Protein AF-A0A0W8D8L1-F1 (afdb_monomer_lite)

pLDDT: mean 83.81, std 21.87, range [19.72, 98.69]

InterPro domains:
  IPR014867 Spore coat protein CotH/Invasin CotH2/3/7 [PF08757] (34-130)
  IPR014867 Spore coat protein CotH/Invasin CotH2/3/7 [PF08757] (226-385)

Structure (mmCIF, N/CA/C/O backbone):
data_AF-A0A0W8D8L1-F1
#
_entry.id   AF-A0A0W8D8L1-F1
#
loop_
_atom_site.group_PDB
_atom_site.id
_atom_site.type_symbol
_atom_site.label_atom_id
_atom_site.label_alt_id
_atom_site.label_comp_id
_atom_site.label_asym_id
_atom_site.label_entity_id
_atom_site.label_seq_id
_atom_site.pdbx_PDB_ins_code
_atom_site.Cartn_x
_atom_site.Cartn_y
_atom_site.Cartn_z
_atom_site.occupancy
_atom_site.B_iso_or_equiv
_atom_site.auth_seq_id
_atom_site.auth_comp_id
_atom_site.auth_asym_id
_atom_site.auth_atom_id
_atom_site.pdbx_PDB_model_num
ATOM 1 N N . MET A 1 1 ? 0.018 15.057 20.857 1.00 55.84 1 MET A N 1
ATOM 2 C CA . MET A 1 1 ? 1.056 14.386 21.659 1.00 55.84 1 MET A CA 1
ATOM 3 C C . MET A 1 1 ? 1.775 13.397 20.756 1.00 55.84 1 MET A C 1
ATOM 5 O O . MET A 1 1 ? 1.184 12.379 20.426 1.00 55.84 1 MET A O 1
ATOM 9 N N . ARG A 1 2 ? 2.972 13.741 20.263 1.00 61.84 2 ARG A N 1
ATOM 10 C CA . ARG A 1 2 ? 3.859 12.746 19.632 1.00 61.84 2 ARG A CA 1
ATOM 11 C C . ARG A 1 2 ? 4.625 11.941 20.686 1.00 61.84 2 ARG A C 1
ATOM 13 O O . ARG A 1 2 ? 5.075 10.847 20.376 1.00 61.84 2 ARG A O 1
ATOM 20 N N . ASP A 1 3 ? 4.724 12.469 21.905 1.00 82.06 3 ASP A N 1
ATOM 21 C CA . ASP A 1 3 ? 5.523 11.857 22.960 1.00 82.06 3 ASP A CA 1
ATOM 22 C C . ASP A 1 3 ? 4.851 10.592 23.514 1.00 82.06 3 ASP A C 1
ATOM 24 O O . ASP A 1 3 ? 3.650 10.621 23.815 1.00 82.06 3 ASP A O 1
ATOM 28 N N . PRO A 1 4 ? 5.596 9.484 23.637 1.00 88.00 4 PRO A N 1
ATOM 29 C CA . PRO A 1 4 ? 5.083 8.243 24.201 1.00 88.00 4 PRO A CA 1
ATOM 30 C C . PRO A 1 4 ? 4.780 8.330 25.699 1.00 88.00 4 PRO A C 1
ATOM 32 O O . PRO A 1 4 ? 5.515 8.950 26.464 1.00 88.00 4 PRO A O 1
ATOM 35 N N . VAL A 1 5 ? 3.710 7.654 26.125 1.00 88.38 5 VAL A N 1
ATOM 36 C CA . VAL A 1 5 ? 3.331 7.461 27.533 1.00 88.38 5 VAL A CA 1
ATOM 37 C C . VAL A 1 5 ? 3.182 5.977 27.847 1.00 88.38 5 VAL A C 1
ATOM 39 O O . VAL A 1 5 ? 2.777 5.193 26.989 1.00 88.38 5 VAL A O 1
ATOM 42 N N . ASP A 1 6 ? 3.490 5.572 29.077 1.00 90.81 6 ASP A N 1
ATOM 43 C CA . ASP A 1 6 ? 3.298 4.186 29.505 1.00 90.81 6 ASP A CA 1
ATOM 44 C C . ASP A 1 6 ? 1.817 3.876 29.763 1.00 90.81 6 ASP A C 1
ATOM 46 O O . ASP A 1 6 ? 1.119 4.571 30.511 1.00 90.81 6 ASP A O 1
ATOM 50 N N . ALA A 1 7 ? 1.352 2.776 29.179 1.00 91.00 7 ALA A N 1
ATOM 51 C CA . ALA A 1 7 ? -0.019 2.307 29.278 1.00 91.00 7 ALA A CA 1
ATOM 52 C C . ALA A 1 7 ? -0.094 0.777 29.360 1.00 91.00 7 ALA A C 1
ATOM 54 O O . ALA A 1 7 ? 0.863 0.059 29.076 1.00 91.00 7 ALA A O 1
ATOM 55 N N . ASN A 1 8 ? -1.263 0.278 29.736 1.00 92.88 8 ASN A N 1
ATOM 56 C CA . ASN A 1 8 ? -1.668 -1.102 29.550 1.00 92.88 8 ASN A CA 1
ATOM 57 C C . ASN A 1 8 ? -2.696 -1.159 28.415 1.00 92.88 8 ASN A C 1
ATOM 59 O O . ASN A 1 8 ? -3.660 -0.390 28.401 1.00 92.88 8 ASN A O 1
ATOM 63 N N . ILE A 1 9 ? -2.493 -2.084 27.482 1.00 95.75 9 ILE A N 1
ATOM 64 C CA . ILE A 1 9 ? -3.475 -2.473 26.473 1.00 95.75 9 ILE A CA 1
ATOM 65 C C . ILE A 1 9 ? -4.259 -3.649 27.045 1.00 95.75 9 ILE A C 1
ATOM 67 O O . ILE A 1 9 ? -3.777 -4.779 27.053 1.00 95.75 9 ILE A O 1
ATOM 71 N N . GLU A 1 10 ? -5.446 -3.371 27.573 1.00 94.56 10 GLU A N 1
ATOM 72 C CA . GLU A 1 10 ? -6.384 -4.369 28.084 1.00 94.56 10 GLU A CA 1
ATOM 73 C C . GLU A 1 10 ? -7.322 -4.797 26.945 1.00 94.56 10 GLU A C 1
ATOM 75 O O . GLU A 1 10 ? -8.014 -3.965 26.357 1.00 94.56 10 GLU A O 1
ATOM 80 N N . VAL A 1 11 ? -7.359 -6.088 26.625 1.00 93.88 11 VAL A N 1
ATOM 81 C CA . VAL A 1 11 ? -8.168 -6.651 25.535 1.00 93.88 11 VAL A CA 1
ATOM 82 C C . VAL A 1 11 ? -9.309 -7.481 26.112 1.00 93.88 11 VAL A C 1
ATOM 84 O O . VAL A 1 11 ? -9.118 -8.227 27.072 1.00 93.88 11 VAL A O 1
ATOM 87 N N . ILE A 1 12 ? -10.492 -7.369 25.511 1.00 91.25 12 ILE A N 1
ATOM 88 C CA . ILE A 1 12 ? -11.624 -8.276 25.725 1.00 91.25 12 ILE A CA 1
ATOM 89 C C . ILE A 1 12 ? -12.054 -8.790 24.354 1.00 91.25 12 ILE A C 1
ATOM 91 O O . ILE A 1 12 ? -12.636 -8.051 23.556 1.00 91.25 12 ILE A O 1
ATOM 95 N N . ASP A 1 13 ? -11.734 -10.051 24.083 1.00 90.38 13 ASP A N 1
ATOM 96 C CA . ASP A 1 13 ? -12.020 -10.716 22.815 1.00 90.38 13 ASP A CA 1
ATOM 97 C C . ASP A 1 13 ? -12.399 -12.186 23.036 1.00 90.38 13 ASP A C 1
ATOM 99 O O . ASP A 1 13 ? -11.567 -13.091 22.977 1.00 90.38 13 ASP A O 1
ATOM 103 N N . ASN A 1 14 ? -13.670 -12.422 23.353 1.00 85.31 14 ASN A N 1
ATOM 104 C CA . ASN A 1 14 ? -14.182 -13.754 23.645 1.00 85.31 14 ASN A CA 1
ATOM 105 C C . ASN A 1 14 ? -14.371 -14.570 22.356 1.00 85.31 14 ASN A C 1
ATOM 107 O O . ASN A 1 14 ? -15.394 -14.464 21.677 1.00 85.31 14 ASN A O 1
ATOM 111 N N . ALA A 1 15 ? -13.407 -15.443 22.049 1.00 76.94 15 ALA A N 1
ATOM 112 C CA . ALA A 1 15 ? -13.416 -16.287 20.849 1.00 76.94 15 ALA A CA 1
ATOM 113 C C . ALA A 1 15 ? -14.596 -17.283 20.774 1.00 76.94 15 ALA A C 1
ATOM 115 O O . ALA A 1 15 ? -14.944 -17.756 19.696 1.00 76.94 15 ALA A O 1
ATOM 116 N N . ASN A 1 16 ? -15.243 -17.582 21.904 1.00 77.94 16 ASN A N 1
ATOM 117 C CA . ASN 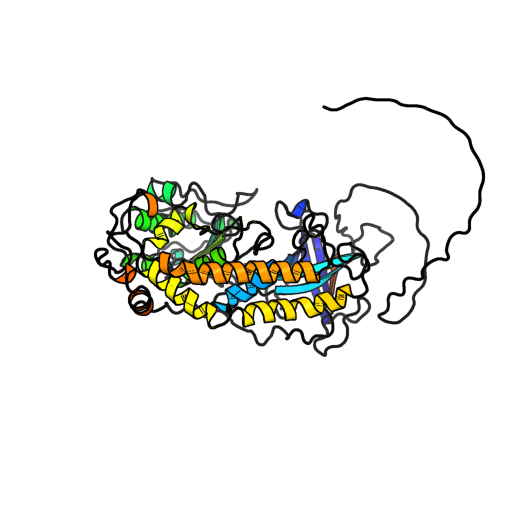A 1 16 ? -16.388 -18.497 21.988 1.00 77.94 16 ASN A CA 1
ATOM 118 C C . ASN A 1 16 ? -17.733 -17.859 21.578 1.00 77.94 16 ASN A C 1
ATOM 120 O O . ASN A 1 16 ? -18.785 -18.476 21.737 1.00 77.94 16 ASN A O 1
ATOM 124 N N . GLY A 1 17 ? -17.726 -16.611 21.096 1.00 70.06 17 GLY A N 1
ATOM 125 C CA . GLY A 1 17 ? -18.936 -15.900 20.683 1.00 70.06 17 GLY A CA 1
ATOM 126 C C . GLY A 1 17 ? -19.731 -15.275 21.832 1.00 70.06 17 GLY A C 1
ATOM 127 O O . GLY A 1 17 ? -20.827 -14.764 21.595 1.00 70.06 17 GLY A O 1
ATOM 128 N N . THR A 1 18 ? -19.200 -15.270 23.058 1.00 79.69 18 THR A N 1
ATOM 129 C CA . THR A 1 18 ? -19.753 -14.464 24.158 1.00 79.69 18 THR A CA 1
ATOM 130 C C . THR A 1 18 ? -19.606 -12.976 23.837 1.00 79.69 18 THR A C 1
ATOM 132 O O . THR A 1 18 ? -18.624 -12.550 23.232 1.00 79.69 18 THR A O 1
ATOM 135 N N . MET A 1 19 ? -20.579 -12.158 24.245 1.00 80.00 19 MET A N 1
ATOM 136 C CA . MET A 1 19 ? -20.503 -10.708 24.054 1.00 80.00 19 MET A CA 1
ATOM 137 C C . MET A 1 19 ? -19.309 -10.109 24.804 1.00 80.00 19 MET A C 1
ATOM 139 O O . MET A 1 19 ? -19.095 -10.381 25.985 1.00 80.00 19 MET A O 1
ATOM 143 N N . ASN A 1 20 ? -18.556 -9.244 24.128 1.00 85.19 20 ASN A N 1
ATOM 144 C CA . ASN A 1 20 ? -17.516 -8.442 24.763 1.00 85.19 20 ASN A CA 1
ATOM 145 C C . ASN A 1 20 ? -18.190 -7.261 25.475 1.00 85.19 20 ASN A C 1
ATOM 147 O O . ASN A 1 20 ? -18.759 -6.384 24.825 1.00 85.19 20 ASN A O 1
ATOM 151 N N . CYS A 1 21 ? -18.148 -7.246 26.808 1.00 84.94 21 CYS A N 1
ATOM 152 C CA . CYS A 1 21 ? -18.694 -6.165 27.633 1.00 84.94 21 CYS A CA 1
ATOM 153 C C . CYS A 1 21 ? -17.557 -5.484 28.412 1.00 84.94 21 CYS A C 1
ATOM 155 O O . CYS A 1 21 ? -16.677 -6.163 28.929 1.00 84.94 21 CYS A O 1
ATOM 157 N N . LEU A 1 22 ? -17.581 -4.149 28.540 1.00 85.50 22 LEU A N 1
ATOM 158 C CA . LEU A 1 22 ? -16.491 -3.351 29.141 1.00 85.50 22 LEU A CA 1
ATOM 159 C C . LEU A 1 22 ? -16.121 -3.772 30.576 1.00 85.50 22 LEU A C 1
ATOM 161 O O . LEU A 1 22 ? -14.960 -3.698 30.973 1.00 85.50 22 LEU A O 1
ATOM 165 N N . LYS A 1 23 ? -17.111 -4.209 31.361 1.00 86.06 23 LYS A N 1
ATOM 166 C CA . LYS A 1 23 ? -16.916 -4.704 32.735 1.00 86.06 23 LYS A CA 1
ATOM 167 C C . LYS A 1 23 ? -16.528 -6.188 32.800 1.00 86.06 23 LYS A C 1
ATOM 169 O O . LYS A 1 23 ? -16.361 -6.711 33.893 1.00 86.06 23 LYS A O 1
ATOM 174 N N . GLY A 1 24 ? -16.413 -6.860 31.657 1.00 84.12 24 GLY A N 1
ATOM 175 C CA . GLY A 1 24 ? -16.037 -8.265 31.574 1.00 84.12 24 GLY A CA 1
ATOM 176 C C . GLY A 1 24 ? -14.567 -8.521 31.908 1.00 84.12 24 GLY A C 1
ATOM 177 O O . GLY A 1 24 ? -13.757 -7.599 32.078 1.00 84.12 24 GLY A O 1
ATOM 178 N N . ASN A 1 25 ? -14.227 -9.807 31.980 1.00 89.06 25 ASN A N 1
ATOM 179 C CA . ASN A 1 25 ? -12.854 -10.250 32.183 1.00 89.06 25 ASN A CA 1
ATOM 180 C C . ASN A 1 25 ? -11.990 -9.891 30.974 1.00 89.06 25 ASN A C 1
ATOM 182 O O . ASN A 1 25 ? -12.428 -9.976 29.826 1.00 89.06 25 ASN A O 1
ATOM 186 N N . ARG A 1 26 ? -10.750 -9.487 31.251 1.00 91.31 26 ARG A N 1
ATOM 187 C CA . ARG A 1 26 ? -9.761 -9.200 30.212 1.00 91.31 26 ARG A CA 1
ATOM 188 C C . ARG A 1 26 ? -9.249 -10.530 29.694 1.00 91.31 26 ARG A C 1
ATOM 190 O O . ARG A 1 26 ? -8.858 -11.380 30.487 1.00 91.31 26 ARG A O 1
ATOM 197 N N . THR A 1 27 ? -9.248 -10.696 28.381 1.00 91.75 27 THR A N 1
ATOM 198 C CA . THR A 1 27 ? -8.649 -11.863 27.730 1.00 91.75 27 THR A CA 1
ATOM 199 C C . THR A 1 27 ? -7.136 -11.716 27.616 1.00 91.75 27 THR A C 1
ATOM 201 O O . THR A 1 27 ? -6.433 -12.718 27.582 1.00 91.75 27 THR A O 1
ATOM 204 N N . ALA A 1 28 ? -6.629 -10.479 27.603 1.00 92.38 28 ALA A N 1
ATOM 205 C CA . ALA A 1 28 ? -5.204 -10.186 27.695 1.00 92.38 28 ALA A CA 1
ATOM 206 C C . ALA A 1 28 ? -4.943 -8.781 28.256 1.00 92.38 28 ALA A C 1
ATOM 208 O O . ALA A 1 28 ? -5.785 -7.886 28.143 1.00 92.38 28 ALA A O 1
ATOM 209 N N . VAL A 1 29 ? -3.759 -8.579 28.836 1.00 94.62 29 VAL A N 1
ATOM 210 C CA . VAL A 1 29 ? -3.268 -7.269 29.282 1.00 94.62 29 VAL A CA 1
ATOM 211 C C . VAL A 1 29 ? -1.794 -7.149 28.918 1.00 94.62 29 VAL A C 1
ATOM 213 O O . VAL A 1 29 ? -0.983 -7.955 29.368 1.00 94.62 29 VAL A O 1
ATOM 216 N N . TYR A 1 30 ? -1.441 -6.127 28.140 1.00 94.81 30 TYR A N 1
ATOM 217 C CA . TYR A 1 30 ? -0.067 -5.911 27.691 1.00 94.81 30 TYR A CA 1
ATOM 218 C C . TYR A 1 30 ? 0.470 -4.563 28.172 1.00 94.81 30 TYR A C 1
ATOM 220 O O . TYR A 1 30 ? -0.094 -3.525 27.815 1.00 94.81 30 TYR A O 1
ATOM 228 N N . PRO A 1 31 ? 1.580 -4.533 28.925 1.00 96.06 31 PRO A N 1
ATOM 229 C CA . PRO A 1 31 ? 2.348 -3.314 29.122 1.00 96.06 31 PRO A CA 1
ATOM 230 C C . PRO A 1 31 ? 2.849 -2.767 27.782 1.00 96.06 31 PRO A C 1
ATOM 232 O O . PRO A 1 31 ? 3.433 -3.497 26.978 1.00 96.06 31 PRO A O 1
ATOM 235 N N . ALA A 1 32 ? 2.658 -1.474 27.553 1.00 95.44 32 ALA A N 1
ATOM 236 C CA . ALA A 1 32 ? 3.011 -0.811 26.309 1.00 95.44 32 ALA A CA 1
ATOM 237 C C . ALA A 1 32 ? 3.439 0.639 26.545 1.00 95.44 32 ALA A C 1
ATOM 239 O O . ALA A 1 32 ? 3.172 1.232 27.589 1.00 95.44 32 ALA A O 1
ATOM 240 N N . SER A 1 33 ? 4.087 1.214 25.542 1.00 94.94 33 SER A N 1
ATOM 241 C CA . SER A 1 33 ? 4.134 2.652 25.341 1.00 94.94 33 SER A CA 1
ATOM 242 C C . SER A 1 33 ? 3.150 3.027 24.233 1.00 94.94 33 SER A C 1
ATOM 244 O O . SER A 1 33 ? 3.006 2.292 23.256 1.00 94.94 33 SER A O 1
ATOM 246 N N . VAL A 1 34 ? 2.436 4.138 24.386 1.00 93.94 34 VAL A N 1
ATOM 247 C CA . VAL A 1 34 ? 1.451 4.611 23.406 1.00 93.94 34 VAL A CA 1
ATOM 248 C C . VAL A 1 34 ? 1.625 6.097 23.129 1.00 93.94 34 VAL A C 1
ATOM 250 O O . VAL A 1 34 ? 1.959 6.865 24.024 1.00 93.94 34 VAL A O 1
ATOM 253 N N . HIS A 1 35 ? 1.370 6.526 21.897 1.00 91.38 35 HIS A N 1
ATOM 254 C CA . HIS A 1 35 ? 1.339 7.945 21.522 1.00 91.38 35 HIS A CA 1
ATOM 255 C C . HIS A 1 35 ? 0.323 8.192 20.412 1.00 91.38 35 HIS A C 1
ATOM 257 O O . HIS A 1 35 ? -0.095 7.265 19.712 1.00 91.38 35 HIS A O 1
ATOM 263 N N . TYR A 1 36 ? -0.066 9.454 20.205 1.00 91.38 36 TYR A N 1
ATOM 264 C CA . TYR A 1 36 ? -0.830 9.796 19.012 1.00 91.38 36 TYR A CA 1
ATOM 265 C C . TYR A 1 36 ? 0.069 9.846 17.792 1.00 91.38 36 TYR A C 1
ATOM 267 O O . TYR A 1 36 ? 1.146 10.440 17.811 1.00 91.38 36 TYR A O 1
ATOM 275 N N . ARG A 1 37 ? -0.413 9.255 16.702 1.00 90.88 37 ARG A N 1
ATOM 276 C CA . ARG A 1 37 ? 0.346 9.137 15.459 1.00 90.88 37 ARG A CA 1
ATOM 277 C C . ARG A 1 37 ? -0.333 9.803 14.270 1.00 90.88 37 ARG A C 1
ATOM 279 O O . ARG A 1 37 ? -1.523 10.129 14.277 1.00 90.88 37 ARG A O 1
ATOM 286 N N . GLY A 1 38 ? 0.457 9.917 13.209 1.00 86.88 38 GLY A N 1
ATOM 287 C CA . GLY A 1 38 ? 0.103 10.562 11.953 1.00 86.88 38 GLY A CA 1
ATOM 288 C C . GLY A 1 38 ? 0.684 11.969 11.851 1.00 86.88 38 GLY A C 1
ATOM 289 O O . GLY A 1 38 ? 1.413 12.429 12.728 1.00 86.88 38 GLY A O 1
ATOM 290 N N . GLN A 1 39 ? 0.372 12.634 10.745 1.00 83.88 39 GLN A N 1
ATOM 291 C CA . GLN A 1 39 ? 0.783 14.011 10.486 1.00 83.88 39 GLN A CA 1
ATOM 292 C C . GLN A 1 39 ? -0.455 14.907 10.499 1.00 83.88 39 GLN A C 1
ATOM 294 O O . GLN A 1 39 ? -0.780 15.486 11.529 1.00 83.88 39 GLN A O 1
ATOM 299 N N . SER A 1 40 ? -1.225 14.916 9.410 1.00 84.06 40 SER A N 1
ATOM 300 C CA . SER A 1 40 ? -2.489 15.658 9.318 1.00 84.06 40 SER A CA 1
ATOM 301 C C . SER A 1 40 ? -3.541 15.153 10.311 1.00 84.06 40 SER A C 1
ATOM 303 O O . SER A 1 40 ? -4.261 15.945 10.917 1.00 84.06 40 SER A O 1
ATOM 305 N N . SER A 1 41 ? -3.594 13.839 10.555 1.00 84.69 41 SER A N 1
ATOM 306 C CA . SER A 1 41 ? -4.569 13.240 11.472 1.00 84.69 41 SER A CA 1
ATOM 307 C C . SER A 1 41 ? -4.358 13.593 12.943 1.00 84.69 41 SER A C 1
ATOM 309 O O . SER A 1 41 ? -5.241 13.330 13.757 1.00 84.69 41 SER A O 1
ATOM 311 N N . LEU A 1 42 ? -3.223 14.200 13.308 1.00 87.00 42 LEU A N 1
ATOM 312 C CA . LEU A 1 42 ? -3.038 14.749 14.654 1.00 87.00 42 LEU A CA 1
ATOM 313 C C . LEU A 1 42 ? -3.990 15.919 14.933 1.00 87.00 42 LEU A C 1
ATOM 315 O O . LEU A 1 42 ? -4.280 16.181 16.093 1.00 87.00 42 LEU A O 1
ATOM 319 N N . HIS A 1 43 ? -4.520 16.573 13.896 1.00 86.50 43 HIS A N 1
ATOM 320 C CA . HIS A 1 43 ? -5.504 17.652 14.022 1.00 86.50 43 HIS A CA 1
ATOM 321 C C . HIS A 1 43 ? -6.957 17.154 14.042 1.00 86.50 43 HIS A C 1
ATOM 323 O O . HIS A 1 43 ? -7.890 17.950 14.135 1.00 86.50 43 HIS A O 1
ATOM 329 N N . PHE A 1 44 ? -7.183 15.843 13.935 1.00 88.75 44 PHE A N 1
ATOM 330 C CA . PHE A 1 44 ? -8.523 15.273 14.029 1.00 88.75 44 PHE A CA 1
ATOM 331 C C . PHE A 1 44 ? -8.970 15.150 15.483 1.00 88.75 44 PHE A C 1
ATOM 333 O O . PHE A 1 44 ? -8.177 14.851 16.365 1.00 88.75 44 PHE A O 1
ATOM 340 N N . SER A 1 45 ? -10.272 15.322 15.720 1.00 87.31 45 SER A N 1
ATOM 341 C CA . SER A 1 45 ? -10.874 15.172 17.055 1.00 87.31 45 SER A CA 1
ATOM 342 C C . SER A 1 45 ? -10.790 13.748 17.607 1.00 87.31 45 SER A C 1
ATOM 344 O O . SER A 1 45 ? -10.792 13.570 18.822 1.00 87.31 45 SER A O 1
ATOM 346 N N . LYS A 1 46 ? -10.711 12.755 16.718 1.00 91.25 46 LYS A N 1
ATOM 347 C CA . LYS A 1 46 ? -10.436 11.356 17.030 1.00 91.25 46 LYS A CA 1
ATOM 348 C C . LYS A 1 46 ? -9.051 11.008 16.497 1.00 91.25 46 LYS A C 1
ATOM 350 O O . LYS A 1 46 ? -8.830 10.951 15.284 1.00 91.25 46 LYS A O 1
ATOM 355 N N . HIS A 1 47 ? -8.116 10.840 17.423 1.00 90.75 47 HIS A N 1
ATOM 356 C CA . HIS A 1 47 ? -6.712 10.597 17.118 1.00 90.75 47 HIS A CA 1
ATOM 357 C C . HIS A 1 47 ? -6.449 9.125 16.814 1.00 90.75 47 HIS A C 1
ATOM 359 O O . HIS A 1 47 ? -7.094 8.232 17.361 1.00 90.75 47 HIS A O 1
ATOM 365 N N . GLN A 1 48 ? -5.452 8.874 15.970 1.00 93.44 48 GLN A N 1
ATOM 366 C CA . GLN A 1 48 ? -4.882 7.542 15.797 1.00 93.44 48 GLN A CA 1
ATOM 367 C C . GLN A 1 48 ? -3.866 7.273 16.908 1.00 93.44 48 GLN A C 1
ATOM 369 O O . GLN A 1 48 ? -3.130 8.185 17.287 1.00 93.44 48 GLN A O 1
ATOM 374 N N . ILE A 1 49 ? -3.779 6.031 17.380 1.00 94.81 49 ILE A N 1
ATOM 375 C CA . ILE A 1 49 ? -2.885 5.637 18.475 1.00 94.81 49 ILE A CA 1
ATOM 376 C C . ILE A 1 49 ? -1.845 4.656 17.929 1.00 94.81 49 ILE A C 1
ATOM 378 O O . ILE A 1 49 ? -2.195 3.669 17.285 1.00 94.81 49 ILE A O 1
ATOM 382 N N . ALA A 1 50 ? -0.566 4.942 18.145 1.00 96.00 50 ALA A N 1
ATOM 383 C CA . ALA A 1 50 ? 0.506 3.969 17.989 1.00 96.00 50 ALA A CA 1
ATOM 384 C C . ALA A 1 50 ? 0.680 3.212 19.305 1.00 96.00 50 ALA A C 1
ATOM 386 O O . ALA A 1 50 ? 0.602 3.815 20.376 1.00 96.00 50 ALA A O 1
ATOM 387 N N . VAL A 1 51 ? 0.893 1.905 19.203 1.00 96.62 51 VAL A N 1
ATOM 388 C CA . VAL A 1 51 ? 1.075 1.002 20.335 1.00 96.62 51 VAL A CA 1
ATOM 389 C C . VAL A 1 51 ? 2.403 0.285 20.155 1.00 96.62 51 VAL A C 1
ATOM 391 O O . VAL A 1 51 ? 2.580 -0.432 19.174 1.00 96.62 51 VAL A O 1
ATOM 394 N N . ASP A 1 52 ? 3.303 0.459 21.114 1.00 96.94 52 ASP A N 1
ATOM 395 C CA . ASP A 1 52 ? 4.595 -0.214 21.185 1.00 96.94 52 ASP A CA 1
ATOM 396 C C . ASP A 1 52 ? 4.625 -1.066 22.465 1.00 96.94 52 ASP A C 1
ATOM 398 O O . ASP A 1 52 ? 4.887 -0.572 23.565 1.00 96.94 52 ASP A O 1
ATOM 402 N N . LEU A 1 53 ? 4.300 -2.354 22.346 1.00 96.88 53 LEU A N 1
ATOM 403 C CA . LEU A 1 53 ? 4.337 -3.305 23.455 1.00 96.88 53 LEU A CA 1
ATOM 404 C C . LEU A 1 53 ? 5.758 -3.405 24.026 1.00 96.88 53 LEU A C 1
ATOM 406 O O . LEU A 1 53 ? 6.759 -3.334 23.296 1.00 96.88 53 LEU A O 1
ATOM 410 N N . LYS A 1 54 ? 5.857 -3.584 25.347 1.00 96.44 54 LYS A N 1
ATOM 411 C CA . LYS A 1 54 ? 7.157 -3.774 26.006 1.00 96.44 54 LYS A CA 1
ATOM 412 C C . LYS A 1 54 ? 7.826 -5.057 25.507 1.00 96.44 54 LYS A C 1
ATOM 414 O O . LYS A 1 54 ? 8.973 -4.986 25.087 1.00 96.44 54 LYS A O 1
ATOM 419 N N . GLU A 1 55 ? 7.053 -6.137 25.401 1.00 96.56 55 GLU A N 1
ATOM 420 C CA . GLU A 1 55 ? 7.474 -7.426 24.843 1.00 96.56 55 GLU A CA 1
ATOM 421 C C . GLU A 1 55 ? 6.672 -7.791 23.591 1.00 96.56 55 GLU A C 1
ATOM 423 O O . GLU A 1 55 ? 5.483 -7.467 23.489 1.00 96.56 55 GLU A O 1
ATOM 428 N N . ALA A 1 56 ? 7.308 -8.492 22.648 1.00 96.12 56 ALA A N 1
ATOM 429 C CA . ALA A 1 56 ? 6.645 -8.956 21.432 1.00 96.12 56 ALA A CA 1
ATOM 430 C C . ALA A 1 56 ? 5.542 -9.968 21.772 1.00 96.12 56 ALA A C 1
ATOM 432 O O . ALA A 1 56 ? 5.802 -10.974 22.425 1.00 96.12 56 ALA A O 1
ATOM 433 N N . ASN A 1 57 ? 4.313 -9.708 21.326 1.00 95.31 57 ASN A N 1
ATOM 434 C CA . ASN A 1 57 ? 3.155 -10.557 21.611 1.00 95.31 57 ASN A CA 1
ATOM 435 C C . ASN A 1 57 ? 2.172 -10.559 20.441 1.00 95.31 57 ASN A C 1
ATOM 437 O O . ASN A 1 57 ? 2.110 -9.600 19.668 1.00 95.31 57 ASN A O 1
ATOM 441 N N . GLU A 1 58 ? 1.394 -11.638 20.312 1.00 93.44 58 GLU A N 1
ATOM 442 C CA . GLU A 1 58 ? 0.216 -11.631 19.439 1.00 93.44 58 GLU A CA 1
ATOM 443 C C . GLU A 1 58 ? -0.803 -10.607 19.970 1.00 93.44 58 GLU A C 1
ATOM 445 O O . GLU A 1 58 ? -1.009 -10.493 21.178 1.00 93.44 58 GLU A O 1
ATOM 450 N N . LEU A 1 59 ? -1.462 -9.872 19.072 1.00 90.50 59 LEU A N 1
ATOM 451 C CA . LEU A 1 59 ? -2.520 -8.921 19.423 1.00 90.50 59 LEU A CA 1
ATOM 452 C C . LEU A 1 59 ? -3.710 -9.143 18.493 1.00 90.50 59 LEU A C 1
ATOM 454 O O . LEU A 1 59 ? -3.577 -8.991 17.284 1.00 90.50 59 LEU A O 1
ATOM 458 N N . LEU A 1 60 ? -4.876 -9.499 19.042 1.00 89.38 60 LEU A N 1
ATOM 459 C CA . LEU A 1 60 ? -6.114 -9.735 18.274 1.00 89.38 60 LEU A CA 1
ATOM 460 C C . LEU A 1 60 ? -5.992 -10.794 17.156 1.00 89.38 60 LEU A C 1
ATOM 462 O O . LEU A 1 60 ? -6.724 -10.725 16.164 1.00 89.38 60 LEU A O 1
ATOM 466 N N . GLY A 1 61 ? -5.077 -11.757 17.309 1.00 88.12 61 GLY A N 1
ATOM 467 C CA . GLY A 1 61 ? -4.765 -12.778 16.300 1.00 88.12 61 GLY A CA 1
ATOM 468 C C . GLY A 1 61 ? -3.734 -12.343 15.251 1.00 88.12 61 GLY A C 1
ATOM 469 O O . GLY A 1 61 ? -3.417 -13.114 14.346 1.00 88.12 61 GLY A O 1
ATOM 470 N N . PHE A 1 62 ? -3.186 -11.128 15.349 1.00 92.75 62 PHE A N 1
ATOM 471 C CA . PHE A 1 62 ? -2.028 -10.723 14.551 1.00 92.75 62 PHE A CA 1
ATOM 472 C C . PHE A 1 62 ? -0.765 -11.435 15.065 1.00 92.75 62 PHE A C 1
ATOM 474 O O . PHE A 1 62 ? -0.601 -11.536 16.283 1.00 92.75 62 PHE A O 1
ATOM 481 N N . PRO A 1 63 ? 0.151 -11.889 14.184 1.00 92.81 63 PRO A N 1
ATOM 482 C CA . PRO A 1 63 ? 1.418 -12.483 14.592 1.00 92.81 63 PRO A CA 1
ATOM 483 C C . PRO A 1 63 ? 2.229 -11.573 15.505 1.00 92.81 63 PRO A C 1
ATOM 485 O O . PRO A 1 63 ? 2.217 -10.343 15.339 1.00 92.81 63 PRO A O 1
ATOM 488 N N . ALA A 1 64 ? 2.970 -12.214 16.410 1.00 95.12 64 ALA A N 1
ATOM 489 C CA . ALA A 1 64 ? 3.698 -11.549 17.471 1.00 95.12 64 ALA A CA 1
ATOM 490 C C . ALA A 1 64 ? 4.665 -10.483 16.949 1.00 95.12 64 ALA A C 1
ATOM 492 O O . ALA A 1 64 ? 5.516 -10.749 16.100 1.00 95.12 64 ALA A O 1
ATOM 493 N N . ASP A 1 65 ? 4.517 -9.275 17.474 1.00 95.56 65 ASP A N 1
ATOM 494 C CA . ASP A 1 65 ? 5.418 -8.146 17.264 1.00 95.56 65 ASP A CA 1
ATOM 495 C C . ASP A 1 65 ? 5.231 -7.179 18.441 1.00 95.56 65 ASP A C 1
ATOM 497 O O . ASP A 1 65 ? 4.393 -7.397 19.320 1.00 95.56 65 ASP A O 1
ATOM 501 N N . ARG A 1 66 ? 6.019 -6.112 18.485 1.00 96.81 66 ARG A N 1
ATOM 502 C CA . ARG A 1 66 ? 5.866 -5.045 19.470 1.00 96.81 66 ARG A CA 1
ATOM 503 C C . ARG A 1 66 ? 4.982 -3.926 18.947 1.00 96.81 66 ARG A C 1
ATOM 505 O O . ARG A 1 66 ? 4.318 -3.272 19.741 1.00 96.81 66 ARG A O 1
ATOM 512 N N . THR A 1 67 ? 4.970 -3.689 17.637 1.00 96.38 67 THR A N 1
ATOM 513 C CA . THR A 1 67 ? 4.434 -2.439 17.090 1.00 96.38 67 THR A CA 1
ATOM 514 C C . THR A 1 67 ? 3.106 -2.629 16.351 1.00 96.38 67 THR A C 1
ATOM 516 O O . THR A 1 67 ? 2.980 -3.387 15.384 1.00 96.38 67 THR A O 1
ATOM 519 N N . PHE A 1 68 ? 2.089 -1.897 16.802 1.00 97.44 68 PHE A N 1
ATOM 520 C CA . PHE A 1 68 ? 0.726 -1.933 16.277 1.00 97.44 68 PHE A CA 1
ATOM 521 C C . PHE A 1 68 ? 0.139 -0.526 16.170 1.00 97.44 68 PHE A C 1
ATOM 523 O O . PHE A 1 68 ? 0.669 0.462 16.686 1.00 97.44 68 PHE A O 1
ATOM 530 N N . VAL A 1 69 ? -0.982 -0.426 15.467 1.00 97.50 69 VAL A N 1
ATOM 531 C CA . VAL A 1 69 ? -1.702 0.823 15.252 1.00 97.50 69 VAL A CA 1
ATOM 532 C C . VAL A 1 69 ? -3.170 0.617 15.560 1.00 97.50 69 VAL A C 1
ATOM 534 O O . VAL A 1 69 ? -3.783 -0.331 15.083 1.00 97.50 69 VAL A O 1
ATOM 537 N N . LEU A 1 70 ? -3.753 1.548 16.306 1.00 97.06 70 LEU A N 1
ATOM 538 C CA . LEU A 1 70 ? -5.194 1.730 16.381 1.00 97.06 70 LEU A CA 1
ATOM 539 C C . LEU A 1 70 ? -5.528 2.932 15.493 1.00 97.06 70 LEU A C 1
ATOM 541 O O . LEU A 1 70 ? -5.384 4.095 15.888 1.00 97.06 70 LEU A O 1
ATOM 545 N N . ASN A 1 71 ? -5.940 2.663 14.257 1.00 96.06 71 ASN A N 1
ATOM 546 C CA . ASN A 1 71 ? -6.359 3.694 13.318 1.00 96.06 71 ASN A CA 1
ATOM 547 C C . ASN A 1 71 ? -7.753 4.197 13.712 1.00 96.06 71 ASN A C 1
ATOM 549 O O . ASN A 1 71 ? -8.692 3.412 13.814 1.00 96.06 71 ASN A O 1
ATOM 553 N N . GLY A 1 72 ? -7.874 5.504 13.948 1.00 91.12 72 GLY A N 1
ATOM 554 C CA . GLY A 1 72 ? -9.145 6.192 14.171 1.00 91.12 72 GLY A CA 1
ATOM 555 C C . GLY A 1 72 ? -9.678 6.748 12.846 1.00 91.12 72 GLY A C 1
ATOM 556 O O . GLY A 1 72 ? -9.228 7.824 12.445 1.00 91.12 72 GLY A O 1
ATOM 557 N N . PRO A 1 73 ? -10.592 6.055 12.138 1.00 87.12 73 PRO A N 1
ATOM 558 C CA . PRO A 1 73 ? -11.071 6.433 10.802 1.00 87.12 73 PRO A CA 1
ATOM 559 C C . PRO A 1 73 ? -12.003 7.659 10.825 1.00 87.12 73 PRO A C 1
ATOM 561 O O . PRO A 1 73 ? -13.188 7.584 10.524 1.00 87.12 73 PRO A O 1
ATOM 564 N N . THR A 1 74 ? -11.475 8.834 11.163 1.00 90.69 74 THR A N 1
ATOM 565 C CA . THR A 1 74 ? -12.272 10.059 11.347 1.00 90.69 74 THR A CA 1
ATOM 566 C C . THR A 1 74 ? -12.963 10.530 10.069 1.00 90.69 74 THR A C 1
ATOM 568 O O . THR A 1 74 ? -14.077 11.051 10.121 1.00 90.69 74 THR A O 1
ATOM 571 N N . VAL A 1 75 ? -12.304 10.377 8.921 1.00 91.50 75 VAL A N 1
ATOM 572 C CA . VAL A 1 75 ? -12.781 10.879 7.620 1.00 91.50 75 VAL A CA 1
ATOM 573 C C . VAL A 1 75 ? -13.449 9.804 6.762 1.00 91.50 75 VAL A C 1
ATOM 575 O O . VAL A 1 75 ? -14.049 10.134 5.737 1.00 91.50 75 VAL A O 1
ATOM 578 N N . ASP A 1 76 ? -13.378 8.541 7.183 1.00 93.81 76 ASP A N 1
ATOM 579 C CA . ASP A 1 76 ? -13.937 7.394 6.474 1.00 93.81 76 ASP A CA 1
ATOM 580 C C . ASP A 1 76 ? -15.257 6.964 7.125 1.00 93.81 76 ASP A C 1
ATOM 582 O O . ASP A 1 76 ? -15.272 6.192 8.080 1.00 93.81 76 ASP A O 1
ATOM 586 N N . GLY A 1 77 ? -16.378 7.448 6.581 1.00 94.38 77 GLY A N 1
ATOM 587 C CA . GLY A 1 77 ? -17.716 7.092 7.062 1.00 94.38 77 GLY A CA 1
ATOM 588 C C . GLY A 1 77 ? -18.066 5.607 6.916 1.00 94.38 77 GLY A C 1
ATOM 589 O O . GLY A 1 77 ? -18.939 5.127 7.628 1.00 94.38 77 GLY A O 1
ATOM 590 N N . SER A 1 78 ? -17.367 4.866 6.046 1.00 95.62 78 SER A N 1
ATOM 591 C CA . SER A 1 78 ? -17.564 3.416 5.901 1.00 95.62 78 SER A CA 1
ATOM 592 C C . SER A 1 78 ? -16.795 2.605 6.945 1.00 95.62 78 SER A C 1
ATOM 594 O O . SER A 1 78 ? -17.105 1.435 7.152 1.00 95.62 78 SER A O 1
ATOM 596 N N . LEU A 1 79 ? -15.771 3.208 7.568 1.00 96.38 79 LEU A N 1
ATOM 597 C CA . LEU A 1 79 ? -14.784 2.560 8.440 1.00 96.38 79 LEU A CA 1
ATOM 598 C C . LEU A 1 79 ? -13.983 1.424 7.767 1.00 96.38 79 LEU A C 1
ATOM 600 O O . LEU A 1 79 ? -13.206 0.748 8.440 1.00 96.38 79 LEU A O 1
ATOM 604 N N . MET A 1 80 ? -14.168 1.171 6.469 1.00 96.62 80 MET A N 1
ATOM 605 C CA . MET A 1 80 ? -13.727 -0.054 5.797 1.00 96.62 80 MET A CA 1
ATOM 606 C C . MET A 1 80 ? -12.641 0.151 4.746 1.00 96.62 80 MET A C 1
ATOM 608 O O . MET A 1 80 ? -12.091 -0.841 4.281 1.00 96.62 80 MET A O 1
ATOM 612 N N . ARG A 1 81 ? -12.268 1.378 4.368 1.00 97.44 81 ARG A N 1
ATOM 613 C CA . ARG A 1 81 ? -11.364 1.585 3.219 1.00 97.44 81 ARG A CA 1
ATOM 614 C C . ARG A 1 81 ? -9.971 0.998 3.430 1.00 97.44 81 ARG A C 1
ATOM 616 O O . ARG A 1 81 ? -9.482 0.260 2.582 1.00 97.44 81 ARG A O 1
ATOM 623 N N . ASN A 1 82 ? -9.365 1.256 4.590 1.00 97.31 82 ASN A N 1
ATOM 624 C CA . ASN A 1 82 ? -8.100 0.614 4.964 1.00 97.31 82 ASN A CA 1
ATOM 625 C C . ASN A 1 82 ? -8.260 -0.909 5.099 1.00 97.31 82 ASN A C 1
ATOM 627 O O . ASN A 1 82 ? -7.395 -1.663 4.663 1.00 97.31 82 ASN A O 1
ATOM 631 N N . HIS A 1 83 ? -9.377 -1.372 5.667 1.00 97.75 83 HIS A N 1
ATOM 632 C CA . HIS A 1 83 ? -9.643 -2.801 5.841 1.00 97.75 83 HIS A CA 1
ATOM 633 C C . HIS A 1 83 ? -9.713 -3.537 4.491 1.00 97.75 83 HIS A C 1
ATOM 635 O O . HIS A 1 83 ? -9.059 -4.567 4.323 1.00 97.75 83 HIS A O 1
ATOM 641 N N . LEU A 1 84 ? -10.426 -2.957 3.518 1.00 98.44 84 LEU A N 1
ATOM 642 C CA . LEU A 1 84 ? -10.524 -3.432 2.139 1.00 98.44 84 LEU A CA 1
ATOM 643 C C . LEU A 1 84 ? -9.158 -3.448 1.456 1.00 98.44 84 LEU A C 1
ATOM 645 O O . LEU A 1 84 ? -8.758 -4.497 0.967 1.00 98.44 84 LEU A O 1
ATOM 649 N N . ALA A 1 85 ? -8.419 -2.337 1.481 1.00 98.06 85 ALA A N 1
ATOM 650 C CA . ALA A 1 85 ? -7.110 -2.243 0.834 1.00 98.06 85 ALA A CA 1
ATOM 651 C C . ALA A 1 85 ? -6.140 -3.330 1.308 1.00 98.06 85 ALA A C 1
ATOM 653 O O . ALA A 1 85 ? -5.514 -4.035 0.516 1.00 98.06 85 ALA A O 1
ATOM 654 N N . HIS A 1 86 ? -6.056 -3.525 2.622 1.00 98.00 86 HIS A N 1
ATOM 655 C CA . HIS A 1 86 ? -5.178 -4.544 3.174 1.00 98.00 86 HIS A CA 1
ATOM 656 C C . HIS A 1 86 ? -5.644 -5.971 2.848 1.00 98.00 86 HIS A C 1
ATOM 658 O O . HIS A 1 86 ? -4.806 -6.838 2.605 1.00 98.00 86 HIS A O 1
ATOM 664 N N . TRP A 1 87 ? -6.955 -6.239 2.825 1.00 97.81 87 TRP A N 1
ATOM 665 C CA . TRP A 1 87 ? -7.483 -7.541 2.401 1.00 97.81 87 TRP A CA 1
ATOM 666 C C . TRP A 1 87 ? -7.213 -7.821 0.920 1.00 97.81 87 TRP A C 1
ATOM 668 O O . TRP A 1 87 ? -6.692 -8.888 0.599 1.00 97.81 87 TRP A O 1
ATOM 678 N N . MET A 1 88 ? -7.469 -6.850 0.040 1.00 97.75 88 MET A N 1
ATOM 679 C CA . MET A 1 88 ? -7.222 -6.983 -1.396 1.00 97.75 88 MET A CA 1
ATOM 680 C C . MET A 1 88 ? -5.744 -7.243 -1.686 1.00 97.75 88 MET A C 1
ATOM 682 O O . MET A 1 88 ? -5.436 -8.163 -2.438 1.00 97.75 88 MET A O 1
ATOM 686 N N . PHE A 1 89 ? -4.826 -6.496 -1.063 1.00 97.19 89 PHE A N 1
ATOM 687 C CA . PHE A 1 89 ? -3.394 -6.693 -1.301 1.00 97.19 89 PHE A CA 1
ATOM 688 C C . PHE A 1 89 ? -2.866 -8.020 -0.747 1.00 97.19 89 PHE A C 1
ATOM 690 O O . PHE A 1 89 ? -2.004 -8.629 -1.362 1.00 97.19 89 PHE A O 1
ATOM 697 N N . ARG A 1 90 ? -3.406 -8.539 0.366 1.00 95.69 90 ARG A N 1
ATOM 698 C CA . ARG A 1 90 ? -3.080 -9.921 0.779 1.00 95.69 90 ARG A CA 1
ATOM 699 C C . ARG A 1 90 ? -3.569 -10.958 -0.230 1.00 95.69 90 ARG A C 1
ATOM 701 O O . ARG A 1 90 ? -2.948 -12.003 -0.365 1.00 95.69 90 ARG A O 1
ATOM 708 N N . GLY A 1 91 ? -4.649 -10.654 -0.949 1.00 94.50 91 GLY A N 1
ATOM 709 C CA . GLY A 1 91 ? -5.171 -11.466 -2.045 1.00 94.50 91 GLY A CA 1
ATOM 710 C C . GLY A 1 91 ? -4.258 -11.583 -3.266 1.00 94.50 91 GLY A C 1
ATOM 711 O O . GLY A 1 91 ? -4.574 -12.373 -4.147 1.00 94.50 91 GLY A O 1
ATOM 712 N N . THR A 1 92 ? -3.159 -10.820 -3.329 1.00 94.06 92 THR A N 1
ATOM 713 C CA . THR A 1 92 ? -2.103 -10.968 -4.347 1.00 94.06 92 THR A CA 1
ATOM 714 C C . THR A 1 92 ? -0.952 -11.859 -3.876 1.00 94.06 92 THR A C 1
ATOM 716 O O . THR A 1 92 ? 0.108 -11.902 -4.495 1.00 94.06 92 THR A O 1
ATOM 719 N N . ASP A 1 93 ? -1.143 -12.550 -2.755 1.00 90.94 93 ASP A N 1
ATOM 720 C CA . ASP A 1 93 ? -0.151 -13.356 -2.053 1.00 90.94 93 ASP A CA 1
ATOM 721 C C . ASP A 1 93 ? 1.003 -12.576 -1.415 1.00 90.94 93 ASP A C 1
ATOM 723 O O . ASP A 1 93 ? 1.967 -13.174 -0.930 1.00 90.94 93 ASP A O 1
ATOM 727 N N . ARG A 1 94 ? 0.898 -11.243 -1.353 1.00 91.81 94 ARG A N 1
ATOM 728 C CA . ARG A 1 94 ? 1.902 -10.360 -0.751 1.00 91.81 94 ARG A CA 1
ATOM 729 C C . ARG A 1 94 ? 1.566 -9.996 0.686 1.00 91.81 94 ARG A C 1
ATOM 731 O O . ARG A 1 94 ? 0.409 -9.968 1.107 1.00 91.81 94 ARG A O 1
ATOM 738 N N . TYR A 1 95 ? 2.598 -9.664 1.457 1.00 93.62 95 TYR A N 1
ATOM 739 C CA . TYR A 1 95 ? 2.385 -9.108 2.785 1.00 93.62 95 TYR A CA 1
ATOM 740 C C . TYR A 1 95 ? 1.649 -7.762 2.704 1.00 93.62 95 TYR A C 1
ATOM 742 O O . TYR A 1 95 ? 2.002 -6.870 1.934 1.00 93.62 95 TYR A O 1
ATOM 750 N N . SER A 1 96 ? 0.630 -7.618 3.546 1.00 95.06 96 SER A N 1
ATOM 751 C CA . SER A 1 96 ? -0.028 -6.355 3.867 1.00 95.06 96 SER A CA 1
ATOM 752 C C . SER A 1 96 ? -0.575 -6.449 5.287 1.00 95.06 96 SER A C 1
ATOM 754 O O . SER A 1 96 ? -1.113 -7.512 5.631 1.00 95.06 96 SER A O 1
ATOM 756 N N . PRO A 1 97 ? -0.495 -5.370 6.087 1.00 95.81 97 PRO A N 1
ATOM 757 C CA . PRO A 1 97 ? -0.971 -5.349 7.463 1.00 95.81 97 PRO A CA 1
ATOM 758 C C . PRO A 1 97 ? -2.318 -6.042 7.675 1.00 95.81 97 PRO A C 1
ATOM 760 O O . PRO A 1 97 ? -3.330 -5.696 7.059 1.00 95.81 97 PRO A O 1
ATOM 763 N N . ARG A 1 98 ? -2.360 -7.030 8.569 1.00 95.19 98 ARG A N 1
ATOM 764 C CA . ARG A 1 98 ? -3.625 -7.607 9.046 1.00 95.19 98 ARG A CA 1
ATOM 765 C C . ARG A 1 98 ? -4.389 -6.555 9.836 1.00 95.19 98 ARG A C 1
ATOM 767 O O . ARG A 1 98 ? -3.791 -5.716 10.504 1.00 95.19 98 ARG A O 1
ATOM 774 N N . THR A 1 99 ? -5.712 -6.575 9.711 1.00 95.88 99 THR A N 1
ATOM 775 C CA . THR A 1 99 ? -6.590 -5.530 10.243 1.00 95.88 99 THR A CA 1
ATOM 776 C C . THR A 1 99 ? -7.825 -6.136 10.904 1.00 95.88 99 THR A C 1
ATOM 778 O O . THR A 1 99 ? -8.324 -7.169 10.454 1.00 95.88 99 THR A O 1
ATOM 781 N N . ARG A 1 100 ? -8.335 -5.488 11.957 1.00 93.94 100 ARG A N 1
ATOM 782 C CA . ARG A 1 100 ? -9.556 -5.891 12.668 1.00 93.94 100 ARG A CA 1
ATOM 783 C C . ARG A 1 100 ? -10.247 -4.683 13.292 1.00 93.94 100 ARG A C 1
ATOM 785 O O . ARG A 1 100 ? -9.597 -3.877 13.956 1.00 93.94 100 ARG A O 1
ATOM 792 N N . HIS A 1 101 ? -11.554 -4.541 13.084 1.00 95.31 101 HIS A N 1
ATOM 793 C CA . HIS A 1 101 ? -12.331 -3.501 13.760 1.00 95.31 101 HIS A CA 1
ATOM 794 C C . HIS A 1 101 ? -12.437 -3.793 15.251 1.00 95.31 101 HIS A C 1
ATOM 796 O O . HIS A 1 101 ? -12.604 -4.941 15.656 1.00 95.31 101 HIS A O 1
ATOM 802 N N . ILE A 1 102 ? -12.324 -2.741 16.052 1.00 95.06 102 ILE A N 1
ATOM 803 C CA . ILE A 1 102 ? -12.382 -2.797 17.508 1.00 95.06 102 ILE A CA 1
ATOM 804 C C . ILE A 1 102 ? -13.153 -1.600 18.052 1.00 95.06 102 ILE A C 1
ATOM 806 O O . ILE A 1 102 ? -13.276 -0.559 17.407 1.00 95.06 102 ILE A O 1
ATOM 810 N N . VAL A 1 103 ? -13.622 -1.727 19.281 1.00 94.88 103 VAL A N 1
ATOM 811 C CA . VAL A 1 103 ? -14.247 -0.647 20.042 1.00 94.88 103 VAL A CA 1
ATOM 812 C C . VAL A 1 103 ? -13.247 -0.205 21.106 1.00 94.88 103 VAL A C 1
ATOM 814 O O . VAL A 1 103 ? -12.746 -1.039 21.860 1.00 94.88 103 VAL A O 1
ATOM 817 N N . VAL A 1 104 ? -12.918 1.090 21.151 1.00 94.75 104 VAL A N 1
ATOM 818 C CA . VAL A 1 104 ? -11.848 1.594 22.025 1.00 94.75 104 VAL A CA 1
ATOM 819 C C . VAL A 1 104 ? -12.410 2.430 23.164 1.00 94.75 104 VAL A C 1
ATOM 821 O O . VAL A 1 104 ? -13.257 3.307 22.973 1.00 94.75 104 VAL A O 1
ATOM 824 N N . PHE A 1 105 ? -11.877 2.164 24.350 1.00 92.88 105 PHE A N 1
ATOM 825 C CA . PHE A 1 105 ? -12.021 2.987 25.536 1.00 92.88 105 PHE A CA 1
ATOM 826 C C . PHE A 1 105 ? -10.643 3.477 25.969 1.00 92.88 105 PHE A C 1
ATOM 828 O O . PHE A 1 105 ? -9.645 2.766 25.845 1.00 92.88 105 PHE A O 1
ATOM 835 N N . VAL A 1 106 ? -10.590 4.691 26.497 1.00 90.38 106 VAL A N 1
ATOM 836 C CA . VAL A 1 106 ? -9.380 5.265 27.079 1.00 90.38 106 VAL A CA 1
ATOM 837 C C . VAL A 1 106 ? -9.655 5.541 28.541 1.00 90.38 106 VAL A C 1
ATOM 839 O O . VAL A 1 106 ? -10.635 6.200 28.878 1.00 90.38 106 VAL A O 1
ATOM 842 N N . ARG A 1 107 ? -8.773 5.048 29.403 1.00 86.69 107 ARG A N 1
ATOM 843 C CA . ARG A 1 107 ? -8.731 5.427 30.804 1.00 86.69 107 ARG A CA 1
ATOM 844 C C . ARG A 1 107 ? -7.481 6.258 31.045 1.00 86.69 107 ARG A C 1
ATOM 846 O O . ARG A 1 107 ? -6.357 5.755 30.986 1.00 86.69 107 ARG A O 1
ATOM 853 N N . ASP A 1 108 ? -7.703 7.537 31.292 1.00 75.44 108 ASP A N 1
ATOM 854 C CA . ASP A 1 108 ? -6.671 8.520 31.564 1.00 75.44 108 ASP A CA 1
ATOM 855 C C . ASP A 1 108 ? -6.983 9.269 32.867 1.00 75.44 108 ASP A C 1
ATOM 857 O O . ASP A 1 108 ? -7.976 8.995 33.533 1.00 75.44 108 ASP A O 1
ATOM 861 N N . ARG A 1 109 ? -6.073 10.151 33.281 1.00 66.44 109 ARG A N 1
ATOM 862 C CA . ARG A 1 109 ? -6.206 10.970 34.493 1.00 66.44 109 ARG A CA 1
ATOM 863 C C . ARG A 1 109 ? -6.486 12.428 34.120 1.00 66.44 109 ARG A C 1
ATOM 865 O O . ARG A 1 109 ? -5.902 13.328 34.719 1.00 66.44 109 ARG A O 1
ATOM 872 N N . ILE A 1 110 ? -7.269 12.663 33.059 1.00 62.84 110 ILE A N 1
ATOM 873 C CA . ILE A 1 110 ? -7.701 14.027 32.708 1.00 62.84 110 ILE A CA 1
ATOM 874 C C . ILE A 1 110 ? -8.449 14.638 33.896 1.00 62.84 110 ILE A C 1
ATOM 876 O O . ILE A 1 110 ? -8.183 15.785 34.246 1.00 62.84 110 ILE A O 1
ATOM 880 N N . ASP A 1 111 ? -9.283 13.839 34.561 1.00 63.12 111 ASP A N 1
ATOM 881 C CA . ASP A 1 111 ? -9.808 14.143 35.883 1.00 63.12 111 ASP A CA 1
ATOM 882 C C . ASP A 1 111 ? -9.053 13.297 36.933 1.00 63.12 111 ASP A C 1
ATOM 884 O O . ASP A 1 111 ? -9.010 12.067 36.838 1.00 63.12 111 ASP A O 1
ATOM 888 N N . PRO A 1 112 ? -8.387 13.911 37.925 1.00 63.03 112 PRO A N 1
ATOM 889 C CA . PRO A 1 112 ? -7.713 13.172 38.987 1.00 63.03 112 PRO A CA 1
ATOM 890 C C . PRO A 1 112 ? -8.660 12.387 39.907 1.00 63.03 112 PRO A C 1
ATOM 892 O O . PRO A 1 112 ? -8.165 11.500 40.607 1.00 63.03 112 PRO A O 1
ATOM 895 N N . ASN A 1 113 ? -9.963 12.679 39.880 1.00 67.38 113 ASN A N 1
ATOM 896 C CA . ASN A 1 113 ? -11.008 12.057 40.691 1.00 67.38 113 ASN A CA 1
ATOM 897 C C . ASN A 1 113 ? -11.902 11.091 39.893 1.00 67.38 113 ASN A C 1
ATOM 899 O O . ASN A 1 113 ? -12.620 10.303 40.506 1.00 67.38 113 ASN A O 1
ATOM 903 N N . ASP A 1 114 ? -11.833 11.103 38.558 1.00 67.19 114 ASP A N 1
ATOM 904 C CA . ASP A 1 114 ? -12.607 10.214 37.689 1.00 67.19 114 ASP A CA 1
ATOM 905 C C . ASP A 1 114 ? -11.685 9.311 36.846 1.00 67.19 114 ASP A C 1
ATOM 907 O O . ASP A 1 114 ? -10.912 9.756 35.999 1.00 67.19 114 ASP A O 1
ATOM 911 N N . TRP A 1 115 ? -11.757 8.004 37.115 1.00 73.38 115 TRP A N 1
ATOM 912 C CA . TRP A 1 115 ? -11.036 6.940 36.401 1.00 73.38 115 TRP A CA 1
ATOM 913 C C . TRP A 1 115 ? -11.970 6.101 35.510 1.00 73.38 115 TRP A C 1
ATOM 915 O O . TRP A 1 115 ? -11.633 4.976 35.113 1.00 73.38 115 TRP A O 1
ATOM 925 N N . ILE A 1 116 ? -13.168 6.607 35.207 1.00 81.19 116 ILE A N 1
ATOM 926 C CA . ILE A 1 116 ? -14.125 5.943 34.330 1.00 81.19 116 ILE A CA 1
ATOM 927 C C . ILE A 1 116 ? -13.553 5.913 32.903 1.00 81.19 116 ILE A C 1
ATOM 929 O O . ILE A 1 116 ? -13.161 6.940 32.349 1.00 81.19 116 ILE A O 1
ATOM 933 N N . PRO A 1 117 ? -13.485 4.729 32.262 1.00 86.75 117 PRO A N 1
ATOM 934 C CA . PRO A 1 117 ? -13.086 4.638 30.868 1.00 86.75 117 PRO A CA 1
ATOM 935 C C . PRO A 1 117 ? -14.000 5.458 29.958 1.00 86.75 117 PRO A C 1
ATOM 937 O O . PRO A 1 117 ? -15.197 5.184 29.852 1.00 86.75 117 PRO A O 1
ATOM 940 N N . ARG A 1 118 ? -13.419 6.400 29.224 1.00 89.19 118 ARG A N 1
ATOM 941 C CA . ARG A 1 118 ? -14.126 7.190 28.223 1.00 89.19 118 ARG A CA 1
ATOM 942 C C . ARG A 1 118 ? -14.197 6.432 26.906 1.00 89.19 118 ARG A C 1
ATOM 944 O O . ARG A 1 118 ? -13.189 5.930 26.405 1.00 89.19 118 ARG A O 1
ATOM 951 N N . TYR A 1 119 ? -15.387 6.379 26.323 1.00 91.44 119 TYR A N 1
ATOM 952 C CA . TYR A 1 119 ? -15.578 5.840 24.985 1.00 91.44 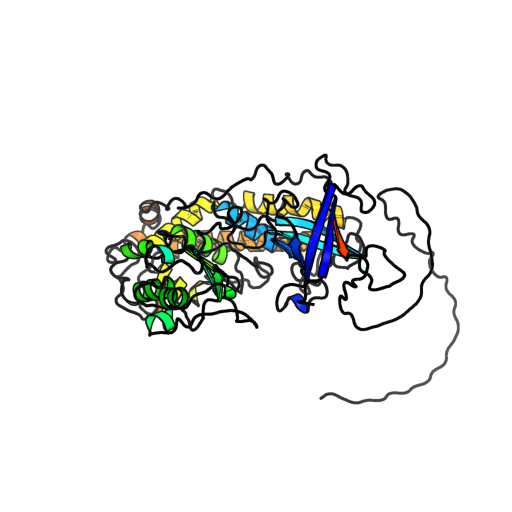119 TYR A CA 1
ATOM 953 C C . TYR A 1 119 ? -14.930 6.747 23.933 1.00 91.44 119 TYR A C 1
ATOM 955 O O . TYR A 1 119 ? -15.082 7.966 23.988 1.00 91.44 119 TYR A O 1
ATOM 963 N N . VAL A 1 120 ? -14.209 6.167 22.969 1.00 92.75 120 VAL A N 1
ATOM 964 C CA . VAL A 1 120 ? -13.590 6.934 21.871 1.00 92.75 120 VAL A CA 1
ATOM 965 C C . VAL A 1 120 ? -13.953 6.410 20.479 1.00 92.75 120 VAL A C 1
ATOM 967 O O . VAL A 1 120 ? -13.362 6.827 19.484 1.00 92.75 120 VAL A O 1
ATOM 970 N N . GLY A 1 121 ? -14.968 5.552 20.365 1.00 94.25 121 GLY A N 1
ATOM 971 C CA . GLY A 1 121 ? -15.500 5.119 19.072 1.00 94.25 121 GLY A CA 1
ATOM 972 C C . GLY A 1 121 ? -14.944 3.793 18.553 1.00 94.25 121 GLY A C 1
ATOM 973 O O . GLY A 1 121 ? -14.233 3.055 19.240 1.00 94.25 121 GLY A O 1
ATOM 974 N N . ILE A 1 122 ? -15.271 3.507 17.290 1.00 96.12 122 ILE A N 1
ATOM 975 C CA . ILE A 1 122 ? -14.795 2.327 16.553 1.00 96.12 122 ILE A CA 1
ATOM 976 C C . ILE A 1 122 ? -13.451 2.635 15.884 1.00 96.12 122 ILE A C 1
ATOM 978 O O . ILE A 1 122 ? -13.325 3.625 15.163 1.00 96.12 122 ILE A O 1
ATOM 982 N N . TYR A 1 123 ? -12.451 1.792 16.099 1.00 96.94 123 TYR A N 1
ATOM 983 C CA . TYR A 1 123 ? -11.128 1.880 15.481 1.00 96.94 123 TYR A CA 1
ATOM 984 C C . TYR A 1 123 ? -10.884 0.678 14.566 1.00 96.94 123 TYR A C 1
ATOM 986 O O . TYR A 1 123 ? -11.550 -0.350 14.672 1.00 96.94 123 TYR A O 1
ATOM 994 N N . LEU A 1 124 ? -9.893 0.800 13.687 1.00 97.44 124 LEU A N 1
ATOM 995 C CA . LEU A 1 124 ? -9.306 -0.323 12.967 1.00 97.44 124 LEU A CA 1
ATOM 996 C C . LEU A 1 124 ? -7.937 -0.618 13.587 1.00 97.44 124 LEU A C 1
ATOM 998 O O . LEU A 1 124 ? -7.004 0.168 13.427 1.00 97.44 124 LEU A O 1
ATOM 1002 N N . ALA A 1 125 ? -7.818 -1.725 14.315 1.00 97.56 125 ALA A N 1
ATOM 1003 C CA . ALA A 1 125 ? -6.524 -2.229 14.747 1.00 97.56 125 ALA A CA 1
ATOM 1004 C C . ALA A 1 125 ? -5.792 -2.823 13.547 1.00 97.56 125 ALA A C 1
ATOM 1006 O O . ALA A 1 125 ? -6.405 -3.534 12.749 1.00 97.56 125 ALA A O 1
ATOM 1007 N N . LEU A 1 126 ? -4.499 -2.549 13.422 1.00 97.31 126 LEU A N 1
ATOM 1008 C CA . LEU A 1 126 ? -3.662 -3.128 12.385 1.00 97.31 126 LEU A CA 1
ATOM 1009 C C . LEU A 1 126 ? -2.203 -3.246 12.804 1.00 97.31 126 LEU A C 1
ATOM 1011 O O . LEU A 1 126 ? -1.712 -2.518 13.668 1.00 97.31 126 LEU A O 1
ATOM 1015 N N . GLU A 1 127 ? -1.508 -4.164 12.148 1.00 97.38 127 GLU A N 1
ATOM 1016 C CA . GLU A 1 127 ? -0.054 -4.273 12.212 1.00 97.38 127 GLU A CA 1
ATOM 1017 C C . GLU A 1 127 ? 0.591 -2.957 11.753 1.00 97.38 127 GLU A C 1
ATOM 1019 O O . GLU A 1 127 ? 0.168 -2.351 10.764 1.00 97.38 127 GLU A O 1
ATOM 1024 N N . LYS A 1 128 ? 1.643 -2.505 12.442 1.00 95.69 128 LYS A N 1
ATOM 1025 C CA . LYS A 1 128 ? 2.533 -1.490 11.870 1.00 95.69 128 LYS A CA 1
ATOM 1026 C C . LYS A 1 128 ? 3.439 -2.187 10.851 1.00 95.69 128 LYS A C 1
ATOM 1028 O O . LYS A 1 128 ? 3.884 -3.310 11.088 1.00 95.69 128 LYS A O 1
ATOM 1033 N N . ILE A 1 129 ? 3.710 -1.541 9.715 1.00 94.94 129 ILE A N 1
ATOM 1034 C CA . ILE A 1 129 ? 4.759 -2.024 8.808 1.00 94.94 129 ILE A CA 1
ATOM 1035 C C . ILE A 1 129 ? 6.076 -2.021 9.585 1.00 94.94 129 ILE A C 1
ATOM 1037 O O . ILE A 1 129 ? 6.482 -0.990 10.121 1.00 94.94 129 ILE A O 1
ATOM 1041 N N . ALA A 1 130 ? 6.707 -3.185 9.643 1.00 93.25 130 ALA A N 1
ATOM 1042 C CA . ALA A 1 130 ? 8.014 -3.389 10.238 1.00 93.25 130 ALA A CA 1
ATOM 1043 C C . ALA A 1 130 ? 8.773 -4.447 9.430 1.00 93.25 130 ALA A C 1
ATOM 1045 O O . ALA A 1 130 ? 8.195 -5.158 8.602 1.00 93.25 130 ALA A O 1
ATOM 1046 N N . TYR A 1 131 ? 10.073 -4.545 9.682 1.00 93.44 131 TYR A N 1
ATOM 1047 C CA . TYR A 1 131 ? 10.995 -5.390 8.919 1.00 93.44 131 TYR A CA 1
ATOM 1048 C C . TYR A 1 131 ? 11.465 -6.611 9.716 1.00 93.44 131 TYR A C 1
ATOM 1050 O O . TYR A 1 131 ? 12.426 -7.268 9.340 1.00 93.44 131 TYR A O 1
ATOM 1058 N N . THR A 1 132 ? 10.745 -6.936 10.791 1.00 90.62 132 THR A N 1
ATOM 1059 C CA . THR A 1 132 ? 10.917 -8.134 11.622 1.00 90.62 132 THR A CA 1
ATOM 1060 C C . THR A 1 132 ? 10.442 -9.398 10.887 1.00 90.62 132 THR A C 1
ATOM 1062 O O . THR A 1 132 ? 9.620 -9.291 9.968 1.00 90.62 132 THR A O 1
ATOM 1065 N N . PRO A 1 133 ? 10.883 -10.609 11.291 1.00 88.38 133 PRO A N 1
ATOM 1066 C CA . PRO A 1 133 ? 10.522 -11.866 10.618 1.00 88.38 133 PRO A CA 1
ATOM 1067 C C . PRO A 1 133 ? 9.012 -12.121 10.468 1.00 88.38 133 PRO A C 1
ATOM 1069 O O . PRO A 1 133 ? 8.580 -12.713 9.484 1.00 88.38 133 PRO A O 1
ATOM 1072 N N . ASN A 1 134 ? 8.190 -11.624 11.399 1.00 89.56 134 ASN A N 1
ATOM 1073 C CA . ASN A 1 134 ? 6.727 -11.775 11.376 1.00 89.56 134 ASN A CA 1
ATOM 1074 C C . ASN A 1 134 ? 6.001 -10.713 10.519 1.00 89.56 134 ASN A C 1
ATOM 1076 O O . ASN A 1 134 ? 4.766 -10.616 10.560 1.00 89.56 134 ASN A O 1
ATOM 1080 N N . ARG A 1 135 ? 6.752 -9.872 9.796 1.00 92.31 135 ARG A N 1
ATOM 1081 C CA . ARG A 1 135 ? 6.270 -8.744 8.983 1.00 92.31 135 ARG A CA 1
ATOM 1082 C C . ARG A 1 135 ? 6.922 -8.797 7.595 1.00 92.31 135 ARG A C 1
ATOM 1084 O O . ARG A 1 135 ? 6.769 -9.808 6.919 1.00 92.31 135 ARG A O 1
ATOM 1091 N N . VAL A 1 136 ? 7.630 -7.744 7.158 1.00 93.06 136 VAL A N 1
ATOM 1092 C CA . VAL A 1 136 ? 8.386 -7.755 5.888 1.00 93.06 136 VAL A CA 1
ATOM 1093 C C . VAL A 1 136 ? 9.627 -8.655 5.988 1.00 93.06 136 VAL A C 1
ATOM 1095 O O . VAL A 1 136 ? 9.988 -9.295 5.010 1.00 93.06 136 VAL A O 1
ATOM 1098 N N . GLY A 1 137 ? 10.249 -8.756 7.168 1.00 90.88 137 GLY A N 1
ATOM 1099 C CA . GLY A 1 137 ? 11.341 -9.688 7.477 1.00 90.88 137 GLY A CA 1
ATOM 1100 C C . GLY A 1 137 ? 12.619 -9.501 6.670 1.00 90.88 137 GLY A C 1
ATOM 1101 O O . GLY A 1 137 ? 12.980 -10.400 5.930 1.00 90.88 137 GLY A O 1
ATOM 1102 N N . LEU A 1 138 ? 13.325 -8.388 6.786 1.00 93.56 138 LEU A N 1
ATOM 1103 C CA . LEU A 1 138 ? 14.543 -8.176 5.998 1.00 93.56 138 LEU A CA 1
ATOM 1104 C C . LEU A 1 138 ? 15.787 -8.733 6.687 1.00 93.56 138 LEU A C 1
ATOM 1106 O O . LEU A 1 138 ? 15.845 -8.787 7.916 1.00 93.56 138 LEU A O 1
ATOM 1110 N N . THR A 1 139 ? 16.790 -9.100 5.888 1.00 93.75 139 THR A N 1
ATOM 1111 C CA . THR A 1 139 ? 18.134 -9.378 6.404 1.00 93.75 139 THR A CA 1
ATOM 1112 C C . THR A 1 139 ? 18.663 -8.147 7.138 1.00 93.75 139 THR A C 1
ATOM 1114 O O . THR A 1 139 ? 18.567 -7.032 6.626 1.00 93.75 139 THR A O 1
ATOM 1117 N N . GLU A 1 140 ? 19.201 -8.329 8.343 1.00 92.56 140 GLU A N 1
ATOM 1118 C CA . GLU A 1 140 ? 19.675 -7.214 9.161 1.00 92.56 140 GLU A CA 1
ATOM 1119 C C . GLU A 1 140 ? 20.937 -6.567 8.569 1.00 92.56 140 GLU A C 1
ATOM 1121 O O . GLU A 1 140 ? 21.892 -7.249 8.191 1.00 92.56 140 GLU A O 1
ATOM 1126 N N . LEU A 1 141 ? 20.937 -5.232 8.539 1.00 91.69 141 LEU A N 1
ATOM 1127 C CA . LEU A 1 141 ? 22.108 -4.407 8.267 1.00 91.69 141 LEU A CA 1
ATOM 1128 C C . LEU A 1 141 ? 22.559 -3.726 9.558 1.00 91.69 141 LEU A C 1
ATOM 1130 O O . LEU A 1 141 ? 21.829 -2.913 10.127 1.00 91.69 141 LEU A O 1
ATOM 1134 N N . ASN A 1 142 ? 23.781 -4.027 9.994 1.00 90.25 142 ASN A N 1
ATOM 1135 C CA . ASN A 1 142 ? 24.370 -3.474 11.212 1.00 90.25 142 ASN A CA 1
ATOM 1136 C C . ASN A 1 142 ? 25.748 -2.850 10.942 1.00 90.25 142 ASN A C 1
ATOM 1138 O O . ASN A 1 142 ? 26.308 -2.953 9.851 1.00 90.25 142 ASN A O 1
ATOM 1142 N N . SER A 1 143 ? 26.318 -2.190 11.949 1.00 90.69 143 SER A N 1
ATOM 1143 C CA . SER A 1 143 ? 27.554 -1.415 11.803 1.00 90.69 143 SER A CA 1
ATOM 1144 C C . SER A 1 143 ? 28.792 -2.228 11.388 1.00 90.69 143 SER A C 1
ATOM 1146 O O . SER A 1 143 ? 29.777 -1.619 10.949 1.00 90.69 143 SER A O 1
ATOM 1148 N N . ALA A 1 144 ? 28.745 -3.562 11.480 1.00 92.19 144 ALA A N 1
ATOM 1149 C CA . ALA A 1 144 ? 29.816 -4.457 11.054 1.00 92.19 144 ALA A CA 1
ATOM 1150 C C . ALA A 1 144 ? 29.824 -4.722 9.538 1.00 92.19 144 ALA A C 1
ATOM 1152 O O . ALA A 1 144 ? 30.881 -5.051 9.014 1.00 92.19 144 ALA A O 1
ATOM 1153 N N . CYS A 1 145 ? 28.715 -4.518 8.817 1.00 93.62 145 CYS A N 1
ATOM 1154 C CA . CYS A 1 145 ? 28.655 -4.738 7.367 1.00 93.62 145 CYS A CA 1
ATOM 1155 C C . CYS A 1 145 ? 29.536 -3.729 6.603 1.00 93.62 145 CYS A C 1
ATOM 1157 O O . CYS A 1 145 ? 29.383 -2.510 6.777 1.00 93.62 145 CYS A O 1
ATOM 1159 N N . LYS A 1 146 ? 30.441 -4.217 5.740 1.00 92.50 146 LYS A N 1
ATOM 1160 C CA . LYS A 1 146 ? 31.390 -3.387 4.963 1.00 92.50 146 LYS A CA 1
ATOM 1161 C C . LYS A 1 146 ? 31.463 -3.737 3.482 1.00 92.50 146 LYS A C 1
ATOM 1163 O O . LYS A 1 146 ? 31.752 -2.851 2.682 1.00 92.50 146 LYS A O 1
ATOM 1168 N N . THR A 1 147 ? 31.247 -4.994 3.121 1.00 95.31 147 THR A N 1
ATOM 1169 C CA . THR A 1 147 ? 31.416 -5.473 1.744 1.00 95.31 147 THR A CA 1
ATOM 1170 C C . THR A 1 147 ? 30.187 -5.176 0.885 1.00 95.31 147 THR A C 1
ATOM 1172 O O . THR A 1 147 ? 29.083 -4.982 1.397 1.00 95.31 147 THR A O 1
ATOM 1175 N N . ASN A 1 148 ? 30.356 -5.159 -0.441 1.00 94.00 148 ASN A N 1
ATOM 1176 C CA . ASN A 1 148 ? 29.235 -4.936 -1.358 1.00 94.00 148 ASN A CA 1
ATOM 1177 C C . ASN A 1 148 ? 28.150 -6.017 -1.247 1.00 94.00 148 ASN A C 1
ATOM 1179 O O . ASN A 1 148 ? 26.973 -5.694 -1.407 1.00 94.00 148 ASN A O 1
ATOM 1183 N N . ASP A 1 149 ? 28.539 -7.255 -0.943 1.00 93.81 149 ASP A N 1
ATOM 1184 C CA . ASP A 1 149 ? 27.623 -8.390 -0.808 1.00 93.81 149 ASP A CA 1
ATOM 1185 C C . ASP A 1 149 ? 26.804 -8.276 0.483 1.00 93.81 149 ASP A C 1
ATOM 1187 O O . ASP A 1 149 ? 25.579 -8.407 0.476 1.00 93.81 149 ASP A O 1
ATOM 1191 N N . GLU A 1 150 ? 27.446 -7.916 1.599 1.00 95.31 150 GLU A N 1
ATOM 1192 C CA . GLU A 1 150 ? 26.739 -7.664 2.859 1.00 95.31 150 GLU A CA 1
ATOM 1193 C C . GLU A 1 150 ? 25.728 -6.523 2.725 1.00 95.31 150 GLU A C 1
ATOM 1195 O O . GLU A 1 150 ? 24.621 -6.621 3.261 1.00 95.31 150 GLU A O 1
ATOM 1200 N N . LEU A 1 151 ? 26.104 -5.469 1.993 1.00 96.31 151 LEU A N 1
ATOM 1201 C CA . LEU A 1 151 ? 25.301 -4.271 1.758 1.00 96.31 151 LEU A CA 1
ATOM 1202 C C . LEU A 1 151 ? 24.298 -4.427 0.600 1.00 96.31 151 LEU A C 1
ATOM 1204 O O . LEU A 1 151 ? 23.535 -3.495 0.339 1.00 96.31 151 LEU A O 1
ATOM 1208 N N . SER A 1 152 ? 24.244 -5.583 -0.076 1.00 95.25 152 SER A N 1
ATOM 1209 C CA . SER A 1 152 ? 23.400 -5.785 -1.266 1.00 95.25 152 SER A CA 1
ATOM 1210 C C . SER A 1 152 ? 21.898 -5.737 -0.978 1.00 95.25 152 SER A C 1
ATOM 1212 O O . SER A 1 152 ? 21.098 -5.491 -1.885 1.00 95.25 152 SER A O 1
ATOM 1214 N N . GLY A 1 153 ? 21.488 -5.883 0.280 1.00 95.06 153 GLY A N 1
ATOM 1215 C CA . GLY A 1 153 ? 20.096 -5.817 0.706 1.00 95.06 153 GLY A CA 1
ATOM 1216 C C . GLY A 1 153 ? 19.947 -5.614 2.206 1.00 95.06 153 GLY A C 1
ATOM 1217 O O . GLY A 1 153 ? 20.918 -5.318 2.889 1.00 95.06 153 GLY A O 1
ATOM 1218 N N . GLY A 1 154 ? 18.719 -5.741 2.705 1.00 95.62 154 GLY A N 1
ATOM 1219 C CA . GLY A 1 154 ? 18.365 -5.266 4.044 1.00 95.62 154 GLY A CA 1
ATOM 1220 C C . GLY A 1 154 ? 17.982 -3.785 4.048 1.00 95.62 154 GLY A C 1
ATOM 1221 O O . GLY A 1 154 ? 18.142 -3.094 5.048 1.00 95.62 154 GLY A O 1
ATOM 1222 N N . TRP A 1 155 ? 17.478 -3.287 2.916 1.00 97.25 155 TRP A N 1
ATOM 1223 C CA . TRP A 1 155 ? 17.076 -1.896 2.740 1.00 97.25 155 TRP A CA 1
ATOM 1224 C C . TRP A 1 155 ? 15.563 -1.775 2.677 1.00 97.25 155 TRP A C 1
ATOM 1226 O O . TRP A 1 155 ? 14.900 -2.545 1.982 1.00 97.25 155 TRP A O 1
ATOM 1236 N N . ALA A 1 156 ? 15.012 -0.754 3.318 1.00 97.62 156 ALA A N 1
ATOM 1237 C CA . ALA A 1 156 ? 13.643 -0.331 3.076 1.00 97.62 156 ALA A CA 1
ATOM 1238 C C . ALA A 1 156 ? 13.515 1.180 3.116 1.00 97.62 156 ALA A C 1
ATOM 1240 O O . ALA A 1 156 ? 14.186 1.857 3.898 1.00 97.62 156 ALA A O 1
ATOM 1241 N N . TRP A 1 157 ? 12.617 1.704 2.293 1.00 96.75 157 TRP A N 1
ATOM 1242 C CA . TRP A 1 157 ? 12.331 3.126 2.236 1.00 96.75 157 TRP A CA 1
ATOM 1243 C C . TRP A 1 157 ? 10.867 3.386 1.919 1.00 96.75 157 TRP A C 1
ATOM 1245 O O . TRP A 1 157 ? 10.121 2.498 1.500 1.00 96.75 157 TRP A O 1
ATOM 1255 N N . GLN A 1 158 ? 10.464 4.631 2.124 1.00 95.12 158 GLN A N 1
ATOM 1256 C CA . GLN A 1 158 ? 9.176 5.133 1.679 1.00 95.12 158 GLN A CA 1
ATOM 1257 C C . GLN A 1 158 ? 9.331 6.437 0.898 1.00 95.12 158 GLN A C 1
ATOM 1259 O O . GLN A 1 158 ? 10.240 7.224 1.172 1.00 95.12 158 GLN A O 1
ATOM 1264 N N . ASN A 1 159 ? 8.394 6.693 -0.010 1.00 93.06 159 ASN A N 1
ATOM 1265 C CA . ASN A 1 159 ? 8.157 8.020 -0.561 1.00 93.06 159 ASN A CA 1
ATOM 1266 C C . ASN A 1 159 ? 7.010 8.658 0.222 1.00 93.06 159 ASN A C 1
ATOM 1268 O O . ASN A 1 159 ? 5.891 8.132 0.283 1.00 93.06 159 ASN A O 1
ATOM 1272 N N . ASN A 1 160 ? 7.331 9.764 0.884 1.00 91.38 160 ASN A N 1
ATOM 1273 C CA . ASN A 1 160 ? 6.418 10.557 1.690 1.00 91.38 160 ASN A CA 1
ATOM 1274 C C . ASN A 1 160 ? 7.018 11.967 1.860 1.00 91.38 160 ASN A C 1
ATOM 1276 O O . ASN A 1 160 ? 8.235 12.119 1.723 1.00 91.38 160 ASN A O 1
ATOM 1280 N N . PRO A 1 161 ? 6.230 13.009 2.187 1.00 88.69 161 PRO A N 1
ATOM 1281 C CA . PRO A 1 161 ? 6.802 14.294 2.565 1.00 88.69 161 PRO A CA 1
ATOM 1282 C C . PRO A 1 161 ? 7.727 14.140 3.772 1.00 88.69 161 PRO A C 1
ATOM 1284 O O . PRO A 1 161 ? 7.372 13.458 4.735 1.00 88.69 161 PRO A O 1
ATOM 1287 N N . LEU A 1 162 ? 8.873 14.819 3.724 1.00 87.56 162 LEU A N 1
ATOM 1288 C CA . LEU A 1 162 ? 9.843 14.825 4.815 1.00 87.56 162 LEU A CA 1
ATOM 1289 C C . LEU A 1 162 ? 9.230 15.427 6.083 1.00 87.56 162 LEU A C 1
ATOM 1291 O O . LEU A 1 162 ? 8.659 16.522 6.069 1.00 87.56 162 LEU A O 1
ATOM 1295 N N . GLY A 1 163 ? 9.371 14.707 7.187 1.00 84.38 163 GLY A N 1
ATOM 1296 C CA . GLY A 1 163 ? 9.092 15.160 8.536 1.00 84.38 163 GLY A CA 1
ATOM 1297 C C . GLY A 1 163 ? 10.367 15.439 9.327 1.00 84.38 163 GLY A C 1
ATOM 1298 O O . GLY A 1 163 ? 11.478 15.064 8.957 1.00 84.38 163 GLY A O 1
ATOM 1299 N N . TYR A 1 164 ? 10.198 16.105 10.468 1.00 81.38 164 TYR A N 1
ATOM 1300 C CA . TYR A 1 164 ? 11.284 16.288 11.427 1.00 81.38 164 TYR A CA 1
ATOM 1301 C C . TYR A 1 164 ? 11.808 14.932 11.920 1.00 81.38 164 TYR A C 1
ATOM 1303 O O . TYR A 1 164 ? 11.022 14.121 12.416 1.00 81.38 164 TYR A O 1
ATOM 1311 N N . GLY A 1 165 ? 13.124 14.731 11.818 1.00 83.38 165 GLY A N 1
ATOM 1312 C CA . GLY A 1 165 ? 13.813 13.506 12.232 1.00 83.38 165 GLY A CA 1
ATOM 1313 C C . GLY A 1 165 ? 13.911 12.422 11.155 1.00 83.38 165 GLY A C 1
ATOM 1314 O O . GLY A 1 165 ? 14.601 11.429 11.378 1.00 83.38 165 GLY A O 1
ATOM 1315 N N . ASP A 1 166 ? 13.277 12.604 9.992 1.00 91.00 166 ASP A N 1
ATOM 1316 C CA . ASP A 1 166 ? 13.399 11.656 8.886 1.00 91.00 166 ASP A CA 1
ATOM 1317 C C . ASP A 1 166 ? 14.803 11.713 8.279 1.00 91.00 166 ASP A C 1
ATOM 1319 O O . ASP A 1 166 ? 15.324 12.783 7.953 1.00 91.00 166 ASP A O 1
ATOM 1323 N N . TYR A 1 167 ? 15.408 10.542 8.077 1.00 93.50 167 TYR A N 1
ATOM 1324 C CA . TYR A 1 167 ? 16.646 10.435 7.318 1.00 93.50 167 TYR A CA 1
ATOM 1325 C C . TYR A 1 167 ? 16.343 10.116 5.860 1.00 93.50 167 TYR A C 1
ATOM 1327 O O . TYR A 1 167 ? 15.739 9.093 5.533 1.00 93.50 167 TYR A O 1
ATOM 1335 N N . SER A 1 168 ? 16.812 10.991 4.977 1.00 93.88 168 SER A N 1
ATOM 1336 C CA . SER A 1 168 ? 16.626 10.851 3.544 1.00 93.88 168 SER A CA 1
ATOM 1337 C C . SER A 1 168 ? 17.944 11.112 2.814 1.00 93.88 168 SER A C 1
ATOM 1339 O O . SER A 1 168 ? 18.423 12.252 2.813 1.00 93.88 168 SER A O 1
ATOM 1341 N N . PRO A 1 169 ? 18.586 10.093 2.215 1.00 91.44 169 PRO A N 1
ATOM 1342 C CA . PRO A 1 169 ? 19.824 10.290 1.474 1.00 91.44 169 PRO A CA 1
ATOM 1343 C C . PRO A 1 169 ? 19.591 11.159 0.231 1.00 91.44 169 PRO A C 1
ATOM 1345 O O . PRO A 1 169 ? 18.480 11.242 -0.299 1.00 91.44 169 PRO A O 1
ATOM 1348 N N . ASN A 1 170 ? 20.628 11.866 -0.219 1.00 89.62 170 ASN A N 1
ATOM 1349 C CA . ASN A 1 170 ? 20.545 12.584 -1.487 1.00 89.62 170 ASN A CA 1
ATOM 1350 C C . ASN A 1 170 ? 20.851 11.611 -2.626 1.00 89.62 170 ASN A C 1
ATOM 1352 O O . ASN A 1 170 ? 21.969 11.115 -2.715 1.00 89.62 170 ASN A O 1
ATOM 1356 N N . ILE A 1 171 ? 19.859 11.354 -3.475 1.00 90.12 171 ILE A N 1
ATOM 1357 C CA . ILE A 1 171 ? 20.006 10.505 -4.664 1.00 90.12 171 ILE A CA 1
ATOM 1358 C C . ILE A 1 171 ? 19.816 11.286 -5.969 1.00 90.12 171 ILE A C 1
ATOM 1360 O O . ILE A 1 171 ? 19.803 10.675 -7.027 1.00 90.12 171 ILE A O 1
ATOM 1364 N N . MET A 1 172 ? 19.661 12.614 -5.908 1.00 90.31 172 MET A N 1
ATOM 1365 C CA . MET A 1 172 ? 19.574 13.484 -7.086 1.00 90.31 172 MET A CA 1
ATOM 1366 C C . MET A 1 172 ? 20.986 13.753 -7.605 1.00 90.31 172 MET A C 1
ATOM 1368 O O . MET A 1 172 ? 21.622 14.730 -7.216 1.00 90.31 172 MET A O 1
ATOM 1372 N N . LEU A 1 173 ? 21.501 12.833 -8.416 1.00 90.88 173 LEU A N 1
ATOM 1373 C CA . LEU A 1 173 ? 22.900 12.817 -8.853 1.00 90.88 173 LEU A CA 1
ATOM 1374 C C . LEU A 1 173 ? 23.077 13.229 -10.314 1.00 90.88 173 LEU A C 1
ATOM 1376 O O . LEU A 1 173 ? 24.135 13.717 -10.695 1.00 90.88 173 LEU A O 1
ATOM 1380 N N . ASN A 1 174 ? 22.063 12.976 -11.136 1.00 93.06 174 ASN A N 1
ATOM 1381 C CA . ASN A 1 174 ? 22.095 13.142 -12.585 1.00 93.06 174 ASN A CA 1
ATOM 1382 C C . ASN A 1 174 ? 20.668 13.243 -13.158 1.00 93.06 174 ASN A C 1
ATOM 1384 O O . ASN A 1 174 ? 19.682 13.151 -12.422 1.00 93.06 174 ASN A O 1
ATOM 1388 N N . GLU A 1 175 ? 20.554 13.390 -14.478 1.00 93.50 175 GLU A N 1
ATOM 1389 C CA . GLU A 1 175 ? 19.269 13.502 -15.183 1.00 93.50 175 GLU A CA 1
ATOM 1390 C C . GLU A 1 175 ? 18.343 12.305 -14.931 1.00 93.50 175 GLU A C 1
ATOM 1392 O O . GLU A 1 175 ? 17.166 12.502 -14.633 1.00 93.50 175 GLU A O 1
ATOM 1397 N N . ALA A 1 176 ? 18.869 11.076 -14.959 1.00 95.19 176 ALA A N 1
ATOM 1398 C CA . ALA A 1 176 ? 18.091 9.857 -14.735 1.00 95.19 176 ALA A CA 1
ATOM 1399 C C . ALA A 1 176 ? 17.421 9.850 -13.351 1.00 95.19 176 ALA A C 1
ATOM 1401 O O . ALA A 1 176 ? 16.210 9.646 -13.221 1.00 95.19 176 ALA A O 1
ATOM 1402 N N . THR A 1 177 ? 18.207 10.123 -12.308 1.00 94.00 177 THR A N 1
ATOM 1403 C CA . THR A 1 177 ? 17.711 10.200 -10.928 1.00 94.00 177 THR A CA 1
ATOM 1404 C C . THR A 1 177 ? 16.769 11.382 -10.701 1.00 94.00 177 THR A C 1
ATOM 1406 O O . THR A 1 177 ? 15.778 11.229 -9.989 1.00 94.00 177 THR A O 1
ATOM 1409 N N . GLY A 1 178 ? 17.008 12.524 -11.351 1.00 93.38 178 GLY A N 1
ATOM 1410 C CA . GLY A 1 178 ? 16.097 13.669 -11.335 1.00 93.38 178 GLY A CA 1
ATOM 1411 C C . GLY A 1 178 ? 14.744 13.352 -11.969 1.00 93.38 178 GLY A C 1
ATOM 1412 O O . GLY A 1 178 ? 13.696 13.633 -11.384 1.00 93.38 178 GLY A O 1
ATOM 1413 N N . LEU A 1 179 ? 14.764 12.717 -13.141 1.00 94.31 179 LEU A N 1
ATOM 1414 C CA . LEU A 1 179 ? 13.583 12.445 -13.950 1.00 94.31 179 LEU A CA 1
ATOM 1415 C C . LEU A 1 179 ? 12.697 11.352 -13.345 1.00 94.31 179 LEU A C 1
ATOM 1417 O O . LEU A 1 179 ? 11.492 11.552 -13.183 1.00 94.31 179 LEU A O 1
ATOM 1421 N N . PHE A 1 180 ? 13.279 10.205 -12.985 1.00 94.69 180 PHE A N 1
ATOM 1422 C CA . PHE A 1 180 ? 12.515 9.064 -12.465 1.00 94.69 180 PHE A CA 1
ATOM 1423 C C . PHE A 1 180 ? 12.411 9.034 -10.942 1.00 94.69 180 PHE A C 1
ATOM 1425 O O . PHE A 1 180 ? 11.453 8.468 -10.423 1.00 94.69 180 PHE A O 1
ATOM 1432 N N . GLY A 1 181 ? 13.308 9.714 -10.225 1.00 90.12 181 GLY A N 1
ATOM 1433 C CA . GLY A 1 181 ? 13.098 10.053 -8.816 1.00 90.12 181 GLY A CA 1
ATOM 1434 C C . GLY A 1 181 ? 12.124 11.219 -8.621 1.00 90.12 181 GLY A C 1
ATOM 1435 O O . GLY A 1 181 ? 11.671 11.442 -7.505 1.00 90.12 181 GLY A O 1
ATOM 1436 N N . ALA A 1 182 ? 11.780 11.953 -9.688 1.00 84.75 182 ALA A N 1
ATOM 1437 C CA . ALA A 1 182 ? 10.832 13.072 -9.692 1.00 84.75 182 ALA A CA 1
ATOM 1438 C C . ALA A 1 182 ? 11.147 14.179 -8.664 1.00 84.75 182 ALA A C 1
ATOM 1440 O O . ALA A 1 182 ? 10.240 14.786 -8.096 1.00 84.75 182 ALA A O 1
ATOM 1441 N N . GLY A 1 183 ? 12.430 14.421 -8.380 1.00 76.75 183 GLY A N 1
ATOM 1442 C CA . GLY A 1 183 ? 12.852 15.342 -7.317 1.00 76.75 183 GLY A CA 1
ATOM 1443 C C . GLY A 1 183 ? 12.556 14.852 -5.887 1.00 76.75 183 GLY A C 1
ATOM 1444 O O . GLY A 1 183 ? 12.966 15.503 -4.925 1.00 76.75 183 GLY A O 1
ATOM 1445 N N . GLU A 1 184 ? 11.898 13.701 -5.718 1.00 77.06 184 GLU A N 1
ATOM 1446 C CA . GLU A 1 184 ? 11.604 13.104 -4.418 1.00 77.06 184 GLU A CA 1
ATOM 1447 C C . GLU A 1 184 ? 12.834 12.390 -3.850 1.00 77.06 184 GLU A C 1
ATOM 1449 O O . GLU A 1 184 ? 13.616 11.757 -4.563 1.00 77.06 184 GLU A O 1
ATOM 1454 N N . ARG A 1 185 ? 13.001 12.467 -2.528 1.00 84.69 185 ARG A N 1
ATOM 1455 C CA . ARG A 1 185 ? 14.066 11.755 -1.824 1.00 84.69 185 ARG A CA 1
ATOM 1456 C C . ARG A 1 185 ? 13.451 10.640 -0.976 1.00 84.69 185 ARG A C 1
ATOM 1458 O O . ARG A 1 185 ? 12.505 10.908 -0.233 1.00 84.69 185 ARG A O 1
ATOM 1465 N N . PRO A 1 186 ? 13.967 9.403 -1.062 1.00 93.06 186 PRO A N 1
ATOM 1466 C CA . PRO A 1 186 ? 13.445 8.286 -0.286 1.00 93.06 186 PRO A CA 1
ATOM 1467 C C . PRO A 1 186 ? 13.728 8.525 1.197 1.00 93.06 186 PRO A C 1
ATOM 1469 O O . PRO A 1 186 ? 14.820 8.961 1.560 1.00 93.06 186 PRO A O 1
ATOM 1472 N N . ILE A 1 187 ? 12.773 8.229 2.069 1.00 95.19 187 ILE A N 1
ATOM 1473 C CA . ILE A 1 187 ? 12.998 8.212 3.518 1.00 95.19 187 ILE A CA 1
ATOM 1474 C C . ILE A 1 187 ? 13.417 6.794 3.885 1.00 95.19 187 ILE A C 1
ATOM 1476 O O . ILE A 1 187 ? 12.624 5.869 3.698 1.00 95.19 187 ILE A O 1
ATOM 1480 N N . LEU A 1 188 ? 14.645 6.605 4.380 1.00 95.25 188 LEU A N 1
ATOM 1481 C CA . LEU A 1 188 ? 15.104 5.277 4.793 1.00 95.25 188 LEU A CA 1
ATOM 1482 C C . LEU A 1 188 ? 14.398 4.856 6.078 1.00 95.25 188 LEU A C 1
ATOM 1484 O O . LEU A 1 188 ? 14.410 5.565 7.083 1.00 95.25 188 LEU A O 1
ATOM 1488 N N . MET A 1 189 ? 13.809 3.669 6.018 1.00 94.62 189 MET A N 1
ATOM 1489 C CA . MET A 1 189 ? 13.055 3.044 7.099 1.00 94.62 189 MET A CA 1
ATOM 1490 C C . MET A 1 189 ? 13.814 1.863 7.709 1.00 94.62 189 MET A C 1
ATOM 1492 O O . MET A 1 189 ? 13.602 1.544 8.877 1.00 94.62 189 MET A O 1
ATOM 1496 N N . PHE A 1 190 ? 14.675 1.207 6.922 1.00 95.19 190 PHE A N 1
ATOM 1497 C CA . PHE A 1 190 ? 15.521 0.107 7.375 1.00 95.19 190 PHE A CA 1
ATOM 1498 C C . PHE A 1 190 ? 16.856 0.079 6.601 1.00 95.19 190 PHE A C 1
ATOM 1500 O O . PHE A 1 190 ? 16.823 0.227 5.374 1.00 95.19 190 PHE A O 1
ATOM 1507 N N . PRO A 1 191 ? 18.003 -0.091 7.286 1.00 94.44 191 PRO A N 1
ATOM 1508 C CA . PRO A 1 191 ? 18.135 -0.129 8.742 1.00 94.44 191 PRO A CA 1
ATOM 1509 C C . PRO A 1 191 ? 17.797 1.238 9.360 1.00 94.44 191 PRO A C 1
ATOM 1511 O O . PRO A 1 191 ? 17.698 2.247 8.658 1.00 94.44 191 PRO A O 1
ATOM 1514 N N . GLU A 1 192 ? 17.548 1.273 10.671 1.00 91.69 192 GLU A N 1
ATOM 1515 C CA . GLU A 1 192 ? 17.178 2.526 11.334 1.00 91.69 192 GLU A CA 1
ATOM 1516 C C . GLU A 1 192 ? 18.273 3.592 11.149 1.00 91.69 192 GLU A C 1
ATOM 1518 O O . GLU A 1 192 ? 19.463 3.273 11.232 1.00 91.69 192 GLU A O 1
ATOM 1523 N N . PRO A 1 193 ? 17.920 4.880 10.985 1.00 90.12 193 PRO A N 1
ATOM 1524 C CA . PRO A 1 193 ? 18.907 5.919 10.697 1.00 90.12 193 PRO A CA 1
ATOM 1525 C C . PRO A 1 193 ? 20.081 5.989 11.680 1.00 90.12 193 PRO A C 1
ATOM 1527 O O . PRO A 1 193 ? 21.213 6.253 11.282 1.00 90.12 193 PRO A O 1
ATOM 1530 N N . ARG A 1 194 ? 19.826 5.699 12.962 1.00 90.56 194 ARG A N 1
ATOM 1531 C CA . ARG A 1 194 ? 20.833 5.723 14.033 1.00 90.56 194 ARG A CA 1
ATOM 1532 C C . ARG A 1 194 ? 21.927 4.657 13.908 1.00 90.56 194 ARG A C 1
ATOM 1534 O O . ARG A 1 194 ? 22.962 4.811 14.544 1.00 90.56 194 ARG A O 1
ATOM 1541 N N . VAL A 1 195 ? 21.711 3.591 13.132 1.00 92.88 195 VAL A N 1
ATOM 1542 C CA . VAL A 1 195 ? 22.716 2.530 12.925 1.00 92.88 195 VAL A CA 1
ATOM 1543 C C . VAL A 1 195 ? 23.437 2.644 11.578 1.00 92.88 195 VAL A C 1
ATOM 1545 O O . VAL A 1 195 ? 24.354 1.870 11.307 1.00 92.88 195 VAL A O 1
ATOM 1548 N N . LEU A 1 196 ? 23.061 3.613 10.733 1.00 94.25 196 LEU A N 1
ATOM 1549 C CA . LEU A 1 196 ? 23.690 3.811 9.429 1.00 94.25 196 LEU A CA 1
ATOM 1550 C C . LEU A 1 196 ? 25.154 4.243 9.579 1.00 94.25 196 LEU A C 1
ATOM 1552 O O . LEU A 1 196 ? 25.470 5.290 10.151 1.00 94.25 196 LEU A O 1
ATOM 1556 N N . THR A 1 197 ? 26.053 3.477 8.970 1.00 95.38 197 THR A N 1
ATOM 1557 C CA . THR A 1 197 ? 27.470 3.837 8.817 1.00 95.38 197 THR A CA 1
ATOM 1558 C C . THR A 1 197 ? 27.697 4.678 7.557 1.00 95.38 197 THR A C 1
ATOM 1560 O O . THR A 1 197 ? 26.803 4.822 6.723 1.00 95.38 197 THR A O 1
ATOM 1563 N N . GLN A 1 198 ? 28.895 5.246 7.389 1.00 94.75 198 GLN A N 1
ATOM 1564 C CA . GLN A 1 198 ? 29.217 5.981 6.163 1.00 94.75 198 GLN A CA 1
ATOM 1565 C C . GLN A 1 198 ? 29.230 5.062 4.933 1.00 94.75 198 GLN A C 1
ATOM 1567 O O . GLN A 1 198 ? 28.599 5.397 3.937 1.00 94.75 198 GLN A O 1
ATOM 1572 N N . SER A 1 199 ? 29.813 3.862 5.043 1.00 95.75 199 SER A N 1
ATOM 1573 C CA . SER A 1 199 ? 29.825 2.873 3.953 1.00 95.75 199 SER A CA 1
ATOM 1574 C C . SER A 1 199 ? 28.416 2.480 3.502 1.00 95.75 199 SER A C 1
ATOM 1576 O O . SER A 1 199 ? 28.160 2.362 2.310 1.00 95.75 199 SER A O 1
ATOM 1578 N N . MET A 1 200 ? 27.475 2.346 4.440 1.00 96.75 200 MET A N 1
ATOM 1579 C CA . MET A 1 200 ? 26.057 2.120 4.141 1.00 96.75 200 MET A CA 1
ATOM 1580 C C . MET A 1 200 ? 25.433 3.262 3.334 1.00 96.75 200 MET A C 1
ATOM 1582 O O . MET A 1 200 ? 24.721 3.018 2.360 1.00 96.75 200 MET A O 1
ATOM 1586 N N . ARG A 1 201 ? 25.694 4.511 3.735 1.00 95.50 201 ARG A N 1
ATOM 1587 C CA . ARG A 1 201 ? 25.180 5.692 3.031 1.00 95.50 201 ARG A CA 1
ATOM 1588 C C . ARG A 1 201 ? 25.745 5.778 1.619 1.00 95.50 201 ARG A C 1
ATOM 1590 O O . ARG A 1 201 ? 24.971 5.938 0.678 1.00 95.50 201 ARG A O 1
ATOM 1597 N N . ASP A 1 202 ? 27.057 5.612 1.481 1.00 95.88 202 ASP A N 1
ATOM 1598 C CA . ASP A 1 202 ? 27.756 5.666 0.196 1.00 95.88 202 ASP A CA 1
ATOM 1599 C C . ASP A 1 202 ? 27.277 4.549 -0.740 1.00 95.88 202 ASP A C 1
ATOM 1601 O O . ASP A 1 202 ? 27.010 4.795 -1.918 1.00 95.88 202 ASP A O 1
ATOM 1605 N N . TYR A 1 203 ? 27.071 3.339 -0.203 1.00 96.81 203 TYR A N 1
ATOM 1606 C CA . TYR A 1 203 ? 26.522 2.215 -0.956 1.00 96.81 203 TYR A CA 1
ATOM 1607 C C . TYR A 1 203 ? 25.148 2.544 -1.542 1.00 96.81 203 TYR A C 1
ATOM 1609 O O . TYR A 1 203 ? 24.927 2.325 -2.734 1.00 96.81 203 TYR A O 1
ATOM 1617 N N . PHE A 1 204 ? 24.232 3.072 -0.720 1.00 95.94 204 PHE A N 1
ATOM 1618 C CA . PHE A 1 204 ? 22.841 3.304 -1.115 1.00 95.94 204 PHE A CA 1
ATOM 1619 C C . PHE A 1 204 ? 22.701 4.388 -2.194 1.00 95.94 204 PHE A C 1
ATOM 1621 O O . PHE A 1 204 ? 21.841 4.272 -3.068 1.00 95.94 204 PHE A O 1
ATOM 1628 N N . VAL A 1 205 ? 23.532 5.435 -2.147 1.00 95.88 205 VAL A N 1
ATOM 1629 C CA . VAL A 1 205 ? 23.454 6.557 -3.101 1.00 95.88 205 VAL A CA 1
ATOM 1630 C C . VAL A 1 205 ? 24.284 6.346 -4.362 1.00 95.88 205 VAL A C 1
ATOM 1632 O O . VAL A 1 205 ? 24.034 7.000 -5.362 1.00 95.88 205 VAL A O 1
ATOM 1635 N N . SER A 1 206 ? 25.265 5.449 -4.352 1.00 96.19 206 SER A N 1
ATOM 1636 C CA . SER A 1 206 ? 26.180 5.256 -5.480 1.00 96.19 206 SER A CA 1
ATOM 1637 C C . SER A 1 206 ? 25.458 4.823 -6.772 1.00 96.19 206 SER A C 1
ATOM 1639 O O . SER A 1 206 ? 24.679 3.871 -6.745 1.00 96.19 206 SER A O 1
ATOM 1641 N N . PRO A 1 207 ? 25.776 5.413 -7.942 1.00 95.62 207 PRO A N 1
ATOM 1642 C CA . PRO A 1 207 ? 25.287 4.935 -9.241 1.00 95.62 207 PRO A CA 1
ATOM 1643 C C . PRO A 1 207 ? 25.699 3.496 -9.583 1.00 95.62 207 PRO A C 1
ATOM 1645 O O . PRO A 1 207 ? 25.073 2.864 -10.428 1.00 95.62 207 PRO A O 1
ATOM 1648 N N . LYS A 1 208 ? 26.745 2.965 -8.934 1.00 95.44 208 LYS A N 1
ATOM 1649 C CA . LYS A 1 208 ? 27.255 1.604 -9.166 1.00 95.44 208 LYS A CA 1
ATOM 1650 C C . LYS A 1 208 ? 26.571 0.570 -8.267 1.00 95.44 208 LYS A C 1
ATOM 1652 O O . LYS A 1 208 ? 26.284 -0.542 -8.699 1.00 95.44 208 LYS A O 1
ATOM 1657 N N . THR A 1 209 ? 26.296 0.922 -7.012 1.00 95.75 209 THR A N 1
ATOM 1658 C CA . THR A 1 209 ? 25.835 -0.033 -5.982 1.00 95.75 209 THR A CA 1
ATOM 1659 C C . THR A 1 209 ? 24.428 0.252 -5.451 1.00 95.75 209 THR A C 1
ATOM 1661 O O . THR A 1 209 ? 23.752 -0.667 -4.987 1.00 95.75 209 THR A O 1
ATOM 1664 N N . GLY A 1 210 ? 23.946 1.483 -5.578 1.00 96.00 210 GLY A N 1
ATOM 1665 C CA . GLY A 1 210 ? 22.673 1.924 -5.033 1.00 96.00 210 GLY A CA 1
ATOM 1666 C C . GLY A 1 210 ? 21.471 1.333 -5.775 1.00 96.00 210 GLY A C 1
ATOM 1667 O O . GLY A 1 210 ? 21.448 1.342 -7.009 1.00 96.00 210 GLY A O 1
ATOM 1668 N N . PRO A 1 211 ? 20.434 0.858 -5.058 1.00 96.19 211 PRO A N 1
ATOM 1669 C CA . PRO A 1 211 ? 19.265 0.245 -5.684 1.00 96.19 211 PRO A CA 1
ATOM 1670 C C . PRO A 1 211 ? 18.488 1.232 -6.569 1.00 96.19 211 PRO A C 1
ATOM 1672 O O . PRO A 1 211 ? 18.166 0.912 -7.712 1.00 96.19 211 PRO A O 1
ATOM 1675 N N . LEU A 1 212 ? 18.226 2.444 -6.068 1.00 96.81 212 LEU A N 1
ATOM 1676 C CA . LEU A 1 212 ? 17.452 3.457 -6.792 1.00 96.81 212 LEU A CA 1
ATOM 1677 C C . LEU A 1 212 ? 18.233 4.105 -7.946 1.00 96.81 212 LEU A C 1
ATOM 1679 O O . LEU A 1 212 ? 17.694 4.126 -9.050 1.00 96.81 212 LEU A O 1
ATOM 1683 N N . PRO A 1 213 ? 19.488 4.575 -7.765 1.00 96.81 213 PRO A N 1
ATOM 1684 C CA . PRO A 1 213 ? 20.273 5.117 -8.874 1.00 96.81 213 PRO A CA 1
ATOM 1685 C C . PRO A 1 213 ? 20.404 4.155 -10.060 1.00 96.81 213 PRO A C 1
ATOM 1687 O O . PRO A 1 213 ? 20.188 4.571 -11.195 1.00 96.81 213 PRO A O 1
ATOM 1690 N N . ARG A 1 214 ? 20.677 2.863 -9.811 1.00 96.88 214 ARG A N 1
ATOM 1691 C CA . ARG A 1 214 ? 20.757 1.858 -10.881 1.00 96.88 214 ARG A CA 1
ATOM 1692 C C . ARG A 1 214 ? 19.428 1.656 -11.604 1.00 96.88 214 ARG A C 1
ATOM 1694 O O . ARG A 1 214 ? 19.412 1.630 -12.829 1.00 96.88 214 ARG A O 1
ATOM 1701 N N . LEU A 1 215 ? 18.322 1.530 -10.865 1.00 97.44 215 LEU A N 1
ATOM 1702 C CA . LEU A 1 215 ? 16.991 1.391 -11.463 1.00 97.44 215 LEU A CA 1
ATOM 1703 C C . LEU A 1 215 ? 16.642 2.610 -12.326 1.00 97.44 215 LEU A C 1
ATOM 1705 O O . LEU A 1 215 ? 16.158 2.465 -13.444 1.00 97.44 215 LEU A O 1
ATOM 1709 N N . TYR A 1 216 ? 16.899 3.818 -11.830 1.00 97.19 216 TYR A N 1
ATOM 1710 C CA . TYR A 1 216 ? 16.612 5.036 -12.583 1.00 97.19 216 TYR A CA 1
ATOM 1711 C C . TYR A 1 216 ? 17.492 5.163 -13.827 1.00 97.19 216 TYR A C 1
ATOM 1713 O O . TYR A 1 216 ? 16.984 5.571 -14.868 1.00 97.19 216 TYR A O 1
ATOM 1721 N N . GLN A 1 217 ? 18.761 4.750 -13.757 1.00 96.88 217 GLN A N 1
ATOM 1722 C CA . GLN A 1 217 ? 19.634 4.699 -14.930 1.00 96.88 217 GLN A CA 1
ATOM 1723 C C . GLN A 1 217 ? 19.134 3.695 -15.976 1.00 96.88 217 GLN A C 1
ATOM 1725 O O . GLN A 1 217 ? 19.069 4.032 -17.156 1.00 96.88 217 GLN A O 1
ATOM 1730 N N . TYR A 1 218 ? 18.714 2.498 -15.552 1.00 97.06 218 TYR A N 1
ATOM 1731 C CA . TYR A 1 218 ? 18.111 1.505 -16.446 1.00 97.06 218 TYR A CA 1
ATOM 1732 C C . TYR A 1 218 ? 16.892 2.079 -17.181 1.00 97.06 218 TYR A C 1
ATOM 1734 O O . TYR A 1 218 ? 16.779 1.973 -18.401 1.00 97.06 218 TYR A O 1
ATOM 1742 N N . LEU A 1 219 ? 16.001 2.753 -16.447 1.00 96.88 219 LEU A N 1
ATOM 1743 C CA . LEU A 1 219 ? 14.811 3.380 -17.021 1.00 96.88 219 LEU A CA 1
ATOM 1744 C C . LEU A 1 219 ? 15.141 4.524 -17.990 1.00 96.88 219 LEU A C 1
ATOM 1746 O O . LEU A 1 219 ? 14.362 4.763 -18.914 1.00 96.88 219 LEU A O 1
ATOM 1750 N N . TYR A 1 220 ? 16.264 5.217 -17.803 1.00 96.19 220 TYR A N 1
ATOM 1751 C CA . TYR A 1 220 ? 16.702 6.313 -18.670 1.00 96.19 220 TYR A CA 1
ATOM 1752 C C . TYR A 1 220 ? 17.101 5.802 -20.052 1.00 96.19 220 TYR A C 1
ATOM 1754 O O . TYR A 1 220 ? 16.462 6.199 -21.028 1.00 96.19 220 TYR A O 1
ATOM 1762 N N . ASP A 1 221 ? 18.008 4.826 -20.131 1.00 93.69 221 ASP A N 1
ATOM 1763 C CA . ASP A 1 221 ? 18.687 4.517 -21.400 1.00 93.69 221 ASP A CA 1
ATOM 1764 C C . ASP A 1 221 ? 18.448 3.106 -21.946 1.00 93.69 221 ASP A C 1
ATOM 1766 O O . ASP A 1 221 ? 18.619 2.885 -23.143 1.00 93.69 221 ASP A O 1
ATOM 1770 N N . ASN A 1 222 ? 17.999 2.155 -21.120 1.00 92.81 222 ASN A N 1
ATOM 1771 C CA . ASN A 1 222 ? 17.974 0.730 -21.481 1.00 92.81 222 ASN A CA 1
ATOM 1772 C C . ASN A 1 222 ? 16.592 0.204 -21.897 1.00 92.81 222 ASN A C 1
ATOM 1774 O O . ASN A 1 222 ? 16.329 -0.997 -21.843 1.00 92.81 222 ASN A O 1
ATOM 1778 N N . MET A 1 223 ? 15.696 1.068 -22.382 1.00 91.81 223 MET A N 1
ATOM 1779 C CA . MET A 1 223 ? 14.370 0.618 -22.834 1.00 91.81 223 MET A CA 1
ATOM 1780 C C . MET A 1 223 ? 14.399 -0.204 -24.131 1.00 91.81 223 MET A C 1
ATOM 1782 O O . MET A 1 223 ? 13.434 -0.911 -24.409 1.00 91.81 223 MET A O 1
ATOM 1786 N N . THR A 1 224 ? 15.487 -0.156 -24.904 1.00 91.19 224 THR A N 1
ATOM 1787 C CA . THR A 1 224 ? 15.721 -1.035 -26.067 1.00 91.19 224 THR A CA 1
ATOM 1788 C C . THR A 1 224 ? 16.290 -2.407 -25.682 1.00 91.19 224 THR A C 1
ATOM 1790 O O . THR A 1 224 ? 16.352 -3.294 -26.528 1.00 91.19 224 THR A O 1
ATOM 1793 N N . GLN A 1 225 ? 16.648 -2.610 -24.406 1.00 90.88 225 GLN A N 1
ATOM 1794 C CA . GLN A 1 225 ? 17.021 -3.898 -23.808 1.00 90.88 225 GLN A CA 1
ATOM 1795 C C . GLN A 1 225 ? 16.079 -4.216 -22.626 1.00 90.88 225 GLN A C 1
ATOM 1797 O O . GLN A 1 225 ? 16.486 -4.234 -21.457 1.00 90.88 225 GLN A O 1
ATOM 1802 N N . PRO A 1 226 ? 14.778 -4.430 -22.899 1.00 87.44 226 PRO A N 1
ATOM 1803 C CA . PRO A 1 226 ? 13.742 -4.455 -21.867 1.00 87.44 226 PRO A CA 1
ATOM 1804 C C . PRO A 1 226 ? 13.819 -5.665 -20.916 1.00 87.44 226 PRO A C 1
ATOM 1806 O O . PRO A 1 226 ? 13.146 -5.667 -19.885 1.00 87.44 226 PRO A O 1
ATOM 1809 N N . ASP A 1 227 ? 14.630 -6.678 -21.223 1.00 92.00 227 ASP A N 1
ATOM 1810 C CA . ASP A 1 227 ? 14.771 -7.874 -20.387 1.00 92.00 227 ASP A CA 1
ATOM 1811 C C . ASP A 1 227 ? 15.577 -7.652 -19.101 1.00 92.00 227 ASP A C 1
ATOM 1813 O O . ASP A 1 227 ? 15.380 -8.392 -18.141 1.00 92.00 227 ASP A O 1
ATOM 1817 N N . GLY A 1 228 ? 16.400 -6.600 -19.029 1.00 93.38 228 GLY A N 1
ATOM 1818 C CA . GLY A 1 228 ? 17.189 -6.283 -17.830 1.00 93.38 228 GLY A CA 1
ATOM 1819 C C . GLY A 1 228 ? 16.384 -5.720 -16.648 1.00 93.38 228 GLY A C 1
ATOM 1820 O O . GLY A 1 228 ? 16.926 -5.555 -15.559 1.00 93.38 228 GLY A O 1
ATOM 1821 N N . LEU A 1 229 ? 15.089 -5.418 -16.811 1.00 95.94 229 LEU A N 1
ATOM 1822 C CA . LEU A 1 229 ? 14.283 -4.782 -15.758 1.00 95.94 229 LEU A CA 1
ATOM 1823 C C . LEU A 1 229 ? 14.206 -5.633 -14.476 1.00 95.94 229 LEU A C 1
ATOM 1825 O O . LEU A 1 229 ? 14.197 -5.094 -13.366 1.00 95.94 229 LEU A O 1
ATOM 1829 N N . GLU A 1 230 ? 14.170 -6.956 -14.623 1.00 94.50 230 GLU A N 1
ATOM 1830 C CA . GLU A 1 230 ? 14.031 -7.906 -13.511 1.00 94.50 230 GLU A CA 1
ATOM 1831 C C . GLU A 1 230 ? 15.293 -7.998 -12.635 1.00 94.50 230 GLU A C 1
ATOM 1833 O O . GLU A 1 230 ? 15.209 -8.402 -11.477 1.00 94.50 230 GLU A O 1
ATOM 1838 N N . GLU A 1 231 ? 16.446 -7.529 -13.124 1.00 95.00 231 GLU A N 1
ATOM 1839 C CA . GLU A 1 231 ? 17.665 -7.379 -12.314 1.00 95.00 231 GLU A CA 1
ATOM 1840 C C . GLU A 1 231 ? 17.526 -6.260 -11.267 1.00 95.00 231 GLU A C 1
ATOM 1842 O O . GLU A 1 231 ? 18.225 -6.231 -10.249 1.00 95.00 231 GLU A O 1
ATOM 1847 N N . HIS A 1 232 ? 16.603 -5.322 -11.502 1.00 97.38 232 HIS A N 1
ATOM 1848 C CA . HIS A 1 232 ? 16.384 -4.166 -10.644 1.00 97.38 232 HIS A CA 1
ATOM 1849 C C . HIS A 1 232 ? 15.142 -4.308 -9.763 1.00 97.38 232 HIS A C 1
ATOM 1851 O O . HIS A 1 232 ? 15.183 -3.902 -8.597 1.00 97.38 232 HIS A O 1
ATOM 1857 N N . ILE A 1 233 ? 14.047 -4.869 -10.287 1.00 97.88 233 ILE A N 1
ATOM 1858 C CA . ILE A 1 233 ? 12.761 -4.974 -9.581 1.00 97.88 233 ILE A CA 1
ATOM 1859 C C . ILE A 1 233 ? 12.174 -6.391 -9.608 1.00 97.88 233 ILE A C 1
ATOM 1861 O O . ILE A 1 233 ? 12.248 -7.092 -10.610 1.00 97.88 233 ILE A O 1
ATOM 1865 N N . ASP A 1 234 ? 11.518 -6.793 -8.517 1.00 97.62 234 ASP A N 1
ATOM 1866 C CA . ASP A 1 234 ? 10.551 -7.892 -8.522 1.00 97.62 234 ASP A CA 1
ATOM 1867 C C . ASP A 1 234 ? 9.350 -7.391 -9.324 1.00 97.62 234 ASP A C 1
ATOM 1869 O O . ASP A 1 234 ? 8.493 -6.669 -8.802 1.00 97.62 234 ASP A O 1
ATOM 1873 N N . ILE A 1 235 ? 9.329 -7.692 -10.624 1.00 97.62 235 ILE A N 1
ATOM 1874 C CA . ILE A 1 235 ? 8.344 -7.123 -11.548 1.00 97.62 235 ILE A CA 1
ATOM 1875 C C . ILE A 1 235 ? 6.910 -7.476 -11.134 1.00 97.62 235 ILE A C 1
ATOM 1877 O O . ILE A 1 235 ? 6.026 -6.622 -11.204 1.00 97.62 235 ILE A O 1
ATOM 1881 N N . GLY A 1 236 ? 6.690 -8.674 -10.580 1.00 97.69 236 GLY A N 1
ATOM 1882 C CA . GLY A 1 236 ? 5.401 -9.072 -10.018 1.00 97.69 236 GLY A CA 1
ATOM 1883 C C . GLY A 1 236 ? 4.941 -8.148 -8.886 1.00 97.69 236 GLY A C 1
ATOM 1884 O O . GLY A 1 236 ? 3.753 -7.860 -8.769 1.00 97.69 236 GLY A O 1
ATOM 1885 N N . SER A 1 237 ? 5.863 -7.646 -8.057 1.00 97.94 237 SER A N 1
ATOM 1886 C CA . SER A 1 237 ? 5.551 -6.771 -6.918 1.00 97.94 237 SER A CA 1
ATOM 1887 C C . SER A 1 237 ? 5.101 -5.411 -7.368 1.00 97.94 237 SER A C 1
ATOM 1889 O O . SER A 1 237 ? 4.122 -4.875 -6.848 1.00 97.94 237 SER A O 1
ATOM 1891 N N . PHE A 1 238 ? 5.775 -4.888 -8.386 1.00 98.56 238 PHE A N 1
ATOM 1892 C CA . PHE A 1 238 ? 5.410 -3.629 -8.988 1.00 98.56 238 PHE A CA 1
ATOM 1893 C C . PHE A 1 238 ? 4.078 -3.758 -9.720 1.00 98.56 238 PHE A C 1
ATOM 1895 O O . PHE A 1 238 ? 3.270 -2.846 -9.599 1.00 98.56 238 PHE A O 1
ATOM 1902 N N . VAL A 1 239 ? 3.796 -4.882 -10.390 1.00 98.69 239 VAL A N 1
ATOM 1903 C CA . VAL A 1 239 ? 2.493 -5.135 -11.030 1.00 98.69 239 VAL A CA 1
ATOM 1904 C C . VAL A 1 239 ? 1.364 -5.225 -9.997 1.00 98.69 239 VAL A C 1
ATOM 1906 O O . VAL A 1 239 ? 0.356 -4.537 -10.147 1.00 98.69 239 VAL A O 1
ATOM 1909 N N . ASP A 1 240 ? 1.527 -5.997 -8.918 1.00 98.31 240 ASP A N 1
ATOM 1910 C CA . ASP A 1 240 ? 0.509 -6.112 -7.861 1.00 98.31 240 ASP A CA 1
ATOM 1911 C C . ASP A 1 240 ? 0.258 -4.763 -7.162 1.00 98.31 240 ASP A C 1
ATOM 1913 O O . ASP A 1 240 ? -0.892 -4.366 -6.943 1.00 98.31 240 ASP A O 1
ATOM 1917 N N . TYR A 1 241 ? 1.327 -4.022 -6.841 1.00 98.38 241 TYR A N 1
ATOM 1918 C CA . TYR A 1 241 ? 1.237 -2.673 -6.273 1.00 98.38 241 TYR A CA 1
ATOM 1919 C C . TYR A 1 241 ? 0.565 -1.692 -7.232 1.00 98.38 241 TYR A C 1
ATOM 1921 O O . TYR A 1 241 ? -0.302 -0.917 -6.820 1.00 98.38 241 TYR A O 1
ATOM 1929 N N . PHE A 1 242 ? 0.937 -1.734 -8.510 1.00 98.62 242 PHE A N 1
ATOM 1930 C CA . PHE A 1 242 ? 0.379 -0.889 -9.555 1.00 98.62 242 PHE A CA 1
ATOM 1931 C C . PHE A 1 242 ? -1.122 -1.121 -9.723 1.00 98.62 242 PHE A C 1
ATOM 1933 O O . PHE A 1 242 ? -1.894 -0.172 -9.603 1.00 98.62 242 PHE A O 1
ATOM 1940 N N . LEU A 1 243 ? -1.546 -2.371 -9.917 1.00 98.62 243 LEU A N 1
ATOM 1941 C CA . LEU A 1 243 ? -2.955 -2.727 -10.091 1.00 98.62 243 LEU A CA 1
ATOM 1942 C C . LEU A 1 243 ? -3.793 -2.349 -8.867 1.00 98.62 243 LEU A C 1
ATOM 1944 O O . LEU A 1 243 ? -4.884 -1.798 -9.015 1.00 98.62 243 LEU A O 1
ATOM 1948 N N . HIS A 1 244 ? -3.277 -2.583 -7.657 1.00 98.31 244 HIS A N 1
ATOM 1949 C CA . HIS A 1 244 ? -3.977 -2.201 -6.433 1.00 98.31 244 HIS A CA 1
ATOM 1950 C C . HIS A 1 244 ? -4.108 -0.678 -6.316 1.00 98.31 244 HIS A C 1
ATOM 1952 O O . HIS A 1 244 ? -5.167 -0.164 -5.953 1.00 98.31 244 HIS A O 1
ATOM 1958 N N . SER A 1 245 ? -3.044 0.058 -6.644 1.00 97.06 245 SER A N 1
ATOM 1959 C CA . SER A 1 245 ? -3.039 1.521 -6.621 1.00 97.06 245 SER A CA 1
ATOM 1960 C C . SER A 1 245 ? -4.056 2.089 -7.612 1.00 97.06 245 SER A C 1
ATOM 1962 O O . SER A 1 245 ? -4.891 2.907 -7.218 1.00 97.06 245 SER A O 1
ATOM 1964 N N . GLU A 1 246 ? -4.074 1.583 -8.848 1.00 97.38 246 GLU A N 1
ATOM 1965 C CA . GLU A 1 246 ? -5.040 1.978 -9.877 1.00 97.38 246 GLU A CA 1
ATOM 1966 C C . GLU A 1 246 ? -6.488 1.640 -9.509 1.00 97.38 246 GLU A C 1
ATOM 1968 O O . GLU A 1 246 ? -7.378 2.472 -9.709 1.00 97.38 246 GLU A O 1
ATOM 1973 N N . LEU A 1 247 ? -6.740 0.459 -8.939 1.00 97.31 247 LEU A N 1
ATOM 1974 C CA . LEU A 1 247 ? -8.079 0.052 -8.503 1.00 97.31 247 LEU A CA 1
ATOM 1975 C C . LEU A 1 247 ? -8.560 0.864 -7.300 1.00 97.31 247 LEU A C 1
ATOM 1977 O O . LEU A 1 247 ? -9.733 1.222 -7.199 1.00 97.31 247 LEU A O 1
ATOM 1981 N N . SER A 1 248 ? -7.651 1.187 -6.384 1.00 96.19 248 SER A N 1
ATOM 1982 C CA . SER A 1 248 ? -7.995 1.949 -5.189 1.00 96.19 248 SER A CA 1
ATOM 1983 C C . SER A 1 248 ? -8.416 3.380 -5.493 1.00 96.19 248 SER A C 1
ATOM 1985 O O . SER A 1 248 ? -9.128 3.986 -4.695 1.00 96.19 248 SER A O 1
ATOM 1987 N N . MET A 1 249 ? -7.968 3.943 -6.619 1.00 93.38 249 MET A N 1
ATOM 1988 C CA . MET A 1 249 ? -8.098 5.369 -6.918 1.00 93.38 249 MET A CA 1
ATOM 1989 C C . MET A 1 249 ? -7.658 6.267 -5.747 1.00 93.38 249 MET A C 1
ATOM 1991 O O . MET A 1 249 ? -8.260 7.314 -5.492 1.00 93.38 249 MET A O 1
ATOM 1995 N N . ASN A 1 250 ? -6.640 5.843 -4.994 1.00 93.19 250 ASN A N 1
ATOM 1996 C CA . ASN A 1 250 ? -6.104 6.644 -3.906 1.00 93.19 250 ASN A CA 1
ATOM 1997 C C . ASN A 1 250 ? -5.479 7.922 -4.486 1.00 93.19 250 ASN A C 1
ATOM 1999 O O . ASN A 1 250 ? -4.603 7.853 -5.347 1.00 93.19 250 ASN A O 1
ATOM 2003 N N . SER A 1 251 ? -5.928 9.092 -4.026 1.00 87.12 251 SER A N 1
ATOM 2004 C CA . SER A 1 251 ? -5.443 10.393 -4.513 1.00 87.12 251 SER A CA 1
ATOM 2005 C C . SER A 1 251 ? -3.950 10.611 -4.269 1.00 87.12 251 SER A C 1
ATOM 2007 O O . SER A 1 251 ? -3.334 11.421 -4.957 1.00 87.12 251 SER A O 1
ATOM 2009 N N . ASP A 1 252 ? -3.395 9.876 -3.308 1.00 88.50 252 ASP A N 1
ATOM 2010 C CA . ASP A 1 252 ? -2.002 9.949 -2.878 1.00 88.50 252 ASP A CA 1
ATOM 2011 C C . ASP A 1 252 ? -1.110 8.844 -3.470 1.00 88.50 252 ASP A C 1
ATOM 2013 O O . ASP A 1 252 ? 0.091 8.802 -3.178 1.00 88.50 252 ASP A O 1
ATOM 2017 N N . ALA A 1 253 ? -1.677 7.956 -4.299 1.00 88.25 253 ALA A N 1
ATOM 2018 C CA . ALA A 1 253 ? -0.955 6.834 -4.889 1.00 88.25 253 ALA A CA 1
ATOM 2019 C C . ALA A 1 253 ? 0.360 7.278 -5.552 1.00 88.25 253 ALA A C 1
ATOM 2021 O O . ALA A 1 253 ? 0.458 8.366 -6.126 1.00 88.25 253 ALA A O 1
ATOM 2022 N N . TYR A 1 254 ? 1.367 6.407 -5.477 1.00 90.94 254 TYR A N 1
ATOM 2023 C CA . TYR A 1 254 ? 2.686 6.560 -6.099 1.00 90.94 254 TYR A CA 1
ATOM 2024 C C . TYR A 1 254 ? 3.593 7.681 -5.568 1.00 90.94 254 TYR A C 1
ATOM 2026 O O . TYR A 1 254 ? 4.731 7.761 -6.023 1.00 90.94 254 TYR A O 1
ATOM 2034 N N . ARG A 1 255 ? 3.128 8.548 -4.658 1.00 88.00 255 ARG A N 1
ATOM 2035 C CA . ARG A 1 255 ? 3.923 9.677 -4.119 1.00 88.00 255 ARG A CA 1
ATOM 2036 C C . ARG A 1 255 ? 3.964 9.744 -2.600 1.00 88.00 255 ARG A C 1
ATOM 2038 O O . ARG A 1 255 ? 4.921 10.256 -2.029 1.00 88.00 255 ARG A O 1
ATOM 2045 N N . ARG A 1 256 ? 2.907 9.291 -1.925 1.00 91.06 256 ARG A N 1
ATOM 2046 C CA . ARG A 1 256 ? 2.821 9.317 -0.458 1.00 91.06 256 ARG A CA 1
ATOM 2047 C C . ARG A 1 256 ? 2.455 7.939 0.048 1.00 91.06 256 ARG A C 1
ATOM 2049 O O . ARG A 1 256 ? 1.820 7.168 -0.672 1.00 91.06 256 ARG A O 1
ATOM 2056 N N . SER A 1 257 ? 2.889 7.616 1.265 1.00 92.75 257 SER A N 1
ATOM 2057 C CA . SER A 1 257 ? 2.658 6.296 1.870 1.00 92.75 257 SER A CA 1
ATOM 2058 C C . SER A 1 257 ? 3.038 5.133 0.935 1.00 92.75 257 SER A C 1
ATOM 2060 O O . SER A 1 257 ? 2.406 4.077 0.934 1.00 92.75 257 SER A O 1
ATOM 2062 N N . THR A 1 258 ? 4.059 5.342 0.099 1.00 94.56 258 THR A N 1
ATOM 2063 C CA . THR A 1 258 ? 4.524 4.370 -0.894 1.00 94.56 258 THR A CA 1
ATOM 2064 C C . THR A 1 258 ? 5.776 3.711 -0.344 1.00 94.56 258 THR A C 1
ATOM 2066 O O . THR A 1 258 ? 6.766 4.398 -0.127 1.00 94.56 258 THR A O 1
ATOM 2069 N N . PHE A 1 259 ? 5.730 2.404 -0.095 1.00 96.94 259 PHE A N 1
ATOM 2070 C CA . PHE A 1 259 ? 6.817 1.657 0.538 1.00 96.94 259 PHE A CA 1
ATOM 2071 C C . PHE A 1 259 ? 7.519 0.766 -0.476 1.00 96.94 259 PHE A C 1
ATOM 2073 O O . PHE A 1 259 ? 6.879 0.197 -1.361 1.00 96.94 259 PHE A O 1
ATOM 2080 N N . PHE A 1 260 ? 8.826 0.626 -0.301 1.00 97.56 260 PHE A N 1
ATOM 2081 C CA . PHE A 1 260 ? 9.664 -0.289 -1.054 1.00 97.56 260 PHE A CA 1
ATOM 2082 C C . PHE A 1 260 ? 10.672 -0.948 -0.120 1.00 97.56 260 PHE A C 1
ATOM 2084 O O . PHE A 1 260 ? 11.040 -0.400 0.926 1.00 97.56 260 PHE A O 1
ATOM 2091 N N . PHE A 1 261 ? 11.151 -2.117 -0.515 1.00 97.56 261 PHE A N 1
ATOM 2092 C CA . PHE A 1 261 ? 12.242 -2.790 0.173 1.00 97.56 261 PHE A CA 1
ATOM 2093 C C . PHE A 1 261 ? 13.102 -3.585 -0.799 1.00 97.56 261 PHE A C 1
ATOM 2095 O O . PHE A 1 261 ? 12.672 -3.926 -1.896 1.00 97.56 261 PHE A O 1
ATOM 2102 N N . LYS A 1 262 ? 14.324 -3.898 -0.386 1.00 96.94 262 LYS A N 1
ATOM 2103 C CA . LYS A 1 262 ? 15.237 -4.779 -1.101 1.00 96.94 262 LYS A CA 1
ATOM 2104 C C . LYS A 1 262 ? 15.945 -5.673 -0.091 1.00 96.94 262 LYS A C 1
ATOM 2106 O O . LYS A 1 262 ? 16.669 -5.179 0.774 1.00 96.94 262 LYS A O 1
ATOM 2111 N N . ASP A 1 263 ? 15.731 -6.977 -0.203 1.00 95.38 263 ASP A N 1
ATOM 2112 C CA . ASP A 1 263 ? 16.461 -7.970 0.587 1.00 95.38 263 ASP A CA 1
ATOM 2113 C C . ASP A 1 263 ? 17.779 -8.357 -0.102 1.00 95.38 263 ASP A C 1
ATOM 2115 O O . ASP A 1 263 ? 18.021 -7.981 -1.258 1.00 95.38 263 ASP A O 1
ATOM 2119 N N . ARG A 1 264 ? 18.666 -9.042 0.628 1.00 92.19 264 ARG A N 1
ATOM 2120 C CA . ARG A 1 264 ? 19.981 -9.439 0.109 1.00 92.19 264 ARG A CA 1
ATOM 2121 C C . ARG A 1 264 ? 19.799 -10.334 -1.114 1.00 92.19 264 ARG A C 1
ATOM 2123 O O . ARG A 1 264 ? 18.963 -11.230 -1.101 1.00 92.19 264 ARG A O 1
ATOM 2130 N N . ASP A 1 265 ? 20.517 -10.007 -2.185 1.00 86.75 265 ASP A N 1
ATOM 2131 C CA . ASP A 1 265 ? 20.494 -10.727 -3.470 1.00 86.75 265 ASP A CA 1
ATOM 2132 C C . ASP A 1 265 ? 19.102 -10.864 -4.116 1.00 86.75 265 ASP A C 1
ATOM 2134 O O . ASP A 1 265 ? 18.886 -11.682 -5.003 1.00 86.75 265 ASP A O 1
ATOM 2138 N N . GLN A 1 266 ? 18.147 -10.032 -3.692 1.00 93.12 266 GLN A N 1
ATOM 2139 C CA . GLN A 1 266 ? 16.805 -9.950 -4.261 1.00 93.12 266 GLN A CA 1
ATOM 2140 C C . GLN A 1 266 ? 16.589 -8.589 -4.918 1.00 93.12 266 GLN A C 1
ATOM 2142 O O . GLN A 1 266 ? 17.144 -7.589 -4.447 1.00 93.12 266 GLN A O 1
ATOM 2147 N N . PRO A 1 267 ? 15.779 -8.496 -5.979 1.00 96.12 267 PRO A N 1
ATOM 2148 C CA . PRO A 1 267 ? 15.476 -7.214 -6.587 1.00 96.12 267 PRO A CA 1
ATOM 2149 C C . PRO A 1 267 ? 14.547 -6.372 -5.693 1.00 96.12 267 PRO A C 1
ATOM 2151 O O . PRO A 1 267 ? 14.009 -6.827 -4.675 1.00 96.12 267 PRO A O 1
ATOM 2154 N N . ILE A 1 268 ? 14.377 -5.097 -6.046 1.00 97.88 268 ILE A N 1
ATOM 2155 C CA . ILE A 1 268 ? 13.528 -4.172 -5.290 1.00 97.88 268 ILE A CA 1
ATOM 2156 C C . ILE A 1 268 ? 12.079 -4.652 -5.360 1.00 97.88 268 ILE A C 1
ATOM 2158 O O . ILE A 1 268 ? 11.574 -4.973 -6.427 1.00 97.88 268 ILE A O 1
ATOM 2162 N N . ASN A 1 269 ? 11.390 -4.654 -4.230 1.00 97.75 269 ASN A N 1
ATOM 2163 C CA . ASN A 1 269 ? 9.979 -4.971 -4.122 1.00 97.75 269 ASN A CA 1
ATOM 2164 C C . ASN A 1 269 ? 9.159 -3.706 -3.844 1.00 97.75 269 ASN A C 1
ATOM 2166 O O . ASN A 1 269 ? 9.558 -2.870 -3.029 1.00 97.75 269 ASN A O 1
ATOM 2170 N N . ALA A 1 270 ? 7.992 -3.596 -4.478 1.00 97.31 270 ALA A N 1
ATOM 2171 C CA . ALA A 1 270 ? 6.993 -2.575 -4.178 1.00 97.31 270 ALA A CA 1
ATOM 2172 C C . ALA A 1 270 ? 5.977 -3.067 -3.137 1.00 97.31 270 ALA A C 1
ATOM 2174 O O . ALA A 1 270 ? 5.467 -4.189 -3.199 1.00 97.31 270 ALA A O 1
ATOM 2175 N N . GLY A 1 271 ? 5.652 -2.192 -2.190 1.00 94.75 271 GLY A N 1
ATOM 2176 C CA . GLY A 1 271 ? 4.795 -2.476 -1.047 1.00 94.75 271 GLY A CA 1
ATOM 2177 C C . GLY A 1 271 ? 5.578 -2.734 0.249 1.00 94.75 271 GLY A C 1
ATOM 2178 O O . GLY A 1 271 ? 6.798 -2.578 0.292 1.00 94.75 271 GLY A O 1
ATOM 2179 N N . PRO A 1 272 ? 4.889 -3.121 1.336 1.00 94.50 272 PRO A N 1
ATOM 2180 C CA . PRO A 1 272 ? 3.438 -3.310 1.440 1.00 94.50 272 PRO A CA 1
ATOM 2181 C C . PRO A 1 272 ? 2.647 -2.004 1.260 1.00 94.50 272 PRO A C 1
ATOM 2183 O O . PRO A 1 272 ? 3.170 -0.906 1.430 1.00 94.50 272 PRO A O 1
ATOM 2186 N N . VAL A 1 273 ? 1.365 -2.117 0.912 1.00 96.62 273 VAL A N 1
ATOM 2187 C CA . VAL A 1 273 ? 0.477 -0.955 0.747 1.00 96.62 273 VAL A CA 1
ATOM 2188 C C . VAL A 1 273 ? 0.097 -0.331 2.099 1.00 96.62 273 VAL A C 1
ATOM 2190 O O . VAL A 1 273 ? -0.030 -1.038 3.102 1.00 96.62 273 VAL A O 1
ATOM 2193 N N . TRP A 1 274 ? -0.115 0.989 2.135 1.00 95.69 274 TRP A N 1
ATOM 2194 C CA . TRP A 1 274 ? -0.484 1.728 3.346 1.00 95.69 274 TRP A CA 1
ATOM 2195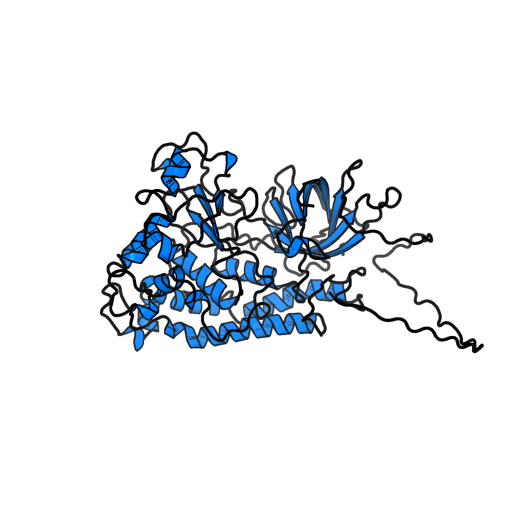 C C . TRP A 1 274 ? -1.383 2.950 3.059 1.00 95.69 274 TRP A C 1
ATOM 2197 O O . TRP A 1 274 ? -1.292 3.546 1.993 1.00 95.69 274 TRP A O 1
ATOM 2207 N N . ASP A 1 275 ? -2.210 3.328 4.042 1.00 93.62 275 ASP A N 1
ATOM 2208 C CA . ASP A 1 275 ? -3.017 4.566 4.104 1.00 93.62 275 ASP A CA 1
ATOM 2209 C C . ASP A 1 275 ? -4.008 4.811 2.942 1.00 93.62 275 ASP A C 1
ATOM 2211 O O . ASP A 1 275 ? -3.798 5.625 2.046 1.00 93.62 275 ASP A O 1
ATOM 2215 N N . PHE A 1 276 ? -5.146 4.115 2.990 1.00 95.38 276 PHE A N 1
ATOM 2216 C CA . PHE A 1 276 ? -6.222 4.145 1.987 1.00 95.38 276 PHE A CA 1
ATOM 2217 C C . PHE A 1 276 ? -7.497 4.832 2.484 1.00 95.38 276 PHE A C 1
ATOM 2219 O O . PHE A 1 276 ? -8.581 4.629 1.940 1.00 95.38 276 PHE A O 1
ATOM 2226 N N . ASN A 1 277 ? -7.417 5.670 3.515 1.00 90.88 277 ASN A N 1
ATOM 2227 C CA . ASN A 1 277 ? -8.576 6.416 4.022 1.00 90.88 277 ASN A CA 1
ATOM 2228 C C . ASN A 1 277 ? -9.213 7.351 2.964 1.00 90.88 277 ASN A C 1
ATOM 2230 O O . ASN A 1 277 ? -10.414 7.618 3.042 1.00 90.88 277 ASN A O 1
ATOM 2234 N N . LEU A 1 278 ? -8.437 7.813 1.975 1.00 91.75 278 LEU A N 1
ATOM 2235 C CA . LEU A 1 278 ? -8.887 8.616 0.830 1.00 91.75 278 LEU A CA 1
ATOM 2236 C C . LEU A 1 278 ? -9.138 7.791 -0.447 1.00 91.75 278 LEU A C 1
ATOM 2238 O O . LEU A 1 278 ? -9.412 8.353 -1.504 1.00 91.75 278 LEU A O 1
ATOM 2242 N N . ALA A 1 279 ? -9.105 6.464 -0.376 1.00 94.56 279 ALA A N 1
ATOM 2243 C CA . ALA A 1 279 ? -9.336 5.604 -1.532 1.00 94.56 279 ALA A CA 1
ATOM 2244 C C . ALA A 1 279 ? -10.830 5.338 -1.803 1.00 94.56 279 ALA A C 1
ATOM 2246 O O . ALA A 1 279 ? -11.723 5.772 -1.066 1.00 94.56 279 ALA A O 1
ATOM 2247 N N . TYR A 1 280 ? -11.098 4.602 -2.880 1.00 95.19 280 TYR A N 1
ATOM 2248 C CA . TYR A 1 280 ? -12.386 4.020 -3.250 1.00 95.19 280 TYR A CA 1
ATOM 2249 C C . TYR A 1 280 ? -13.527 5.051 -3.239 1.00 9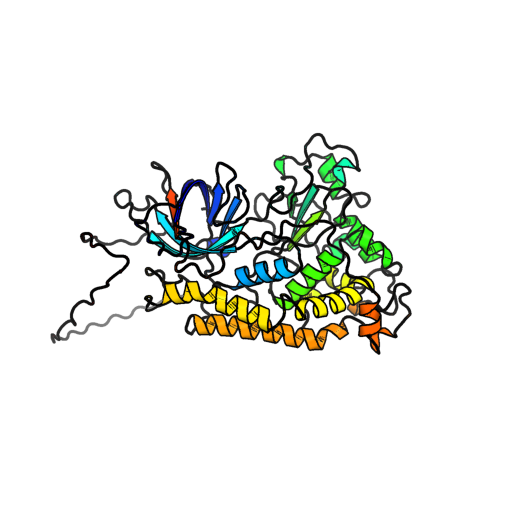5.19 280 TYR A C 1
ATOM 2251 O O . TYR A 1 280 ? -14.458 5.006 -2.424 1.00 95.19 280 TYR A O 1
ATOM 2259 N N . GLY A 1 281 ? -13.400 6.054 -4.110 1.00 91.12 281 GLY A N 1
ATOM 2260 C CA . GLY A 1 281 ? -14.411 7.094 -4.318 1.00 91.12 281 GLY A CA 1
ATOM 2261 C C . GLY A 1 281 ? -14.423 8.219 -3.279 1.00 91.12 281 GLY A C 1
ATOM 2262 O O . GLY A 1 281 ? -15.326 9.051 -3.314 1.00 91.12 281 GLY A O 1
ATOM 2263 N N . LYS A 1 282 ? -13.460 8.259 -2.342 1.00 89.94 282 LYS A N 1
ATOM 2264 C CA . LYS A 1 282 ? -13.380 9.318 -1.319 1.00 89.94 282 LYS A CA 1
ATOM 2265 C C . LYS A 1 282 ? -12.518 10.511 -1.729 1.00 89.94 282 LYS A C 1
ATOM 2267 O O . LYS A 1 282 ? -12.987 11.642 -1.666 1.00 89.94 282 LYS A O 1
ATOM 2272 N N . GLY A 1 283 ? -11.264 10.263 -2.095 1.00 82.00 283 GLY A N 1
ATOM 2273 C CA . GLY A 1 283 ? -10.274 11.274 -2.489 1.00 82.00 283 GLY A CA 1
ATOM 2274 C C . GLY A 1 283 ? -10.264 11.568 -3.987 1.00 82.00 283 GLY A C 1
ATOM 2275 O O . GLY A 1 283 ? -9.670 12.551 -4.421 1.00 82.00 283 GLY A O 1
ATOM 2276 N N . GLY A 1 284 ? -10.953 10.755 -4.788 1.00 77.69 284 GLY A N 1
ATOM 2277 C CA . GLY A 1 284 ? -11.090 10.974 -6.218 1.00 77.69 284 GLY A CA 1
ATOM 2278 C C . GLY A 1 284 ? -12.118 10.049 -6.853 1.00 77.69 284 GLY A C 1
ATOM 2279 O O . GLY A 1 284 ? -12.412 8.971 -6.338 1.00 77.69 284 GLY A O 1
ATOM 2280 N N . SER A 1 285 ? -12.647 10.494 -7.990 1.00 74.25 285 SER A N 1
ATOM 2281 C CA . SER A 1 285 ? -13.427 9.700 -8.934 1.00 74.25 285 SER A CA 1
ATOM 2282 C C . SER A 1 285 ? -12.932 10.054 -10.325 1.00 74.25 285 SER A C 1
ATOM 2284 O O . SER A 1 285 ? -13.279 11.109 -10.851 1.00 74.25 285 SER A O 1
ATOM 2286 N N . LYS A 1 286 ? -12.033 9.236 -10.874 1.00 73.25 286 LYS A N 1
ATOM 2287 C CA . LYS A 1 286 ? -11.390 9.493 -12.163 1.00 73.25 286 LYS A CA 1
ATOM 2288 C C . LYS A 1 286 ? -11.655 8.328 -13.107 1.00 73.25 286 LYS A C 1
ATOM 2290 O O . LYS A 1 286 ? -11.391 7.181 -12.763 1.00 73.25 286 LYS A O 1
ATOM 2295 N N . THR A 1 287 ? -12.084 8.633 -14.323 1.00 82.50 287 THR A N 1
ATOM 2296 C CA . THR A 1 287 ? -12.141 7.690 -15.452 1.00 82.50 287 THR A CA 1
ATOM 2297 C C . THR A 1 287 ? -10.840 7.750 -16.258 1.00 82.50 287 THR A C 1
ATOM 2299 O O . THR A 1 287 ? -10.844 7.864 -17.478 1.00 82.50 287 THR A O 1
ATOM 2302 N N . THR A 1 288 ? -9.705 7.765 -15.556 1.00 91.25 288 THR A N 1
ATOM 2303 C CA . THR A 1 288 ? -8.364 7.723 -16.151 1.00 91.25 288 THR A CA 1
ATOM 2304 C C . THR A 1 288 ? -7.408 6.957 -15.240 1.00 91.25 288 THR A C 1
ATOM 2306 O O . THR A 1 288 ? -7.725 6.684 -14.076 1.00 91.25 288 THR A O 1
ATOM 2309 N N . TRP A 1 289 ? -6.249 6.591 -15.774 1.00 94.62 289 TRP A N 1
ATOM 2310 C CA . TRP A 1 289 ? -5.173 5.927 -15.050 1.00 94.62 289 TRP A CA 1
ATOM 2311 C C . TRP A 1 289 ? -4.387 6.930 -14.194 1.00 94.62 289 TRP A C 1
ATOM 2313 O O . TRP A 1 289 ? -3.988 7.995 -14.680 1.00 94.62 289 TRP A O 1
ATOM 2323 N N . LEU A 1 290 ? -4.152 6.599 -12.923 1.00 94.62 290 LEU A N 1
ATOM 2324 C CA . LEU A 1 290 ? -3.453 7.461 -11.969 1.00 94.62 290 LEU A CA 1
ATOM 2325 C C . LEU A 1 290 ? -1.973 7.622 -12.317 1.00 94.62 290 LEU A C 1
ATOM 2327 O O . LEU A 1 290 ? -1.445 8.727 -12.206 1.00 94.62 290 LEU A O 1
ATOM 2331 N N . TYR A 1 291 ? -1.322 6.563 -12.805 1.00 94.81 291 TYR A N 1
ATOM 2332 C CA . TYR A 1 291 ? 0.110 6.549 -13.102 1.00 94.81 291 TYR A CA 1
ATOM 2333 C C . TYR A 1 291 ? 0.542 7.600 -14.133 1.00 94.81 291 TYR A C 1
ATOM 2335 O O . TYR A 1 291 ? 1.711 7.969 -14.184 1.00 94.81 291 TYR A O 1
ATOM 2343 N N . THR A 1 292 ? -0.385 8.113 -14.947 1.00 93.69 292 THR A N 1
ATOM 2344 C CA . THR A 1 292 ? -0.106 8.989 -16.096 1.00 93.69 292 THR A CA 1
ATOM 2345 C C . THR A 1 292 ? 0.533 10.334 -15.742 1.00 93.69 292 THR A C 1
ATOM 2347 O O . THR A 1 292 ? 1.030 11.021 -16.631 1.00 93.69 292 THR A O 1
ATOM 2350 N N . ILE A 1 293 ? 0.582 10.723 -14.469 1.00 91.44 293 ILE A N 1
ATOM 2351 C CA . ILE A 1 293 ? 1.300 11.923 -14.010 1.00 91.44 293 ILE A CA 1
ATOM 2352 C C . ILE A 1 293 ? 2.622 11.596 -13.291 1.00 91.44 293 ILE A C 1
ATOM 2354 O O . ILE A 1 293 ? 3.254 12.491 -12.730 1.00 91.44 293 ILE A O 1
ATOM 2358 N N . HIS A 1 294 ? 3.041 10.329 -13.277 1.00 93.94 294 HIS A N 1
ATOM 2359 C CA . HIS A 1 294 ? 4.227 9.847 -12.570 1.00 93.94 294 HIS A CA 1
ATOM 2360 C C . HIS A 1 294 ? 5.229 9.265 -13.571 1.00 93.94 294 HIS A C 1
ATOM 2362 O O . HIS A 1 294 ? 5.017 8.176 -14.099 1.00 93.94 294 HIS A O 1
ATOM 2368 N N . ALA A 1 295 ? 6.324 9.987 -13.829 1.00 95.38 295 ALA A N 1
ATOM 2369 C CA . ALA A 1 295 ? 7.315 9.625 -14.848 1.00 95.38 295 ALA A CA 1
ATOM 2370 C C . ALA A 1 295 ? 7.837 8.185 -14.693 1.00 95.38 295 ALA A C 1
ATOM 2372 O O . ALA A 1 295 ? 7.833 7.430 -15.662 1.00 95.38 295 ALA A O 1
ATOM 2373 N N . PHE A 1 296 ? 8.189 7.787 -13.466 1.00 96.00 296 PHE A N 1
ATOM 2374 C CA . PHE A 1 296 ? 8.636 6.432 -13.132 1.00 96.00 296 PHE A CA 1
ATOM 2375 C C . PHE A 1 296 ? 7.635 5.350 -13.562 1.00 96.00 296 PHE A C 1
ATOM 2377 O O . PHE A 1 296 ? 7.964 4.459 -14.341 1.00 96.00 296 PHE A O 1
ATOM 2384 N N . TRP A 1 297 ? 6.382 5.459 -13.117 1.00 96.19 297 TRP A N 1
ATOM 2385 C CA . TRP A 1 297 ? 5.359 4.460 -13.423 1.00 96.19 297 TRP A CA 1
ATOM 2386 C C . TRP A 1 297 ? 4.943 4.485 -14.895 1.00 96.19 297 TRP A C 1
ATOM 2388 O O . TRP A 1 297 ? 4.722 3.425 -15.474 1.00 96.19 297 TRP A O 1
ATOM 2398 N N . LYS A 1 298 ? 4.910 5.662 -15.539 1.00 96.12 298 LYS A N 1
ATOM 2399 C CA . LYS A 1 298 ? 4.728 5.759 -16.998 1.00 96.12 298 LYS A CA 1
ATOM 2400 C C . LYS A 1 298 ? 5.795 4.966 -17.738 1.00 96.12 298 LYS A C 1
ATOM 2402 O O . LYS A 1 298 ? 5.456 4.182 -18.621 1.00 96.12 298 LYS A O 1
ATOM 2407 N N . ARG A 1 299 ? 7.060 5.130 -17.346 1.00 97.12 299 ARG A N 1
ATOM 2408 C CA . ARG A 1 299 ? 8.187 4.442 -17.975 1.00 97.12 299 ARG A CA 1
ATOM 2409 C C . ARG A 1 299 ? 8.093 2.928 -17.833 1.00 97.12 299 ARG A C 1
ATOM 2411 O O . ARG A 1 299 ? 8.277 2.231 -18.825 1.00 97.12 299 ARG A O 1
ATOM 2418 N N . LEU A 1 300 ? 7.715 2.426 -16.654 1.00 97.56 300 LEU A N 1
ATOM 2419 C CA . LEU A 1 300 ? 7.489 0.991 -16.446 1.00 97.56 300 LEU A CA 1
ATOM 2420 C C . LEU A 1 300 ? 6.446 0.422 -17.414 1.00 97.56 300 LEU A C 1
ATOM 2422 O O . LEU A 1 300 ? 6.679 -0.627 -18.000 1.00 97.56 300 LEU A O 1
ATOM 2426 N N . THR A 1 301 ? 5.343 1.135 -17.672 1.00 97.12 301 THR A N 1
ATOM 2427 C CA . THR A 1 301 ? 4.303 0.661 -18.612 1.00 97.12 301 THR A CA 1
ATOM 2428 C C . THR A 1 301 ? 4.765 0.565 -20.069 1.00 97.12 301 THR A C 1
ATOM 2430 O O . THR A 1 301 ? 4.078 -0.040 -20.890 1.00 97.12 301 THR A O 1
ATOM 2433 N N . CYS A 1 302 ? 5.929 1.128 -20.399 1.00 96.94 302 CYS A N 1
ATOM 2434 C CA . CYS A 1 302 ? 6.545 1.010 -21.718 1.00 96.94 302 CYS A CA 1
ATOM 2435 C C . CYS A 1 302 ? 7.453 -0.221 -21.853 1.00 96.94 302 CYS A C 1
ATOM 2437 O O . CYS A 1 302 ? 7.878 -0.538 -22.959 1.00 96.94 302 CYS A O 1
ATOM 2439 N N . ASN A 1 303 ? 7.735 -0.934 -20.759 1.00 97.38 303 ASN A N 1
ATOM 2440 C CA . ASN A 1 303 ? 8.402 -2.230 -20.803 1.00 97.38 303 ASN A CA 1
ATOM 2441 C C . ASN A 1 303 ? 7.392 -3.326 -21.184 1.00 97.38 303 ASN A C 1
ATOM 2443 O O . ASN A 1 303 ? 6.298 -3.389 -20.617 1.00 97.38 303 ASN A O 1
ATOM 2447 N N . TYR A 1 304 ? 7.758 -4.200 -22.127 1.00 96.31 304 TYR A N 1
ATOM 2448 C CA . TYR A 1 304 ? 6.828 -5.198 -22.657 1.00 96.31 304 TYR A CA 1
ATOM 2449 C C . TYR A 1 304 ? 6.384 -6.223 -21.602 1.00 96.31 304 TYR A C 1
ATOM 2451 O O . TYR A 1 304 ? 5.193 -6.515 -21.517 1.00 96.31 304 TYR A O 1
ATOM 2459 N N . LYS A 1 305 ? 7.292 -6.716 -20.741 1.00 96.88 305 LYS A N 1
ATOM 2460 C CA . LYS A 1 305 ? 6.927 -7.643 -19.656 1.00 96.88 305 LYS A CA 1
ATOM 2461 C C . LYS A 1 305 ? 5.962 -6.971 -18.696 1.00 96.88 305 LYS A C 1
ATOM 2463 O O . LYS A 1 305 ? 4.933 -7.548 -18.368 1.00 96.88 305 LYS A O 1
ATOM 2468 N N . PHE A 1 306 ? 6.239 -5.731 -18.295 1.00 98.12 306 PHE A N 1
ATOM 2469 C CA . PHE A 1 306 ? 5.354 -5.004 -17.385 1.00 98.12 306 PHE A CA 1
ATOM 2470 C C . PHE A 1 306 ? 3.949 -4.824 -17.983 1.00 98.12 306 PHE A C 1
ATOM 2472 O O . PHE A 1 306 ? 2.956 -5.111 -17.316 1.00 98.12 306 PHE A O 1
ATOM 2479 N N . ALA A 1 307 ? 3.852 -4.407 -19.250 1.00 97.62 307 ALA A N 1
ATOM 2480 C CA . ALA A 1 307 ? 2.577 -4.234 -19.949 1.00 97.62 307 ALA A CA 1
ATOM 2481 C C . ALA A 1 307 ? 1.789 -5.551 -20.091 1.00 97.62 307 ALA A C 1
ATOM 2483 O O . ALA A 1 307 ? 0.571 -5.565 -19.883 1.00 97.62 307 ALA A O 1
ATOM 2484 N N . SER A 1 308 ? 2.477 -6.655 -20.399 1.00 97.62 308 SER A N 1
ATOM 2485 C CA . SER A 1 308 ? 1.893 -8.000 -20.463 1.00 97.62 308 SER A CA 1
ATOM 2486 C C . SER A 1 308 ? 1.375 -8.463 -19.103 1.00 97.62 308 SER A C 1
ATOM 2488 O O . SER A 1 308 ? 0.219 -8.873 -18.975 1.00 97.62 308 SER A O 1
ATOM 2490 N N . LEU A 1 309 ? 2.206 -8.340 -18.066 1.00 98.38 309 LEU A N 1
ATOM 2491 C CA . LEU A 1 309 ? 1.895 -8.815 -16.722 1.00 98.38 309 LEU A CA 1
ATOM 2492 C C . LEU A 1 309 ? 0.762 -8.021 -16.070 1.00 98.38 309 LEU A C 1
ATOM 2494 O O . LEU A 1 309 ? -0.054 -8.614 -15.374 1.00 98.38 309 LEU A O 1
ATOM 2498 N N . VAL A 1 310 ? 0.648 -6.710 -16.318 1.00 98.44 310 VAL A N 1
ATOM 2499 C CA . VAL A 1 310 ? -0.495 -5.901 -15.850 1.00 98.44 310 VAL A CA 1
ATOM 2500 C C . VAL A 1 310 ? -1.822 -6.474 -16.357 1.00 98.44 310 VAL A C 1
ATOM 2502 O O . VAL A 1 310 ? -2.763 -6.621 -15.578 1.00 98.44 310 VAL A O 1
ATOM 2505 N N . GLN A 1 311 ? -1.895 -6.850 -17.636 1.00 97.25 311 GLN A N 1
ATOM 2506 C CA . GLN A 1 311 ? -3.104 -7.418 -18.243 1.00 97.25 311 GLN A CA 1
ATOM 2507 C C . GLN A 1 311 ? -3.408 -8.829 -17.732 1.00 97.25 311 GLN A C 1
ATOM 2509 O O . GLN A 1 311 ? -4.535 -9.120 -17.314 1.00 97.25 311 GLN A O 1
ATOM 2514 N N . GLN A 1 312 ? -2.392 -9.694 -17.722 1.00 96.81 312 GLN A N 1
ATOM 2515 C CA . GLN A 1 312 ? -2.521 -11.072 -17.256 1.00 96.81 312 GLN A CA 1
ATOM 2516 C C . GLN A 1 312 ? -2.926 -11.121 -15.777 1.00 96.81 312 GLN A C 1
ATOM 2518 O O . GLN A 1 312 ? -3.903 -11.779 -15.409 1.00 96.81 312 GLN A O 1
ATOM 2523 N N . ARG A 1 313 ? -2.210 -10.381 -14.924 1.00 97.62 313 ARG A N 1
ATOM 2524 C CA . ARG A 1 313 ? -2.436 -10.374 -13.478 1.00 97.62 313 ARG A CA 1
ATOM 2525 C C . ARG A 1 313 ? -3.778 -9.760 -13.111 1.00 97.62 313 ARG A C 1
ATOM 2527 O O . ARG A 1 313 ? -4.437 -10.271 -12.211 1.00 97.62 313 ARG A O 1
ATOM 2534 N N . TRP A 1 314 ? -4.219 -8.716 -13.819 1.00 97.94 314 TRP A N 1
ATOM 2535 C CA . TRP A 1 314 ? -5.559 -8.160 -13.627 1.00 97.94 314 TRP A CA 1
ATOM 2536 C C . TRP A 1 314 ? -6.638 -9.219 -13.858 1.00 97.94 314 TRP A C 1
ATOM 2538 O O . TRP A 1 314 ? -7.467 -9.447 -12.978 1.00 97.94 314 TRP A O 1
ATOM 2548 N N . THR A 1 315 ? -6.573 -9.930 -14.987 1.00 96.25 315 THR A N 1
ATOM 2549 C CA . THR A 1 315 ? -7.524 -11.001 -15.326 1.00 96.25 315 THR A CA 1
ATOM 2550 C C . THR A 1 315 ? -7.549 -12.091 -14.248 1.00 96.25 315 THR A C 1
ATOM 2552 O O . THR A 1 315 ? -8.621 -12.473 -13.778 1.00 96.25 315 THR A O 1
ATOM 2555 N N . GLN A 1 316 ? -6.375 -12.530 -13.781 1.00 96.69 316 GLN A N 1
ATOM 2556 C CA . GLN A 1 316 ? -6.249 -13.526 -12.711 1.00 96.69 316 GLN A CA 1
ATOM 2557 C C . GLN A 1 316 ? -6.840 -13.050 -11.370 1.00 96.69 316 GLN A C 1
ATOM 2559 O O . GLN A 1 316 ? -7.527 -13.798 -10.669 1.00 96.69 316 GLN A O 1
ATOM 2564 N N . LEU A 1 317 ? -6.570 -11.808 -10.965 1.00 97.94 317 LEU A N 1
ATOM 2565 C CA . LEU A 1 317 ? -7.085 -11.273 -9.703 1.00 97.94 317 LEU A CA 1
ATOM 2566 C C . LEU A 1 317 ? -8.607 -11.091 -9.761 1.00 97.94 317 LEU A C 1
ATOM 2568 O O . LEU A 1 317 ? -9.307 -11.386 -8.788 1.00 97.94 317 LEU A O 1
ATOM 2572 N N . ARG A 1 318 ? -9.135 -10.675 -10.917 1.00 98.25 318 ARG A N 1
ATOM 2573 C CA . ARG A 1 318 ? -10.574 -10.513 -11.161 1.00 98.25 318 ARG A CA 1
ATOM 2574 C C . ARG A 1 318 ? -11.344 -11.828 -11.173 1.00 98.25 318 ARG A C 1
ATOM 2576 O O . ARG A 1 318 ? -12.512 -11.829 -10.792 1.00 98.25 318 ARG A O 1
ATOM 2583 N N . SER A 1 319 ? -10.699 -12.950 -11.490 1.00 97.44 319 SER A N 1
ATOM 2584 C CA . SER A 1 319 ? -11.298 -14.282 -11.338 1.00 97.44 319 SER A CA 1
ATOM 2585 C C . SER A 1 319 ? -11.198 -14.857 -9.917 1.00 97.44 319 SER A C 1
ATOM 2587 O O . SER A 1 319 ? -11.694 -15.954 -9.673 1.00 97.44 319 SER A O 1
ATOM 2589 N N . THR A 1 320 ? -10.551 -14.162 -8.972 1.00 95.31 320 THR A N 1
ATOM 2590 C CA . THR A 1 320 ? -10.257 -14.679 -7.622 1.00 95.31 320 THR A CA 1
ATOM 2591 C C . THR A 1 320 ? -10.646 -13.680 -6.518 1.00 95.31 320 THR A C 1
ATOM 2593 O O . THR A 1 320 ? -11.823 -13.326 -6.366 1.00 95.31 320 THR A O 1
ATOM 2596 N N . THR A 1 321 ? -9.682 -13.230 -5.705 1.00 94.69 321 THR A N 1
ATOM 2597 C CA . THR A 1 321 ? -9.909 -12.376 -4.531 1.00 94.69 321 THR A CA 1
ATOM 2598 C C . THR A 1 321 ? -10.509 -11.029 -4.919 1.00 94.69 321 THR A C 1
ATOM 2600 O O . THR A 1 321 ? -11.260 -10.450 -4.141 1.00 94.69 321 THR A O 1
ATOM 2603 N N . TRP A 1 322 ? -10.226 -10.523 -6.121 1.00 98.12 322 TRP A N 1
ATOM 2604 C CA . TRP A 1 322 ? -10.723 -9.223 -6.567 1.00 98.12 322 TRP A CA 1
ATOM 2605 C C . TRP A 1 322 ? -11.975 -9.325 -7.436 1.00 98.12 322 TRP A C 1
ATOM 2607 O O . TRP A 1 322 ? -12.339 -8.328 -8.048 1.00 98.12 322 TRP A O 1
ATOM 2617 N N . SER A 1 323 ? -12.648 -10.480 -7.508 1.00 98.69 323 SER A N 1
ATOM 2618 C CA . SER A 1 323 ? -13.937 -10.581 -8.205 1.00 98.69 323 SER A CA 1
ATOM 2619 C C . SER A 1 323 ? -15.003 -9.686 -7.558 1.00 98.69 323 SER A C 1
ATOM 2621 O O . SER A 1 323 ? -14.950 -9.415 -6.353 1.00 98.69 323 SER A O 1
ATOM 2623 N N . ASP A 1 324 ? -16.009 -9.262 -8.330 1.00 98.69 324 ASP A N 1
ATOM 2624 C CA . ASP A 1 324 ? -17.112 -8.431 -7.816 1.00 98.69 324 ASP A CA 1
ATOM 2625 C C . ASP A 1 324 ? -17.809 -9.103 -6.628 1.00 98.69 324 ASP A C 1
ATOM 2627 O O . ASP A 1 324 ? -18.069 -8.472 -5.601 1.00 98.69 324 ASP A O 1
ATOM 2631 N N . LYS A 1 325 ? -18.033 -10.418 -6.741 1.00 98.44 325 LYS A N 1
ATOM 2632 C CA . LYS A 1 325 ? -18.622 -11.245 -5.686 1.00 98.44 325 LYS A CA 1
ATOM 2633 C C . LYS A 1 325 ? -17.747 -11.264 -4.432 1.00 98.44 325 LYS A C 1
ATOM 2635 O O . LYS A 1 325 ? -18.272 -11.065 -3.338 1.00 98.44 325 LYS A O 1
ATOM 2640 N N . SER A 1 326 ? -16.439 -11.481 -4.577 1.00 98.38 326 SER A N 1
ATOM 2641 C CA . SER A 1 326 ? -15.496 -11.527 -3.451 1.00 98.38 326 SER A CA 1
ATOM 2642 C C . SER A 1 326 ? -15.432 -10.182 -2.722 1.00 98.38 326 SER A C 1
ATOM 2644 O O . SER A 1 326 ? -15.550 -10.144 -1.499 1.00 98.38 326 SER A O 1
ATOM 2646 N N . ILE A 1 327 ? -15.308 -9.074 -3.463 1.00 98.50 327 ILE A N 1
ATOM 2647 C CA . ILE A 1 327 ? -15.237 -7.718 -2.898 1.00 98.50 327 ILE A CA 1
ATOM 2648 C C . ILE A 1 327 ? -16.541 -7.358 -2.178 1.00 98.50 327 ILE A C 1
ATOM 2650 O O . ILE A 1 327 ? -16.511 -6.895 -1.035 1.00 98.50 327 ILE A O 1
ATOM 2654 N N . MET A 1 328 ? -17.689 -7.582 -2.825 1.00 98.25 328 MET A N 1
ATOM 2655 C CA . MET A 1 328 ? -18.996 -7.288 -2.239 1.00 98.25 328 MET A CA 1
ATOM 2656 C C . MET A 1 328 ? -19.238 -8.126 -0.982 1.00 98.25 328 MET A C 1
ATOM 2658 O O . MET A 1 328 ? -19.618 -7.571 0.049 1.00 98.25 328 MET A O 1
ATOM 2662 N N . SER A 1 329 ? -18.962 -9.434 -1.045 1.00 97.56 329 SER A N 1
ATOM 2663 C CA . SER A 1 329 ? -19.099 -10.331 0.103 1.00 97.56 329 SER A CA 1
ATOM 2664 C C . SER A 1 329 ? -18.207 -9.884 1.256 1.00 97.56 329 SER A C 1
ATOM 2666 O O . SER A 1 329 ? -18.692 -9.783 2.378 1.00 97.56 329 SER A O 1
ATOM 2668 N N . PHE A 1 330 ? -16.936 -9.564 0.999 1.00 97.81 330 PHE A N 1
ATOM 2669 C CA . PHE A 1 330 ? -16.026 -9.085 2.036 1.00 97.81 330 PHE A CA 1
ATOM 2670 C C . PHE A 1 330 ? -16.556 -7.814 2.712 1.00 97.81 330 PHE A C 1
ATOM 2672 O O . PHE A 1 330 ? -16.648 -7.765 3.934 1.00 97.81 330 PHE A O 1
ATOM 2679 N N . LEU A 1 331 ? -16.964 -6.804 1.937 1.00 98.12 331 LEU A N 1
ATOM 2680 C CA . LEU A 1 331 ? -17.466 -5.540 2.485 1.00 98.12 331 LEU A CA 1
ATOM 2681 C C . LEU A 1 331 ? -18.760 -5.715 3.282 1.00 98.12 331 LEU A C 1
ATOM 2683 O O . LEU A 1 331 ? -18.888 -5.168 4.376 1.00 98.12 331 LEU A O 1
ATOM 2687 N N . GLN A 1 332 ? -19.716 -6.487 2.764 1.00 96.44 332 GLN A N 1
ATOM 2688 C CA . GLN A 1 332 ? -20.969 -6.749 3.467 1.00 96.44 332 GLN A CA 1
ATOM 2689 C C . GLN A 1 332 ? -20.719 -7.497 4.774 1.00 96.44 332 GLN A C 1
ATOM 2691 O O . GLN A 1 332 ? -21.230 -7.092 5.816 1.00 96.44 332 GLN A O 1
ATOM 2696 N N . THR A 1 333 ? -19.893 -8.540 4.731 1.00 94.19 333 THR A N 1
ATOM 2697 C CA . THR A 1 333 ? -19.560 -9.359 5.891 1.00 94.19 333 THR A CA 1
ATOM 2698 C C . THR A 1 333 ? -18.746 -8.584 6.939 1.00 94.19 333 THR A C 1
ATOM 2700 O O . THR A 1 333 ? -19.037 -8.691 8.131 1.00 94.19 333 THR A O 1
ATOM 2703 N N . SER A 1 334 ? -17.772 -7.765 6.535 1.00 94.50 334 SER A N 1
ATOM 2704 C CA . SER A 1 334 ? -16.990 -6.930 7.460 1.00 94.50 334 SER A CA 1
ATOM 2705 C C . SER A 1 334 ? -17.804 -5.784 8.073 1.00 94.50 334 SER A C 1
ATOM 2707 O O . SER A 1 334 ? -17.484 -5.326 9.171 1.00 94.50 334 SER A O 1
ATOM 2709 N N . ALA A 1 335 ? -18.878 -5.340 7.414 1.00 96.06 335 ALA A N 1
ATOM 2710 C CA . ALA A 1 335 ? -19.795 -4.337 7.953 1.00 96.06 335 ALA A CA 1
ATOM 2711 C C . ALA A 1 335 ? -20.725 -4.890 9.048 1.00 96.06 335 ALA A C 1
ATOM 2713 O O . ALA A 1 335 ? -21.157 -4.132 9.916 1.00 96.06 335 ALA A O 1
ATOM 2714 N N . GLU A 1 336 ? -21.018 -6.195 9.063 1.00 93.38 336 GLU A N 1
ATOM 2715 C CA . GLU A 1 336 ? -21.995 -6.795 9.986 1.00 93.38 336 GLU A CA 1
ATOM 2716 C C . GLU A 1 336 ? -21.707 -6.539 11.474 1.00 93.38 336 GLU A C 1
ATOM 2718 O O . GLU A 1 336 ? -22.607 -6.092 12.195 1.00 93.38 336 GLU A O 1
ATOM 2723 N N . PRO A 1 337 ? -20.478 -6.749 11.985 1.00 89.00 337 PRO A N 1
ATOM 2724 C CA . PRO A 1 337 ? -20.172 -6.396 13.364 1.00 89.00 337 PRO A CA 1
ATOM 2725 C C . PRO A 1 337 ? -20.433 -4.910 13.648 1.00 89.00 337 PRO A C 1
ATOM 2727 O O . PRO A 1 337 ? -20.946 -4.555 14.709 1.00 89.00 337 PRO A O 1
ATOM 2730 N N . ILE A 1 338 ? -20.091 -4.016 12.713 1.00 93.69 338 ILE A N 1
ATOM 2731 C CA . ILE A 1 338 ? -20.285 -2.565 12.860 1.00 93.69 338 ILE A CA 1
ATOM 2732 C C . ILE A 1 338 ? -21.778 -2.236 12.906 1.00 93.69 338 ILE A C 1
ATOM 2734 O O . ILE A 1 338 ? -22.198 -1.522 13.812 1.00 93.69 338 ILE A O 1
ATOM 2738 N N . ARG A 1 339 ? -22.597 -2.819 12.025 1.00 94.19 339 ARG A N 1
ATOM 2739 C CA . ARG A 1 339 ? -24.064 -2.680 12.067 1.00 94.19 339 ARG A CA 1
ATOM 2740 C C . ARG A 1 339 ? -24.628 -3.071 13.428 1.00 94.19 339 ARG A C 1
ATOM 2742 O O . ARG A 1 339 ? -25.403 -2.317 14.013 1.00 94.19 339 ARG A O 1
ATOM 2749 N N . ARG A 1 340 ? -24.193 -4.216 13.971 1.00 90.12 340 ARG A N 1
ATOM 2750 C CA . ARG A 1 340 ? -24.615 -4.673 15.306 1.00 90.12 340 ARG A CA 1
ATOM 2751 C C . ARG A 1 340 ? -24.258 -3.667 16.397 1.00 90.12 340 ARG A C 1
ATOM 2753 O O . ARG A 1 340 ? -25.095 -3.394 17.252 1.00 90.12 340 ARG A O 1
ATOM 2760 N N . GLN A 1 341 ? -23.051 -3.102 16.347 1.00 89.38 341 GLN A N 1
ATOM 2761 C CA . GLN A 1 341 ? -22.608 -2.066 17.284 1.00 89.38 341 GLN A CA 1
ATOM 2762 C C . GLN A 1 341 ? -23.478 -0.807 17.185 1.00 89.38 341 GLN A C 1
ATOM 2764 O O . GLN A 1 341 ? -23.918 -0.282 18.202 1.00 89.38 341 GLN A O 1
ATOM 2769 N N . LEU A 1 342 ? -23.764 -0.354 15.963 1.00 93.69 342 LEU A N 1
ATOM 2770 C CA . LEU A 1 342 ? -24.494 0.886 15.705 1.00 93.69 342 LEU A CA 1
ATOM 2771 C C . LEU A 1 342 ? -26.005 0.781 15.950 1.00 93.69 342 LEU A C 1
ATOM 2773 O O . LEU A 1 342 ? -26.657 1.815 16.039 1.00 93.69 342 LEU A O 1
ATOM 2777 N N . LYS A 1 343 ? -26.570 -0.427 16.109 1.00 91.06 343 LYS A N 1
ATOM 2778 C CA . LYS A 1 343 ? -28.022 -0.657 16.256 1.00 91.06 343 LYS A CA 1
ATOM 2779 C C . LYS A 1 343 ? -28.686 0.194 17.349 1.00 91.06 343 LYS A C 1
ATOM 2781 O O . LYS A 1 343 ? -29.852 0.544 17.218 1.00 91.06 343 LYS A O 1
ATOM 2786 N N . LYS A 1 344 ? -27.962 0.496 18.431 1.00 86.62 344 LYS A N 1
ATOM 2787 C CA . LYS A 1 344 ? -28.453 1.290 19.574 1.00 86.62 344 LYS A CA 1
ATOM 2788 C C . LYS A 1 344 ? -28.000 2.757 19.549 1.00 86.62 344 LYS A C 1
ATOM 2790 O O . LYS A 1 344 ? -28.290 3.500 20.478 1.00 86.62 344 LYS A O 1
ATOM 2795 N N . CYS A 1 345 ? -27.292 3.185 18.507 1.00 91.00 345 CYS A N 1
ATOM 2796 C CA . CYS A 1 345 ? -26.842 4.562 18.373 1.00 91.00 345 CYS A CA 1
ATOM 2797 C C . CYS A 1 345 ? -27.811 5.373 17.496 1.00 91.00 345 CYS A C 1
ATOM 2799 O O . CYS A 1 345 ? -27.906 5.132 16.294 1.00 91.00 345 CYS A O 1
ATOM 2801 N N . ALA A 1 346 ? -28.472 6.377 18.081 1.00 87.38 346 ALA A N 1
ATOM 2802 C CA . ALA A 1 346 ? -29.382 7.269 17.353 1.00 87.38 346 ALA A CA 1
ATOM 2803 C C . ALA A 1 346 ? -28.653 8.127 16.297 1.00 87.38 346 ALA A C 1
ATOM 2805 O O . ALA A 1 346 ? -29.096 8.241 15.157 1.00 87.38 346 ALA A O 1
ATOM 2806 N N . GLU A 1 347 ? -27.488 8.681 16.646 1.00 92.31 347 GLU A N 1
ATOM 2807 C CA . GLU A 1 347 ? -26.655 9.486 15.748 1.00 92.31 347 GLU A CA 1
ATOM 2808 C C . GLU A 1 347 ? -25.354 8.750 15.420 1.00 92.31 347 GLU A C 1
ATOM 2810 O O . GLU A 1 347 ? -24.309 9.051 15.987 1.00 92.31 347 GLU A O 1
ATOM 2815 N N . TRP A 1 348 ? -25.385 7.782 14.500 1.00 94.12 348 TRP A N 1
ATOM 2816 C CA . TRP A 1 348 ? -24.281 6.827 14.268 1.00 94.12 348 TRP A CA 1
ATOM 2817 C C . TRP A 1 348 ? -22.865 7.429 14.126 1.00 94.12 348 TRP A C 1
ATOM 2819 O O . TRP A 1 348 ? -21.881 6.735 14.384 1.00 94.12 348 TRP A O 1
ATOM 2829 N N . LYS A 1 349 ? -22.735 8.708 13.744 1.00 94.50 349 LYS A N 1
ATOM 2830 C CA . LYS A 1 349 ? -21.459 9.434 13.601 1.00 94.50 349 LYS A CA 1
ATOM 2831 C C . LYS A 1 349 ? -20.943 10.098 14.884 1.00 94.50 349 LYS A C 1
ATOM 2833 O O . LYS A 1 349 ? -19.786 10.527 14.894 1.00 94.50 349 LYS A O 1
ATOM 2838 N N . SER A 1 350 ? -21.769 10.246 15.916 1.00 94.00 350 SER A N 1
ATOM 2839 C CA . SER A 1 350 ? -21.402 10.914 17.167 1.00 94.00 350 SER A CA 1
ATOM 2840 C C . SER A 1 350 ? -20.379 10.101 17.966 1.00 94.00 350 SER A C 1
ATOM 2842 O O . SER A 1 350 ? -20.022 8.978 17.605 1.00 94.00 350 SER A O 1
ATOM 2844 N N . ASP A 1 351 ? -19.861 10.703 19.029 1.00 92.00 351 ASP A N 1
ATOM 2845 C CA . ASP A 1 351 ? -18.986 10.087 20.026 1.00 92.00 351 ASP A CA 1
ATOM 2846 C C . ASP A 1 351 ? -19.754 9.486 21.214 1.00 92.00 351 ASP A C 1
ATOM 2848 O O . ASP A 1 351 ? -19.133 9.046 22.182 1.00 92.00 351 ASP A O 1
ATOM 2852 N N . ASN A 1 352 ? -21.087 9.394 21.123 1.00 93.31 352 ASN A N 1
ATOM 2853 C CA . ASN A 1 352 ? -21.896 8.701 22.120 1.00 93.31 352 ASN A CA 1
ATOM 2854 C C . ASN A 1 352 ? -21.546 7.210 22.160 1.00 93.31 352 ASN A C 1
ATOM 2856 O O . ASN A 1 352 ? -21.074 6.621 21.184 1.00 93.31 352 ASN A O 1
ATOM 2860 N N . LEU A 1 353 ? -21.803 6.581 23.305 1.00 90.31 353 LEU A N 1
ATOM 2861 C CA . LEU A 1 353 ? -21.547 5.161 23.500 1.00 90.31 353 LEU A CA 1
ATOM 2862 C C . LEU A 1 353 ? -22.199 4.331 22.380 1.00 90.31 353 LEU A C 1
ATOM 2864 O O . LEU A 1 353 ? -23.351 4.543 22.019 1.00 90.31 353 LEU A O 1
ATOM 2868 N N . GLN A 1 354 ? -21.442 3.371 21.847 1.00 89.06 354 GLN A N 1
ATOM 2869 C CA . GLN A 1 354 ? -21.816 2.502 20.719 1.00 89.06 354 GLN A CA 1
ATOM 2870 C C . GLN A 1 354 ? -21.806 3.146 19.321 1.00 89.06 354 GLN A C 1
ATOM 2872 O O . GLN A 1 354 ? -21.909 2.420 18.336 1.00 89.06 354 GLN A O 1
ATOM 2877 N N . CYS A 1 355 ? -21.606 4.457 19.196 1.00 94.81 355 CYS A N 1
ATOM 2878 C CA . CYS A 1 355 ? -21.540 5.148 17.907 1.00 94.81 355 CYS A CA 1
ATOM 2879 C C . CYS A 1 355 ? -20.149 5.062 17.254 1.00 94.81 355 CYS A C 1
ATOM 2881 O O . CYS A 1 355 ? -19.131 4.863 17.909 1.00 94.81 355 CYS A O 1
ATOM 2883 N N . ALA A 1 356 ? -20.054 5.245 15.937 1.00 94.25 356 ALA A N 1
ATOM 2884 C CA . ALA A 1 356 ? -18.791 5.085 15.214 1.00 94.25 356 ALA A CA 1
ATOM 2885 C C . ALA A 1 356 ? -17.718 6.110 15.623 1.00 94.25 356 ALA A C 1
ATOM 2887 O O . ALA A 1 356 ? -16.521 5.807 15.559 1.00 94.25 356 ALA A O 1
ATOM 2888 N N . PHE A 1 357 ? -18.134 7.313 16.028 1.00 94.69 357 PHE A N 1
ATOM 2889 C CA . PHE A 1 357 ? -17.317 8.518 16.147 1.00 94.69 357 PHE A CA 1
ATOM 2890 C C . PHE A 1 357 ? -16.539 8.813 14.857 1.00 94.69 357 PHE A C 1
ATOM 2892 O O . PHE A 1 357 ? -15.352 8.504 14.724 1.00 94.69 357 PHE A O 1
ATOM 2899 N N . VAL A 1 358 ? -17.220 9.433 13.891 1.00 93.19 358 VAL A N 1
ATOM 2900 C CA . VAL A 1 358 ? -16.631 9.893 12.625 1.00 93.19 358 VAL A CA 1
ATOM 2901 C C . VAL A 1 358 ? -17.031 11.340 12.343 1.00 93.19 358 VAL A C 1
ATOM 2903 O O . VAL A 1 358 ? -18.132 11.782 12.657 1.00 93.19 358 VAL A O 1
ATOM 2906 N N . LYS A 1 359 ? -16.143 12.109 11.712 1.00 89.75 359 LYS A N 1
ATOM 2907 C CA . LYS A 1 359 ? -16.393 13.498 11.285 1.00 89.75 359 LYS A CA 1
ATOM 2908 C C . LYS A 1 359 ? -16.296 13.628 9.761 1.00 89.75 359 LYS A C 1
ATOM 2910 O O . LYS A 1 359 ? -15.816 14.627 9.224 1.00 89.75 359 LYS A O 1
ATOM 2915 N N . ALA A 1 360 ? -16.762 12.607 9.046 1.00 81.06 360 ALA A N 1
ATOM 2916 C CA . ALA A 1 360 ? -16.792 12.577 7.592 1.00 81.06 360 ALA A CA 1
ATOM 2917 C C . ALA A 1 360 ? -17.866 13.545 7.052 1.00 81.06 360 ALA A C 1
ATOM 2919 O O . ALA A 1 360 ? -19.026 13.181 6.889 1.00 81.06 360 ALA A O 1
ATOM 2920 N N . LYS A 1 361 ? -17.479 14.797 6.759 1.00 75.75 361 LYS A N 1
ATOM 2921 C CA . LYS A 1 361 ? -18.401 15.870 6.316 1.00 75.75 361 LYS A CA 1
ATOM 2922 C C . LYS A 1 361 ? -19.261 15.505 5.095 1.00 75.75 361 LYS A C 1
ATOM 2924 O O . LYS A 1 361 ? -20.393 15.957 4.980 1.00 75.75 361 LYS A O 1
ATOM 2929 N N . GLN A 1 362 ? -18.727 14.691 4.186 1.00 75.88 362 GLN A N 1
ATOM 2930 C CA . GLN A 1 362 ? -19.427 14.250 2.969 1.00 75.88 362 GLN A CA 1
ATOM 2931 C C . GLN A 1 362 ? -20.413 13.089 3.217 1.00 75.88 362 GLN A C 1
ATOM 2933 O O . GLN A 1 362 ? -21.195 12.755 2.329 1.00 75.88 362 GLN A O 1
ATOM 2938 N N . SER A 1 363 ? -20.397 12.477 4.404 1.00 82.19 363 SER A N 1
ATOM 2939 C CA . SER A 1 363 ? -21.278 11.363 4.758 1.00 82.19 363 SER A CA 1
ATOM 2940 C C . SER A 1 363 ? -22.618 11.906 5.259 1.00 82.19 363 SER A C 1
ATOM 2942 O O . SER A 1 363 ? -22.752 12.294 6.423 1.00 82.19 363 SER A O 1
ATOM 2944 N N . LYS A 1 364 ? -23.600 11.994 4.354 1.00 78.81 364 LYS A N 1
ATOM 2945 C CA . LYS A 1 364 ? -24.928 12.596 4.595 1.00 78.81 364 LYS A CA 1
ATOM 2946 C C . LYS A 1 364 ? -26.054 11.583 4.877 1.00 78.81 364 LYS A C 1
ATOM 2948 O O . LYS A 1 364 ? -27.180 12.013 5.074 1.00 78.81 364 LYS A O 1
ATOM 2953 N N . GLY A 1 365 ? -25.759 10.280 4.896 1.00 89.31 365 GLY A N 1
ATOM 2954 C CA . GLY A 1 365 ? -26.754 9.212 5.069 1.00 89.31 365 GLY A CA 1
ATOM 2955 C C . GLY A 1 365 ? -26.499 8.310 6.277 1.00 89.31 365 GLY A C 1
ATOM 2956 O O . GLY A 1 365 ? -25.759 8.662 7.205 1.00 89.31 365 GLY A O 1
ATOM 2957 N N . SER A 1 366 ? -27.124 7.139 6.239 1.00 94.81 366 SER A N 1
ATOM 2958 C CA . SER A 1 366 ? -26.891 6.039 7.172 1.00 94.81 366 SER A CA 1
ATOM 2959 C C . SER A 1 366 ? -25.483 5.452 7.012 1.00 94.81 366 SER A C 1
ATOM 2961 O O . SER A 1 366 ? -24.769 5.738 6.046 1.00 94.81 366 SER A O 1
ATOM 2963 N N . TYR A 1 367 ? -25.080 4.603 7.956 1.00 95.56 367 TYR A N 1
ATOM 2964 C CA . TYR A 1 367 ? -23.860 3.811 7.808 1.00 95.56 367 TYR A CA 1
ATOM 2965 C C . TYR A 1 367 ? -23.906 2.934 6.544 1.00 95.56 367 TYR A C 1
ATOM 2967 O O . TYR A 1 367 ? -22.937 2.897 5.786 1.00 95.56 367 TYR A O 1
ATOM 2975 N N . ASP A 1 368 ? -25.048 2.300 6.262 1.00 96.50 368 ASP A N 1
ATOM 2976 C CA . ASP A 1 368 ? -25.215 1.437 5.090 1.00 96.50 368 ASP A CA 1
ATOM 2977 C C . ASP A 1 368 ? -25.114 2.194 3.766 1.00 96.50 368 ASP A C 1
ATOM 2979 O O . ASP A 1 368 ? -24.541 1.673 2.810 1.00 96.50 368 ASP A O 1
ATOM 2983 N N . ASP A 1 369 ? -25.553 3.452 3.715 1.00 96.25 369 ASP A N 1
ATOM 2984 C CA . ASP A 1 369 ? -25.328 4.301 2.542 1.00 96.25 369 ASP A CA 1
ATOM 2985 C C . ASP A 1 369 ? -23.832 4.511 2.277 1.00 96.25 369 ASP A C 1
ATOM 2987 O O . ASP A 1 369 ? -23.397 4.541 1.126 1.00 96.25 369 ASP A O 1
ATOM 2991 N N . GLU A 1 370 ? -23.014 4.646 3.325 1.00 96.31 370 GLU A N 1
ATOM 2992 C CA . GLU A 1 370 ? -21.562 4.791 3.184 1.00 96.31 370 GLU A CA 1
ATOM 2993 C C . GLU A 1 370 ? -20.887 3.483 2.750 1.00 96.31 370 GLU A C 1
ATOM 2995 O O . GLU A 1 370 ? -19.950 3.525 1.946 1.00 96.31 370 GLU A O 1
ATOM 3000 N N . VAL A 1 371 ? -21.383 2.332 3.217 1.00 97.44 371 VAL A N 1
ATOM 3001 C CA . VAL A 1 371 ? -20.953 1.007 2.739 1.00 97.44 371 VAL A CA 1
ATOM 3002 C C . VAL A 1 371 ? -21.307 0.819 1.264 1.00 97.44 371 VAL A C 1
ATOM 3004 O O . VAL A 1 371 ? -20.446 0.458 0.462 1.00 97.44 371 VAL A O 1
ATOM 3007 N N . ASN A 1 372 ? -22.541 1.133 0.875 1.00 97.25 372 ASN A N 1
ATOM 3008 C CA . ASN A 1 372 ? -23.012 0.992 -0.501 1.00 97.25 372 ASN A CA 1
ATOM 3009 C C . ASN A 1 372 ? -22.277 1.935 -1.462 1.00 97.25 372 ASN A C 1
ATOM 3011 O O . ASN A 1 372 ? -21.942 1.539 -2.579 1.00 97.25 372 ASN A O 1
ATOM 3015 N N . LYS A 1 373 ? -21.941 3.159 -1.029 1.00 96.00 373 LYS A N 1
ATOM 3016 C CA . LYS A 1 373 ? -21.072 4.068 -1.799 1.00 96.00 373 LYS A CA 1
ATOM 3017 C C . LYS A 1 373 ? -19.681 3.481 -2.017 1.00 96.00 373 LYS A C 1
ATOM 3019 O O . LYS A 1 373 ? -19.158 3.594 -3.122 1.00 96.00 373 LYS A O 1
ATOM 3024 N N . LEU A 1 374 ? -19.089 2.866 -0.989 1.00 96.94 374 LEU A N 1
ATOM 3025 C CA . LEU A 1 374 ? -17.794 2.194 -1.106 1.00 96.94 374 LEU A CA 1
ATOM 3026 C C . LEU A 1 374 ? -17.864 1.040 -2.117 1.00 96.94 374 LEU A C 1
ATOM 3028 O O . LEU A 1 374 ? -17.044 1.007 -3.031 1.00 96.94 374 LEU A O 1
ATOM 3032 N N . ILE A 1 375 ? -18.868 0.161 -2.000 1.00 98.06 375 ILE A N 1
ATOM 3033 C CA . ILE A 1 375 ? -19.100 -0.955 -2.934 1.00 98.06 375 ILE A CA 1
ATOM 3034 C C . ILE A 1 375 ? -19.236 -0.429 -4.366 1.00 98.06 375 ILE A C 1
ATOM 3036 O O . ILE A 1 375 ? -18.493 -0.843 -5.253 1.00 98.06 375 ILE A O 1
ATOM 3040 N N . LYS A 1 376 ? -20.131 0.538 -4.595 1.00 97.00 376 LYS A N 1
ATOM 3041 C CA . LYS A 1 376 ? -20.352 1.112 -5.928 1.00 97.00 376 LYS A CA 1
ATOM 3042 C C . LYS A 1 376 ? -19.074 1.722 -6.508 1.00 97.00 376 LYS A C 1
ATOM 3044 O O . LYS A 1 376 ? -18.811 1.554 -7.695 1.00 97.00 376 LYS A O 1
ATOM 3049 N N . ALA A 1 377 ? -18.280 2.413 -5.690 1.00 96.25 377 ALA A N 1
ATOM 3050 C CA . ALA A 1 377 ? -17.044 3.042 -6.141 1.00 96.25 377 ALA A CA 1
ATOM 3051 C C . ALA A 1 377 ? -15.979 2.017 -6.560 1.00 96.25 377 ALA A C 1
ATOM 3053 O O . ALA A 1 377 ? -15.402 2.157 -7.636 1.00 96.25 377 ALA A O 1
ATOM 3054 N N . VAL A 1 378 ? -15.723 0.990 -5.739 1.00 97.38 378 VAL A N 1
ATOM 3055 C CA . VAL A 1 378 ? -14.700 -0.020 -6.059 1.00 97.38 378 VAL A CA 1
ATOM 3056 C C . VAL A 1 378 ? -15.118 -0.897 -7.239 1.00 97.38 378 VAL A C 1
ATOM 3058 O O . VAL A 1 378 ? -14.304 -1.124 -8.130 1.00 97.38 378 VAL A O 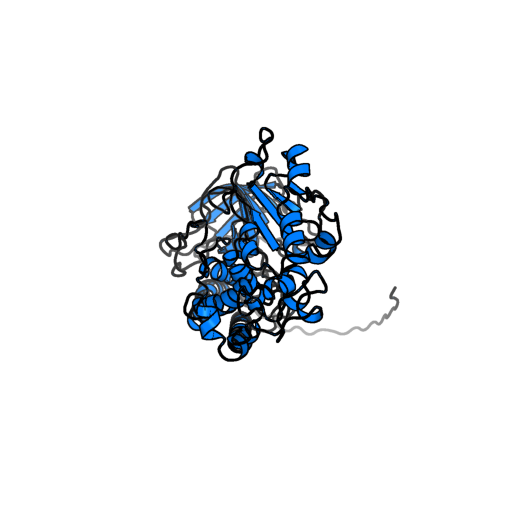1
ATOM 3061 N N . LEU A 1 379 ? -16.386 -1.323 -7.304 1.00 97.81 379 LEU A N 1
ATOM 3062 C CA . LEU A 1 379 ? -16.882 -2.143 -8.413 1.00 97.81 379 LEU A CA 1
ATOM 3063 C C . LEU A 1 379 ? -16.953 -1.345 -9.717 1.00 97.81 379 LEU A C 1
ATOM 3065 O O . LEU A 1 379 ? -16.526 -1.835 -10.757 1.00 97.81 379 LEU A O 1
ATOM 3069 N N . GLY A 1 380 ? -17.399 -0.086 -9.665 1.00 96.62 380 GLY A N 1
ATOM 3070 C CA . GLY A 1 380 ? -17.402 0.787 -10.839 1.00 96.62 380 GLY A CA 1
ATOM 3071 C C . GLY A 1 380 ? -15.995 1.028 -11.394 1.00 96.62 380 GLY A C 1
ATOM 3072 O O . GLY A 1 380 ? -15.797 1.011 -12.608 1.00 96.62 380 GLY A O 1
ATOM 3073 N N . ARG A 1 381 ? -14.987 1.190 -10.523 1.00 97.06 381 ARG A N 1
ATOM 3074 C CA . ARG A 1 381 ? -13.588 1.277 -10.964 1.00 97.06 381 ARG A CA 1
ATOM 3075 C C . ARG A 1 381 ? -13.087 -0.046 -11.539 1.00 97.06 381 ARG A C 1
ATOM 3077 O O . ARG A 1 381 ? -12.424 -0.012 -12.570 1.00 97.06 381 ARG A O 1
ATOM 3084 N N . ALA A 1 382 ? -13.403 -1.179 -10.911 1.00 97.62 382 ALA A N 1
ATOM 3085 C CA . ALA A 1 382 ? -13.023 -2.493 -11.423 1.00 97.62 382 ALA A CA 1
ATOM 3086 C C . ALA A 1 382 ? -13.580 -2.719 -12.837 1.00 97.62 382 ALA A C 1
ATOM 3088 O O . ALA A 1 382 ? -12.815 -3.034 -13.737 1.00 97.62 382 ALA A O 1
ATOM 3089 N N . GLN A 1 383 ? -14.862 -2.426 -13.064 1.00 97.12 383 GLN A N 1
ATOM 3090 C CA . GLN A 1 383 ? -15.502 -2.525 -14.382 1.00 97.12 383 GLN A CA 1
ATOM 3091 C C . GLN A 1 383 ? -14.862 -1.593 -15.420 1.00 97.12 383 GLN A C 1
ATOM 3093 O O . GLN A 1 383 ? -14.625 -1.986 -16.562 1.00 97.12 383 GLN A O 1
ATOM 3098 N N . TRP A 1 384 ? -14.523 -0.358 -15.032 1.00 97.19 384 TRP A N 1
ATOM 3099 C CA . TRP A 1 384 ? -13.781 0.539 -15.918 1.00 97.19 384 TRP A CA 1
ATOM 3100 C C . TRP A 1 384 ? -12.403 -0.038 -16.278 1.00 97.19 384 TRP A C 1
ATOM 3102 O O . TRP A 1 384 ? -12.021 -0.016 -17.450 1.00 97.19 384 TRP A O 1
ATOM 3112 N N . MET A 1 385 ? -11.678 -0.595 -15.302 1.00 97.75 385 MET A N 1
ATOM 3113 C CA . MET A 1 385 ? -10.385 -1.242 -15.538 1.00 97.75 385 MET A CA 1
ATOM 3114 C C . MET A 1 385 ? -10.527 -2.483 -16.426 1.00 97.75 385 MET A C 1
ATOM 3116 O O . MET A 1 385 ? -9.722 -2.626 -17.340 1.00 97.75 385 MET A O 1
ATOM 3120 N N . ASP A 1 386 ? -11.571 -3.300 -16.241 1.00 97.31 386 ASP A N 1
ATOM 3121 C CA . ASP A 1 386 ? -11.886 -4.459 -17.091 1.00 97.31 386 ASP A CA 1
ATOM 3122 C C . ASP A 1 386 ? -11.963 -4.042 -18.574 1.00 97.31 386 ASP A C 1
ATOM 3124 O O . ASP A 1 386 ? -11.360 -4.681 -19.432 1.00 97.31 386 ASP A O 1
ATOM 3128 N N . SER A 1 387 ? -12.610 -2.907 -18.869 1.00 96.00 387 SER A N 1
ATOM 3129 C CA . SER A 1 387 ? -12.705 -2.361 -20.237 1.00 96.00 387 SER A CA 1
ATOM 3130 C C . SER A 1 387 ? -11.448 -1.631 -20.741 1.00 96.00 387 SER A C 1
ATOM 3132 O O . SER A 1 387 ? -11.306 -1.409 -21.941 1.00 96.00 387 SER A O 1
ATOM 3134 N N . SER A 1 388 ? -10.535 -1.242 -19.846 1.00 95.69 388 SER A N 1
ATOM 3135 C CA . SER A 1 388 ? -9.393 -0.369 -20.171 1.00 95.69 388 SER A CA 1
ATOM 3136 C C . SER A 1 388 ? -8.045 -1.095 -20.191 1.00 95.69 388 SER A C 1
ATOM 3138 O O . SER A 1 388 ? -7.072 -0.552 -20.717 1.00 95.69 388 SER A O 1
ATOM 3140 N N . ILE A 1 389 ? -7.952 -2.297 -19.610 1.00 95.31 389 ILE A N 1
ATOM 3141 C CA . ILE A 1 389 ? -6.678 -2.990 -19.365 1.00 95.31 389 ILE A CA 1
ATOM 3142 C C . ILE A 1 389 ? -5.932 -3.347 -20.661 1.00 95.31 389 ILE A C 1
ATOM 3144 O O . ILE A 1 389 ? -4.710 -3.243 -20.711 1.00 95.31 389 ILE A O 1
ATOM 3148 N N . ALA A 1 390 ? -6.651 -3.674 -21.740 1.00 92.56 390 ALA A N 1
ATOM 3149 C CA . ALA A 1 390 ? -6.045 -3.975 -23.041 1.00 92.56 390 ALA A CA 1
ATOM 3150 C C . ALA A 1 390 ? -5.234 -2.791 -23.602 1.00 92.56 390 ALA A C 1
ATOM 3152 O O . ALA A 1 390 ? -4.269 -2.974 -24.341 1.00 92.56 390 ALA A O 1
ATOM 3153 N N . GLY A 1 391 ? -5.571 -1.563 -23.188 1.00 93.88 391 GLY A N 1
ATOM 3154 C CA . GLY A 1 391 ? -4.878 -0.346 -23.594 1.00 93.88 391 GLY A CA 1
ATOM 3155 C C . GLY A 1 391 ? -3.464 -0.191 -23.027 1.00 93.88 391 GLY A C 1
ATOM 3156 O O . GLY A 1 391 ? -2.829 0.828 -23.306 1.00 93.88 391 GLY A O 1
ATOM 3157 N N . PHE A 1 392 ? -2.953 -1.134 -22.224 1.00 96.44 392 PHE A N 1
ATOM 3158 C CA . PHE A 1 392 ? -1.546 -1.138 -21.805 1.00 96.44 392 PHE A CA 1
ATOM 3159 C C . PHE A 1 392 ? -0.593 -1.503 -22.941 1.00 96.44 392 PHE A C 1
ATOM 3161 O O . PHE A 1 392 ? 0.521 -0.979 -22.954 1.00 96.44 392 PHE A O 1
ATOM 3168 N N . TYR A 1 393 ? -1.039 -2.272 -23.933 1.00 97.00 393 TYR A N 1
ATOM 3169 C CA . TYR A 1 393 ? -0.315 -2.410 -25.191 1.00 97.00 393 TYR A CA 1
ATOM 3170 C C . TYR A 1 393 ? -0.519 -1.189 -26.082 1.00 97.00 393 TYR A C 1
ATOM 3172 O O . TYR A 1 393 ? -1.645 -0.730 -26.280 1.00 97.00 393 TYR A O 1
ATOM 3180 N N . LYS A 1 394 ? 0.576 -0.618 -26.587 1.00 95.31 394 LYS A N 1
ATOM 3181 C CA . LYS A 1 394 ? 0.536 0.629 -27.357 1.00 95.31 394 LYS A CA 1
ATOM 3182 C C . LYS A 1 394 ? 1.796 0.844 -28.197 1.00 95.31 394 LYS A C 1
ATOM 3184 O O . LYS A 1 394 ? 2.872 0.334 -27.887 1.00 95.31 394 LYS A O 1
ATOM 3189 N N . THR A 1 395 ? 1.659 1.676 -29.227 1.00 97.12 395 THR A N 1
ATOM 3190 C CA . THR A 1 395 ? 2.797 2.327 -29.889 1.00 97.12 395 THR A CA 1
ATOM 3191 C C . THR A 1 395 ? 3.465 3.287 -28.911 1.00 97.12 395 THR A C 1
ATOM 3193 O O . THR A 1 395 ? 2.782 4.061 -28.232 1.00 97.12 395 THR A O 1
ATOM 3196 N N . LEU A 1 396 ? 4.791 3.249 -28.837 1.00 96.62 396 LEU A N 1
ATOM 3197 C CA . LEU A 1 396 ? 5.568 4.054 -27.904 1.00 96.62 396 LEU A CA 1
ATOM 3198 C C . LEU A 1 396 ? 6.113 5.311 -28.581 1.00 96.62 396 LEU A C 1
ATOM 3200 O O . LEU A 1 396 ? 6.433 5.335 -29.765 1.00 96.62 396 LEU A O 1
ATOM 3204 N N . ASN A 1 397 ? 6.207 6.380 -27.798 1.00 95.62 397 ASN A N 1
ATOM 3205 C CA . ASN A 1 397 ? 6.887 7.617 -28.160 1.00 95.62 397 ASN A CA 1
ATOM 3206 C C . ASN A 1 397 ? 7.279 8.374 -26.881 1.00 95.62 397 ASN A C 1
ATOM 3208 O O . ASN A 1 397 ? 6.839 8.029 -25.779 1.00 95.62 397 ASN A O 1
ATOM 3212 N N . HIS A 1 398 ? 8.070 9.437 -27.024 1.00 94.88 398 HIS A N 1
ATOM 3213 C CA . HIS A 1 398 ? 8.567 10.228 -25.893 1.00 94.88 398 HIS A CA 1
ATOM 3214 C C . HIS A 1 398 ? 7.466 10.937 -25.080 1.00 94.88 398 HIS A C 1
ATOM 3216 O O . HIS A 1 398 ? 7.656 11.180 -23.890 1.00 94.88 398 HIS A O 1
ATOM 3222 N N . ASN A 1 399 ? 6.289 11.204 -25.656 1.00 93.56 399 ASN A N 1
ATOM 3223 C CA . ASN A 1 399 ? 5.170 11.798 -24.911 1.00 93.56 399 ASN A CA 1
ATOM 3224 C C . ASN A 1 399 ? 4.497 10.775 -23.981 1.00 93.56 399 ASN A C 1
ATOM 3226 O O . ASN A 1 399 ? 4.066 11.108 -22.874 1.00 93.56 399 ASN A O 1
ATOM 3230 N N . ILE A 1 400 ? 4.419 9.518 -24.421 1.00 93.44 400 ILE A N 1
ATOM 3231 C CA . ILE A 1 400 ? 3.827 8.413 -23.659 1.00 93.44 400 ILE A CA 1
ATOM 3232 C C . ILE A 1 400 ? 4.810 7.901 -22.600 1.00 93.44 400 ILE A C 1
ATOM 3234 O O . ILE A 1 400 ? 4.430 7.726 -21.440 1.00 93.44 400 ILE A O 1
ATOM 3238 N N . CYS A 1 401 ? 6.067 7.700 -22.994 1.00 94.62 401 CYS A N 1
ATOM 3239 C CA . CYS A 1 401 ? 7.078 6.989 -22.212 1.00 94.62 401 CYS A CA 1
ATOM 3240 C C . CYS A 1 401 ? 8.097 7.890 -21.524 1.00 94.62 401 CYS A C 1
ATOM 3242 O O . CYS A 1 401 ? 9.098 7.375 -21.034 1.00 94.62 401 CYS A O 1
ATOM 3244 N N . VAL A 1 402 ? 7.848 9.203 -21.462 1.00 94.56 402 VAL A N 1
ATOM 3245 C CA . VAL A 1 402 ? 8.818 10.209 -20.999 1.00 94.56 402 VAL A CA 1
ATOM 3246 C C . VAL A 1 402 ? 9.994 10.342 -21.985 1.00 94.56 402 VAL A C 1
ATOM 3248 O O . VAL A 1 402 ? 10.478 9.357 -22.542 1.00 94.56 402 VAL A O 1
ATOM 3251 N N . ALA A 1 403 ? 10.442 11.574 -22.235 1.00 93.00 403 ALA A N 1
ATOM 3252 C CA . ALA A 1 403 ? 11.533 11.871 -23.162 1.00 93.00 403 ALA A CA 1
ATOM 3253 C C . ALA A 1 403 ? 12.896 11.525 -22.537 1.00 93.00 403 ALA A C 1
ATOM 3255 O O . ALA A 1 403 ? 13.528 12.374 -21.918 1.00 93.00 403 ALA A O 1
ATOM 3256 N N . ALA A 1 404 ? 13.306 10.263 -22.661 1.00 94.38 404 ALA A N 1
ATOM 3257 C CA . ALA A 1 404 ? 14.587 9.742 -22.187 1.00 94.38 404 ALA A CA 1
ATOM 3258 C C . ALA A 1 404 ? 15.019 8.544 -23.037 1.00 94.38 404 ALA A C 1
ATOM 3260 O O . ALA A 1 404 ? 14.172 7.693 -23.342 1.00 94.38 404 ALA A O 1
ATOM 3261 N N . GLY A 1 405 ? 16.312 8.474 -23.365 1.00 93.75 405 GLY A N 1
ATOM 3262 C CA . GLY A 1 405 ? 16.930 7.367 -24.096 1.00 93.75 405 GLY A CA 1
ATOM 3263 C C . GLY A 1 405 ? 16.270 7.029 -25.436 1.00 93.75 405 GLY A C 1
ATOM 3264 O O . GLY A 1 405 ? 15.414 7.751 -25.948 1.00 93.75 405 GLY A O 1
ATOM 3265 N N . GLN A 1 406 ? 16.670 5.898 -26.013 1.00 94.62 406 GLN A N 1
ATOM 3266 C CA . GLN A 1 406 ? 15.964 5.311 -27.151 1.00 94.62 406 GLN A CA 1
ATOM 3267 C C . GLN A 1 406 ? 14.761 4.495 -26.668 1.00 94.62 406 GLN A C 1
ATOM 3269 O O . GLN A 1 406 ? 14.782 3.905 -25.587 1.00 94.62 406 GLN A O 1
ATOM 3274 N N . LEU A 1 407 ? 13.716 4.438 -27.493 1.00 94.81 407 LEU A N 1
ATOM 3275 C CA . LEU A 1 407 ? 12.522 3.642 -27.236 1.00 94.81 407 LEU A CA 1
ATOM 3276 C C . LEU A 1 407 ? 12.332 2.576 -28.317 1.00 94.81 407 LEU A C 1
ATOM 3278 O O . LEU A 1 407 ? 12.580 2.859 -29.491 1.00 94.81 407 LEU A O 1
ATOM 3282 N N . PRO A 1 408 ? 11.816 1.391 -27.953 1.00 94.56 408 PRO A N 1
ATOM 3283 C CA . PRO A 1 408 ? 11.245 0.488 -28.937 1.00 94.56 408 PRO A CA 1
ATOM 3284 C C . PRO A 1 408 ? 9.997 1.112 -29.580 1.00 94.56 408 PRO A C 1
ATOM 3286 O O . PRO A 1 408 ? 9.392 2.026 -29.018 1.00 94.56 408 PRO A O 1
ATOM 3289 N N . ALA A 1 409 ? 9.581 0.619 -30.747 1.00 95.56 409 ALA A N 1
ATOM 3290 C CA . ALA A 1 409 ? 8.375 1.110 -31.420 1.00 95.56 409 ALA A CA 1
ATOM 3291 C C . ALA A 1 409 ? 7.087 0.708 -30.674 1.00 95.56 409 ALA A C 1
ATOM 3293 O O . ALA A 1 409 ? 6.111 1.464 -30.651 1.00 95.56 409 ALA A O 1
ATOM 3294 N N . TYR A 1 410 ? 7.093 -0.461 -30.031 1.00 96.94 410 TYR A N 1
ATOM 3295 C CA . TYR A 1 410 ? 5.952 -1.049 -29.333 1.00 96.94 410 TYR A CA 1
ATOM 3296 C C . TYR A 1 410 ? 6.399 -1.746 -28.046 1.00 96.94 410 TYR A C 1
ATOM 3298 O O . TYR A 1 410 ? 7.519 -2.243 -27.948 1.00 96.94 410 TYR A O 1
ATOM 3306 N N . ASN A 1 411 ? 5.495 -1.864 -27.075 1.00 96.38 411 ASN A N 1
ATOM 3307 C CA . ASN A 1 411 ? 5.697 -2.674 -25.867 1.00 96.38 411 ASN A CA 1
ATOM 3308 C C . ASN A 1 411 ? 5.059 -4.073 -25.981 1.00 96.38 411 ASN A C 1
ATOM 3310 O O . ASN A 1 411 ? 4.578 -4.611 -24.987 1.00 96.38 411 ASN A O 1
ATOM 3314 N N . CYS A 1 412 ? 5.025 -4.660 -27.182 1.00 95.31 412 CYS A N 1
ATOM 3315 C CA . CYS A 1 412 ? 4.438 -5.987 -27.396 1.00 95.31 412 CYS A CA 1
ATOM 3316 C C . CYS A 1 412 ? 5.378 -7.137 -27.015 1.00 95.31 412 CYS A C 1
ATOM 3318 O O . CYS A 1 412 ? 4.934 -8.136 -26.459 1.00 95.31 412 CYS A O 1
ATOM 3320 N N . ALA A 1 413 ? 6.668 -7.019 -27.336 1.00 93.12 413 ALA A N 1
ATOM 3321 C CA . ALA A 1 413 ? 7.654 -8.089 -27.194 1.00 93.12 413 ALA A CA 1
ATOM 3322 C C . ALA A 1 413 ? 9.054 -7.513 -26.933 1.00 93.12 413 ALA A C 1
ATOM 3324 O O . ALA A 1 413 ? 9.276 -6.314 -27.114 1.00 93.12 413 ALA A O 1
ATOM 3325 N N . ALA A 1 414 ? 10.006 -8.375 -26.560 1.00 91.94 414 ALA A N 1
ATOM 3326 C CA . ALA A 1 414 ? 11.383 -7.987 -26.240 1.00 91.94 414 ALA A CA 1
ATOM 3327 C C . ALA A 1 414 ? 12.086 -7.220 -27.371 1.00 91.94 414 ALA A C 1
ATOM 3329 O O . ALA A 1 414 ? 12.803 -6.260 -27.112 1.00 91.94 414 ALA A O 1
ATOM 3330 N N . ASN A 1 415 ? 11.838 -7.600 -28.631 1.00 88.19 415 ASN A N 1
ATOM 3331 C CA . ASN A 1 415 ? 12.440 -6.941 -29.794 1.00 88.19 415 ASN A CA 1
ATOM 3332 C C . ASN A 1 415 ? 11.909 -5.519 -30.046 1.00 88.19 415 ASN A C 1
ATOM 3334 O O . ASN A 1 415 ? 12.467 -4.806 -30.876 1.00 88.19 415 ASN A O 1
ATOM 3338 N N . GLY A 1 416 ? 10.806 -5.128 -29.397 1.00 89.94 416 GLY A N 1
ATOM 3339 C CA . GLY A 1 416 ? 10.240 -3.790 -29.489 1.00 89.94 416 GLY A CA 1
ATOM 3340 C C . GLY A 1 416 ? 9.648 -3.379 -30.841 1.00 89.94 416 GLY A C 1
ATOM 3341 O O . GLY A 1 416 ? 9.170 -2.254 -30.966 1.00 89.94 416 GLY A O 1
ATOM 3342 N N . ASN A 1 417 ? 9.673 -4.257 -31.844 1.00 91.44 417 ASN A N 1
ATOM 3343 C CA . ASN A 1 417 ? 9.275 -3.961 -33.226 1.00 91.44 417 ASN A CA 1
ATOM 3344 C C . ASN A 1 417 ? 7.997 -4.699 -33.646 1.00 91.44 417 ASN A C 1
ATOM 3346 O O . ASN A 1 417 ? 7.411 -4.392 -34.684 1.00 91.44 417 ASN A O 1
ATOM 3350 N N . ASP A 1 418 ? 7.555 -5.662 -32.840 1.00 91.62 418 ASP A N 1
ATOM 3351 C CA . ASP A 1 418 ? 6.297 -6.371 -33.032 1.00 91.62 418 ASP A CA 1
ATOM 3352 C C . ASP A 1 418 ? 5.101 -5.503 -32.606 1.00 91.62 418 ASP A C 1
ATOM 3354 O O . ASP A 1 418 ? 5.128 -4.890 -31.544 1.00 91.62 418 ASP A O 1
ATOM 3358 N N . LYS A 1 419 ? 4.036 -5.483 -33.415 1.00 95.56 419 LYS A N 1
ATOM 3359 C CA . LYS A 1 419 ? 2.776 -4.771 -33.145 1.00 95.56 419 LYS A CA 1
ATOM 3360 C C . LYS A 1 419 ? 1.565 -5.689 -32.961 1.00 95.56 419 LYS A C 1
ATOM 3362 O O . LYS A 1 419 ? 0.451 -5.189 -32.807 1.00 95.56 419 LYS A O 1
ATOM 3367 N N . GLY A 1 420 ? 1.731 -7.011 -33.015 1.00 95.06 420 GLY A N 1
ATOM 3368 C CA . GLY A 1 420 ? 0.615 -7.960 -32.994 1.00 95.06 420 GLY A CA 1
ATOM 3369 C C . GLY A 1 420 ? -0.215 -7.891 -31.711 1.00 95.06 420 GLY A C 1
ATOM 3370 O O . GLY A 1 420 ? -1.424 -8.119 -31.760 1.00 95.06 420 GLY A O 1
ATOM 3371 N N . CYS A 1 421 ? 0.379 -7.456 -30.595 1.00 95.00 421 CYS A N 1
ATOM 3372 C CA . CYS A 1 421 ? -0.337 -7.257 -29.334 1.00 95.00 421 CYS A CA 1
ATOM 3373 C C . CYS A 1 421 ? -1.431 -6.180 -29.415 1.00 95.00 421 CYS A C 1
ATOM 3375 O O . CYS A 1 421 ? -2.372 -6.207 -28.629 1.00 95.00 421 CYS A O 1
ATOM 3377 N N . LEU A 1 422 ? -1.345 -5.256 -30.383 1.00 95.62 422 LEU A N 1
ATOM 3378 C CA . LEU A 1 422 ? -2.369 -4.231 -30.606 1.00 95.62 422 LEU A CA 1
ATOM 3379 C C . LEU A 1 422 ? -3.659 -4.816 -31.200 1.00 95.62 422 LEU A C 1
ATOM 3381 O O . LEU A 1 422 ? -4.729 -4.247 -31.006 1.00 95.62 422 LEU A O 1
ATOM 3385 N N . ALA A 1 423 ? -3.559 -5.932 -31.927 1.00 95.31 423 ALA A N 1
ATOM 3386 C CA . ALA A 1 423 ? -4.699 -6.627 -32.525 1.00 95.31 423 ALA A CA 1
ATOM 3387 C C . ALA A 1 423 ? -5.134 -7.853 -31.705 1.00 95.31 423 ALA A C 1
ATOM 3389 O O . ALA A 1 423 ? -6.318 -8.171 -31.661 1.00 95.31 423 ALA A O 1
ATOM 3390 N N . ASN A 1 424 ? -4.189 -8.533 -31.050 1.00 93.75 424 ASN A N 1
ATOM 3391 C CA . ASN A 1 424 ? -4.436 -9.734 -30.256 1.00 93.75 424 ASN A CA 1
ATOM 3392 C C . ASN A 1 424 ? -3.760 -9.640 -28.874 1.00 93.75 424 ASN A C 1
ATOM 3394 O O . ASN A 1 424 ? -2.790 -10.346 -28.610 1.00 93.75 424 ASN A O 1
ATOM 3398 N N . PRO A 1 425 ? -4.230 -8.760 -27.975 1.00 93.31 425 PRO A N 1
ATOM 3399 C CA . PRO A 1 425 ? -3.568 -8.510 -26.693 1.00 93.31 425 PRO A CA 1
ATOM 3400 C C . PRO A 1 425 ? -3.435 -9.779 -25.839 1.00 93.31 425 PRO A C 1
ATOM 3402 O O . PRO A 1 425 ? -2.378 -10.036 -25.265 1.00 93.31 425 PRO A O 1
ATOM 3405 N N . SER A 1 426 ? -4.469 -10.624 -25.808 1.00 91.44 426 SER A N 1
ATOM 3406 C CA . SER A 1 426 ? -4.492 -11.815 -24.956 1.00 91.44 426 SER A CA 1
ATOM 3407 C C . SER A 1 426 ? -3.415 -12.842 -25.310 1.00 91.44 426 SER A C 1
ATOM 3409 O O . SER A 1 426 ? -2.868 -13.463 -24.401 1.00 91.44 426 SER A O 1
ATOM 3411 N N . SER A 1 427 ? -3.066 -13.025 -26.591 1.00 92.62 427 SER A N 1
ATOM 3412 C CA . SER A 1 427 ? -2.001 -13.973 -26.957 1.00 92.62 427 SER A CA 1
ATOM 3413 C C . SER A 1 427 ? -0.635 -13.529 -26.439 1.00 92.62 427 SER A C 1
ATOM 3415 O O . SER A 1 427 ? 0.160 -14.365 -26.023 1.00 92.62 427 SER A O 1
ATOM 3417 N N . TYR A 1 428 ? -0.379 -12.220 -26.419 1.00 94.94 428 TYR A N 1
ATOM 3418 C CA . TYR A 1 428 ? 0.877 -11.654 -25.928 1.00 94.94 428 TYR A CA 1
ATOM 3419 C C . TYR A 1 428 ? 0.935 -11.649 -24.403 1.00 94.94 428 TYR A C 1
ATOM 3421 O O . TYR A 1 428 ? 1.948 -12.046 -23.829 1.00 94.94 428 TYR A O 1
ATOM 3429 N N . SER A 1 429 ? -0.156 -11.267 -23.732 1.00 94.12 429 SER A N 1
ATOM 3430 C CA . SER A 1 429 ? -0.173 -11.230 -22.268 1.00 94.12 429 SER A CA 1
ATOM 3431 C C . SER A 1 429 ? -0.072 -12.630 -21.668 1.00 94.12 429 SER A C 1
ATOM 3433 O O . SER A 1 429 ? 0.583 -12.811 -20.648 1.00 94.12 429 SER A O 1
ATOM 3435 N N . ASN A 1 430 ? -0.682 -13.630 -22.313 1.00 91.88 430 ASN A N 1
ATOM 3436 C CA . ASN A 1 430 ? -0.639 -15.020 -21.857 1.00 91.88 430 ASN A CA 1
ATOM 3437 C C . ASN A 1 430 ? 0.709 -15.705 -22.128 1.00 91.88 430 ASN A C 1
ATOM 3439 O O . ASN A 1 430 ? 0.995 -16.719 -21.499 1.00 91.88 430 ASN A O 1
ATOM 3443 N N . ALA A 1 431 ? 1.529 -15.165 -23.036 1.00 92.44 431 ALA A N 1
ATOM 3444 C CA . ALA A 1 431 ? 2.856 -15.699 -23.341 1.00 92.44 431 ALA A CA 1
ATOM 3445 C C . ALA A 1 431 ? 3.922 -15.320 -22.298 1.00 92.44 431 ALA A C 1
ATOM 3447 O O . ALA A 1 431 ? 4.992 -15.923 -22.274 1.00 92.44 431 ALA A O 1
ATOM 3448 N N . VAL A 1 432 ? 3.652 -14.332 -21.440 1.00 93.56 432 VAL A N 1
ATOM 3449 C CA . VAL A 1 432 ? 4.549 -13.942 -20.344 1.00 93.56 432 VAL A CA 1
ATOM 3450 C C . VAL A 1 432 ? 4.042 -14.582 -19.058 1.00 93.56 432 VAL A C 1
ATOM 3452 O O . VAL A 1 432 ? 2.913 -14.332 -18.654 1.00 93.56 432 VAL A O 1
ATOM 3455 N N . GLU A 1 433 ? 4.846 -15.422 -18.408 1.00 93.19 433 GLU A N 1
ATOM 3456 C CA . GLU A 1 433 ? 4.461 -16.046 -17.137 1.00 93.19 433 GLU A CA 1
ATOM 3457 C C . GLU A 1 433 ? 4.552 -15.037 -15.983 1.00 93.19 433 GLU A C 1
ATOM 3459 O O . GLU A 1 433 ? 5.547 -14.320 -15.851 1.00 93.19 433 GLU A O 1
ATOM 3464 N N . PHE A 1 434 ? 3.533 -14.994 -15.117 1.00 94.81 434 PHE A N 1
ATOM 3465 C CA . PHE A 1 434 ? 3.598 -14.179 -13.906 1.00 94.81 434 PHE A CA 1
ATOM 3466 C C . PHE A 1 434 ? 4.641 -14.751 -12.936 1.00 94.81 434 PHE A C 1
ATOM 3468 O O . PHE A 1 434 ? 4.524 -15.916 -12.539 1.00 94.81 434 PHE A O 1
ATOM 3475 N N . PRO A 1 435 ? 5.635 -13.957 -12.501 1.00 93.19 435 PRO A N 1
ATOM 3476 C CA . PRO A 1 435 ? 6.704 -14.466 -11.658 1.00 93.19 435 PRO A CA 1
ATOM 3477 C C . PRO A 1 435 ? 6.159 -14.907 -10.299 1.00 93.19 435 PRO A C 1
ATOM 3479 O O . PRO A 1 435 ? 5.318 -14.246 -9.680 1.00 93.19 435 PRO A O 1
ATOM 3482 N N . LYS A 1 436 ? 6.676 -16.028 -9.798 1.00 86.69 436 LYS A N 1
ATOM 3483 C CA . LYS A 1 436 ? 6.377 -16.478 -8.436 1.00 86.69 436 LYS A CA 1
ATOM 3484 C C . LYS A 1 436 ? 6.973 -15.479 -7.440 1.00 86.69 436 LYS A C 1
ATOM 3486 O O . LYS A 1 436 ? 8.103 -15.040 -7.649 1.00 86.69 436 LYS A O 1
ATOM 3491 N N . PRO A 1 437 ? 6.274 -15.147 -6.339 1.00 80.38 437 PRO A N 1
ATOM 3492 C CA . PRO A 1 437 ? 6.855 -14.307 -5.301 1.00 80.38 437 PRO A CA 1
ATOM 3493 C C . PRO A 1 437 ? 8.169 -14.914 -4.804 1.00 80.38 437 PRO A C 1
ATOM 3495 O O . PRO A 1 437 ? 8.179 -16.059 -4.344 1.00 80.38 437 PRO A O 1
ATOM 3498 N N . ALA A 1 438 ? 9.260 -14.143 -4.848 1.00 71.88 438 ALA A N 1
ATOM 3499 C CA . ALA A 1 438 ? 10.568 -14.586 -4.354 1.00 71.88 438 ALA A CA 1
ATOM 3500 C C . ALA A 1 438 ? 10.527 -14.998 -2.872 1.00 71.88 438 AL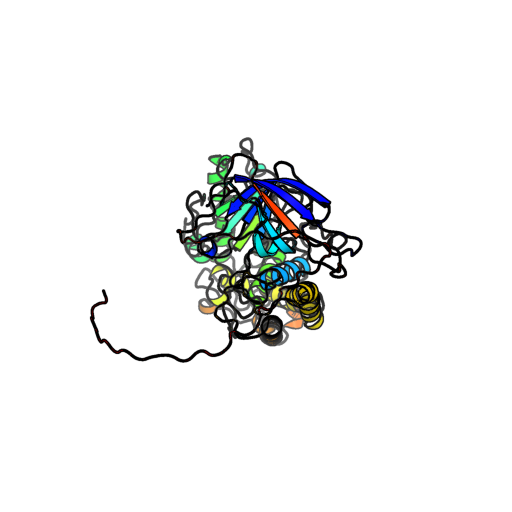A A C 1
ATOM 3502 O O . ALA A 1 438 ? 11.305 -15.826 -2.401 1.00 71.88 438 ALA A O 1
ATOM 3503 N N . ARG A 1 439 ? 9.564 -14.440 -2.133 1.00 72.44 439 ARG A N 1
ATOM 3504 C CA . ARG A 1 439 ? 9.305 -14.733 -0.732 1.00 72.44 439 ARG A CA 1
ATOM 3505 C C . ARG A 1 439 ? 7.890 -15.258 -0.538 1.00 72.44 439 ARG A C 1
ATOM 3507 O O . ARG A 1 439 ? 6.917 -14.618 -0.934 1.00 72.44 439 ARG A O 1
ATOM 3514 N N . LYS A 1 440 ? 7.776 -16.380 0.176 1.00 69.25 440 LYS A N 1
ATOM 3515 C CA . LYS A 1 440 ? 6.496 -16.839 0.721 1.00 69.25 440 LYS A CA 1
ATOM 3516 C C . LYS A 1 440 ? 6.193 -16.056 1.988 1.00 69.25 440 LYS A C 1
ATOM 3518 O O . LYS A 1 440 ? 6.879 -16.184 2.997 1.00 69.25 440 LYS A O 1
ATOM 3523 N N . TRP A 1 441 ? 5.158 -15.237 1.931 1.00 70.69 441 TRP A N 1
ATOM 3524 C CA . TRP A 1 441 ? 4.648 -14.554 3.108 1.00 70.69 441 TRP A CA 1
ATOM 3525 C C . TRP A 1 441 ? 3.839 -15.535 3.947 1.00 70.69 441 TRP A C 1
ATOM 3527 O O . TRP A 1 441 ? 3.155 -16.393 3.389 1.00 70.69 441 TRP A O 1
ATOM 3537 N N . LEU A 1 442 ? 3.892 -15.408 5.279 1.00 57.25 442 LEU A N 1
ATOM 3538 C CA . LEU A 1 442 ? 3.003 -16.147 6.176 1.00 57.25 442 LEU A CA 1
ATOM 3539 C C . LEU A 1 442 ? 1.556 -15.741 5.886 1.00 57.25 442 LEU A C 1
ATOM 3541 O O . LEU A 1 442 ? 0.979 -14.860 6.527 1.00 57.25 442 LEU A O 1
ATOM 3545 N N . GLN A 1 443 ? 0.944 -16.392 4.912 1.00 51.88 443 GLN A N 1
ATOM 3546 C CA . GLN A 1 443 ? -0.486 -16.390 4.747 1.00 51.88 443 GLN A CA 1
ATOM 3547 C C . GLN A 1 443 ? -1.020 -17.302 5.828 1.00 51.88 443 GLN A C 1
ATOM 3549 O O . GLN A 1 443 ? -1.133 -18.505 5.646 1.00 51.88 443 GLN A O 1
ATOM 3554 N N . ASN A 1 444 ? -1.293 -16.735 6.994 1.00 41.72 444 ASN A N 1
ATOM 3555 C CA . ASN A 1 444 ? -2.053 -17.438 8.007 1.00 41.72 444 ASN A CA 1
ATOM 3556 C C . ASN A 1 444 ? -3.488 -16.892 7.972 1.00 41.72 444 ASN A C 1
ATOM 3558 O O . ASN A 1 444 ? -3.842 -16.075 8.825 1.00 41.72 444 ASN A O 1
ATOM 3562 N N . PRO A 1 445 ? -4.314 -17.253 6.963 1.00 38.12 445 PRO A N 1
ATOM 3563 C CA . PRO A 1 445 ? -5.738 -16.941 7.000 1.00 38.12 445 PRO A CA 1
ATOM 3564 C C . PRO A 1 445 ? -6.421 -17.664 8.173 1.00 38.12 445 PRO A C 1
ATOM 3566 O O . PRO A 1 445 ? -7.446 -17.200 8.656 1.00 38.12 445 PRO A O 1
ATOM 3569 N N . ALA A 1 446 ? -5.820 -18.746 8.683 1.00 30.11 446 ALA A N 1
ATOM 3570 C CA . ALA A 1 446 ? -6.401 -19.656 9.667 1.00 30.11 446 ALA A CA 1
ATOM 3571 C C . ALA A 1 446 ? -6.469 -19.132 11.118 1.00 30.11 446 ALA A C 1
ATOM 3573 O O . ALA A 1 446 ? -7.023 -19.817 11.972 1.00 30.11 446 ALA A O 1
ATOM 3574 N N . LYS A 1 447 ? -5.936 -17.938 11.424 1.00 35.78 447 LYS A N 1
ATOM 3575 C CA . LYS A 1 447 ? -5.973 -17.360 12.787 1.00 35.78 447 LYS A CA 1
ATOM 3576 C C . LYS A 1 447 ? -6.755 -16.054 12.928 1.00 35.78 447 LYS A C 1
ATOM 3578 O O . LYS A 1 447 ? -6.960 -15.611 14.055 1.00 35.78 447 LYS A O 1
ATOM 3583 N N . LEU A 1 448 ? -7.201 -15.427 11.838 1.00 44.16 448 LEU A N 1
ATOM 3584 C CA . LEU A 1 448 ? -8.137 -14.310 11.964 1.00 44.16 448 LEU A CA 1
ATOM 3585 C C . LEU A 1 448 ? -9.535 -14.919 12.083 1.00 44.16 448 LEU A C 1
ATOM 3587 O O . LEU A 1 448 ? -10.003 -15.492 11.098 1.00 44.16 448 LEU A O 1
ATOM 3591 N N . PRO A 1 449 ? -10.186 -14.867 13.261 1.00 37.34 449 PRO A N 1
ATOM 3592 C CA . PRO A 1 449 ? -11.502 -15.458 13.417 1.00 37.34 449 PRO A CA 1
ATOM 3593 C C . PRO A 1 449 ? -12.433 -14.888 12.353 1.00 37.34 449 PRO A C 1
ATOM 3595 O O . PRO A 1 449 ? -12.479 -13.675 12.118 1.00 37.34 449 PRO A O 1
ATOM 3598 N N . THR A 1 450 ? -13.168 -15.782 11.699 1.00 38.44 450 THR A N 1
ATOM 3599 C CA . THR A 1 450 ? -14.285 -15.415 10.840 1.00 38.44 450 THR A CA 1
ATOM 3600 C C . THR A 1 450 ? -15.210 -14.451 11.602 1.00 38.44 450 THR A C 1
ATOM 3602 O O . THR A 1 450 ? -15.345 -14.544 12.825 1.00 38.44 450 THR A O 1
ATOM 3605 N N . PRO A 1 451 ? -15.903 -13.537 10.907 1.00 42.12 451 PRO A N 1
ATOM 3606 C CA . PRO A 1 451 ? -16.788 -12.520 11.501 1.00 42.12 451 PRO A CA 1
ATOM 3607 C C . PRO A 1 451 ? -18.015 -13.078 12.258 1.00 42.12 451 PRO A C 1
ATOM 3609 O O . PRO A 1 451 ? -18.899 -12.322 12.666 1.00 42.12 451 PRO A O 1
ATOM 3612 N N . ALA A 1 452 ? -18.041 -14.392 12.500 1.00 32.41 452 ALA A N 1
ATOM 3613 C CA . ALA A 1 452 ? -18.966 -15.122 13.356 1.00 32.41 452 ALA A CA 1
ATOM 3614 C C . ALA A 1 452 ? -18.824 -14.798 14.860 1.00 32.41 452 ALA A C 1
ATOM 3616 O O . ALA A 1 452 ? -19.605 -15.299 15.669 1.00 32.41 452 ALA A O 1
ATOM 3617 N N . LEU A 1 453 ? -17.877 -13.944 15.264 1.00 42.31 453 LEU A N 1
ATOM 3618 C CA . LEU A 1 453 ? -17.841 -13.420 16.629 1.00 42.31 453 LEU A CA 1
ATOM 3619 C C . LEU A 1 453 ? -19.011 -12.450 16.846 1.00 42.31 453 LEU A C 1
ATOM 3621 O O . LEU A 1 453 ? -19.145 -11.414 16.186 1.00 42.31 453 LEU A O 1
ATOM 3625 N N . LYS A 1 454 ? -19.894 -12.796 17.789 1.00 41.22 454 LYS A N 1
ATOM 3626 C CA . LYS A 1 454 ? -21.125 -12.042 18.074 1.00 41.22 454 LYS A CA 1
ATOM 3627 C C . LYS A 1 454 ? -20.864 -10.615 18.596 1.00 41.22 454 LYS A C 1
ATOM 3629 O O . LYS A 1 454 ? -21.780 -9.800 18.531 1.00 41.22 454 LYS A O 1
ATOM 3634 N N . GLY A 1 455 ? -19.628 -10.262 18.980 1.00 40.50 455 GLY A N 1
ATOM 3635 C CA . GLY A 1 455 ? -19.228 -8.901 19.368 1.00 40.50 455 GLY A CA 1
ATOM 3636 C C . GLY A 1 455 ? -17.873 -8.451 18.800 1.00 40.50 455 GLY A C 1
ATOM 3637 O O . GLY A 1 455 ? -17.009 -9.274 18.504 1.00 40.50 455 GLY A O 1
ATOM 3638 N N . HIS A 1 456 ? -17.682 -7.132 18.666 1.00 49.62 456 HIS A N 1
ATOM 3639 C CA . HIS A 1 456 ? -16.365 -6.543 18.374 1.00 49.62 456 HIS A CA 1
ATOM 3640 C C . HIS A 1 456 ? -15.417 -6.735 19.551 1.00 49.62 456 HIS A C 1
ATOM 3642 O O . HIS A 1 456 ? -15.868 -6.598 20.692 1.00 49.62 456 HIS A O 1
ATOM 3648 N N . PRO A 1 457 ? -14.116 -6.969 19.324 1.00 52.59 457 PRO A N 1
ATOM 3649 C CA . PRO A 1 457 ? -13.129 -6.849 20.386 1.00 52.59 457 PRO A CA 1
ATOM 3650 C C . PRO A 1 457 ? -13.193 -5.464 21.020 1.00 52.59 457 PRO A C 1
ATOM 3652 O O . PRO A 1 457 ? -13.332 -4.450 20.325 1.00 52.59 457 PRO A O 1
ATOM 3655 N N . LEU A 1 458 ? -13.052 -5.426 22.339 1.00 57.44 458 LEU A N 1
ATOM 3656 C CA . LEU A 1 458 ? -12.869 -4.188 23.078 1.00 57.44 458 LEU A CA 1
ATOM 3657 C C . LEU A 1 458 ? -11.392 -4.044 23.414 1.00 57.44 458 LEU A C 1
ATOM 3659 O O . LEU A 1 458 ? -10.777 -4.981 23.925 1.00 57.44 458 LEU A O 1
ATOM 3663 N N . ILE A 1 459 ? -10.845 -2.860 23.165 1.00 63.41 459 ILE A N 1
ATOM 3664 C CA . ILE A 1 459 ? -9.561 -2.462 23.730 1.00 63.41 459 ILE A CA 1
ATOM 3665 C C . ILE A 1 459 ? -9.799 -1.320 24.700 1.00 63.41 459 ILE A C 1
ATOM 3667 O O . ILE A 1 459 ? -10.359 -0.285 24.340 1.00 63.41 459 ILE A O 1
ATOM 3671 N N . LEU A 1 460 ? -9.323 -1.500 25.923 1.00 61.62 460 LEU A N 1
ATOM 3672 C CA . LEU A 1 460 ? -9.169 -0.437 26.890 1.00 61.62 460 LEU A CA 1
ATOM 3673 C C . LEU A 1 460 ? -7.686 -0.063 26.974 1.00 61.62 460 LEU A C 1
ATOM 3675 O O . LEU A 1 460 ? -6.838 -0.891 27.295 1.00 61.62 460 LEU A O 1
ATOM 3679 N N . VAL A 1 461 ? -7.376 1.197 26.688 1.00 60.06 461 VAL A N 1
ATOM 3680 C CA . VAL A 1 461 ? -6.036 1.762 26.872 1.00 60.06 461 VAL A CA 1
ATOM 3681 C C . VAL A 1 461 ? -6.002 2.449 28.233 1.00 60.06 461 VAL A C 1
ATOM 3683 O O . VAL A 1 461 ? -6.643 3.484 28.403 1.00 60.06 461 VAL A O 1
ATOM 3686 N N . GLY A 1 462 ? -5.292 1.878 29.206 1.00 48.53 462 GLY A N 1
ATOM 3687 C CA . GLY A 1 462 ? -5.162 2.447 30.551 1.00 48.53 462 GLY A CA 1
ATOM 3688 C C . GLY A 1 462 ? -3.770 3.018 30.809 1.00 48.53 462 GLY A C 1
ATOM 3689 O O . GLY A 1 462 ? -2.813 2.251 30.856 1.00 48.53 462 GLY A O 1
ATOM 3690 N N . CYS A 1 463 ? -3.627 4.330 31.018 1.00 52.09 463 CYS A N 1
ATOM 3691 C CA . CYS A 1 463 ? -2.340 4.912 31.440 1.00 52.09 463 CYS A CA 1
ATOM 3692 C C . CYS A 1 463 ? -1.943 4.423 32.851 1.00 52.09 463 CYS A C 1
ATOM 3694 O O . CYS A 1 463 ? -2.799 4.276 33.725 1.00 52.09 463 CYS A O 1
ATOM 3696 N N . ARG A 1 464 ? -0.649 4.164 33.102 1.00 44.09 464 ARG A N 1
ATOM 3697 C CA . ARG A 1 464 ? -0.175 3.732 34.437 1.00 44.09 464 ARG A CA 1
ATOM 3698 C C . ARG A 1 464 ? -0.347 4.839 35.494 1.00 44.09 464 ARG A C 1
ATOM 3700 O O . ARG A 1 464 ? -0.243 6.027 35.187 1.00 44.09 464 ARG A O 1
ATOM 3707 N N . ARG A 1 465 ? -0.575 4.444 36.760 1.00 40.12 465 ARG A N 1
ATOM 3708 C CA . ARG A 1 465 ? -0.662 5.356 37.925 1.00 40.12 465 ARG A CA 1
ATOM 3709 C C . ARG A 1 465 ? 0.530 6.326 37.935 1.00 40.12 465 ARG A C 1
ATOM 3711 O O . ARG A 1 465 ? 1.669 5.890 37.838 1.00 40.12 465 ARG A O 1
ATOM 3718 N N . GLY A 1 466 ? 0.251 7.625 38.069 1.00 38.12 466 GLY A N 1
ATOM 3719 C CA . GLY A 1 466 ? 1.259 8.698 38.083 1.00 38.12 466 GLY A CA 1
ATOM 3720 C C . GLY A 1 466 ? 1.432 9.437 36.752 1.00 38.12 466 GLY A C 1
ATOM 3721 O O . GLY A 1 466 ? 1.882 10.578 36.759 1.00 38.12 466 GLY A O 1
ATOM 3722 N N . PHE A 1 467 ? 0.980 8.862 35.634 1.00 43.16 467 PHE A N 1
ATOM 3723 C CA . PHE A 1 467 ? 1.012 9.513 34.325 1.00 43.16 467 PHE A CA 1
ATOM 3724 C C . PHE A 1 467 ? -0.387 9.987 33.920 1.00 43.16 467 PHE A C 1
ATOM 3726 O O . PHE A 1 467 ? -1.369 9.250 33.998 1.00 43.16 467 PHE A O 1
ATOM 3733 N N . THR A 1 468 ? -0.491 11.239 33.478 1.00 41.66 468 THR A N 1
ATOM 3734 C CA . THR A 1 468 ? -1.680 11.703 32.755 1.00 41.66 468 THR A CA 1
ATOM 3735 C C . THR A 1 468 ? -1.503 11.295 31.296 1.00 41.66 468 THR A C 1
ATOM 3737 O O . THR A 1 468 ? -0.492 11.655 30.693 1.00 41.66 468 THR A O 1
ATOM 3740 N N . CYS A 1 469 ? -2.477 10.612 30.679 1.00 44.69 469 CYS A N 1
ATOM 3741 C CA . CYS A 1 469 ? -2.585 10.738 29.228 1.00 44.69 469 CYS A CA 1
ATOM 3742 C C . CYS A 1 469 ? -3.070 12.185 28.988 1.00 44.69 469 CYS A C 1
ATOM 3744 O O . CYS A 1 469 ? -4.270 12.420 28.888 1.00 44.69 469 CYS A O 1
ATOM 3746 N N . ARG A 1 470 ? -2.188 13.200 29.017 1.00 45.38 470 ARG A N 1
ATOM 3747 C CA . ARG A 1 470 ? -2.556 14.596 28.709 1.00 45.38 470 ARG A CA 1
ATOM 3748 C C . ARG A 1 470 ? -2.876 14.688 27.216 1.00 45.38 470 ARG A C 1
ATOM 3750 O O . ARG A 1 470 ? -2.086 15.129 26.385 1.00 45.38 470 ARG A O 1
ATOM 3757 N N . MET A 1 471 ? -4.067 14.217 26.874 1.00 48.06 471 MET A N 1
ATOM 3758 C CA . MET A 1 471 ? -4.705 14.358 25.581 1.00 48.06 471 MET A CA 1
ATOM 3759 C C . MET A 1 471 ? -5.262 15.775 25.554 1.00 48.06 471 MET A C 1
ATOM 3761 O O . MET A 1 471 ? -6.361 16.017 26.036 1.00 48.06 471 MET A O 1
ATOM 3765 N N . ALA A 1 472 ? -4.450 16.735 25.114 1.00 27.20 472 ALA A N 1
ATOM 3766 C CA . ALA A 1 472 ? -4.810 18.147 25.145 1.00 27.20 472 ALA A CA 1
ATOM 3767 C C . ALA A 1 472 ? -6.248 18.390 24.643 1.00 27.20 472 ALA A C 1
ATOM 3769 O O . ALA A 1 472 ? -6.559 18.115 23.484 1.00 27.20 472 ALA A O 1
ATOM 3770 N N . ARG A 1 473 ? -7.098 18.970 25.495 1.00 32.88 473 ARG A N 1
ATOM 3771 C CA . ARG A 1 473 ? -8.170 19.855 25.046 1.00 32.88 473 ARG A CA 1
ATOM 3772 C C . ARG A 1 473 ? -8.226 21.093 25.924 1.00 32.88 473 ARG A C 1
ATOM 3774 O O . ARG A 1 473 ? -8.198 21.011 27.148 1.00 32.88 473 ARG A O 1
ATOM 3781 N N . LEU A 1 474 ? -8.291 22.218 25.217 1.00 24.36 474 LEU A N 1
ATOM 3782 C CA . LEU A 1 474 ? -8.778 23.507 25.678 1.00 24.36 474 LEU A CA 1
ATOM 3783 C C . LEU A 1 474 ? -10.020 23.315 26.564 1.00 24.36 474 LEU A C 1
ATOM 3785 O O . LEU A 1 474 ? -10.915 22.543 26.215 1.00 24.36 474 LEU A O 1
ATOM 3789 N N . HIS A 1 475 ? -10.028 24.021 27.691 1.00 24.88 475 HIS A N 1
ATOM 3790 C CA . HIS A 1 475 ? -11.081 24.040 28.700 1.00 24.88 475 HIS A CA 1
ATOM 3791 C C . HIS A 1 475 ? -12.481 24.304 28.143 1.00 24.88 475 HIS A C 1
ATOM 3793 O O . HIS A 1 475 ? -12.645 25.181 27.301 1.00 24.88 475 HIS A O 1
ATOM 3799 N N . LEU A 1 476 ? -13.487 23.659 28.742 1.00 21.73 476 LEU A N 1
ATOM 3800 C CA . LEU A 1 476 ? -14.715 24.330 29.178 1.00 21.73 476 LEU A CA 1
ATOM 3801 C C . LEU A 1 476 ? -15.423 23.485 30.256 1.00 21.73 476 LEU A C 1
ATOM 3803 O O . LEU A 1 476 ? -15.539 22.270 30.132 1.00 21.73 476 LEU A O 1
ATOM 3807 N N . PHE A 1 477 ? -15.792 24.166 31.341 1.00 20.30 477 PHE A N 1
ATOM 3808 C CA . PHE A 1 477 ? -16.408 23.677 32.580 1.00 20.30 477 PHE A CA 1
ATOM 3809 C C . PHE A 1 477 ? -17.860 23.177 32.390 1.00 20.30 477 PHE A C 1
ATOM 3811 O O . PHE A 1 477 ? -18.565 23.699 31.532 1.00 20.30 477 PHE A O 1
ATOM 3818 N N . VAL A 1 478 ? -18.328 22.268 33.265 1.00 20.61 478 VAL A N 1
ATOM 3819 C CA . VAL A 1 478 ? -19.371 22.489 34.311 1.00 20.61 478 VAL A CA 1
ATOM 3820 C C . VAL A 1 478 ? -20.060 21.167 34.740 1.00 20.61 478 VAL A C 1
ATOM 3822 O O . VAL A 1 478 ? -20.566 20.420 33.914 1.00 20.61 478 VAL A O 1
ATOM 3825 N N . GLN A 1 479 ? -20.074 20.991 36.071 1.00 19.72 479 GLN A N 1
ATOM 3826 C CA . GLN A 1 479 ? -20.933 20.250 37.024 1.00 19.72 479 GLN A CA 1
ATOM 3827 C C . GLN A 1 479 ? -21.324 18.769 36.855 1.00 19.72 479 GLN A C 1
ATOM 3829 O O . GLN A 1 479 ? -21.939 18.327 35.893 1.00 19.72 479 GLN A O 1
ATOM 3834 N N . ALA A 1 480 ? -21.036 18.062 37.952 1.00 21.59 480 ALA A N 1
ATOM 3835 C CA . ALA A 1 480 ? -21.381 16.694 38.301 1.00 21.59 480 ALA A CA 1
ATOM 3836 C C . ALA A 1 480 ? -22.852 16.512 38.709 1.00 21.59 480 ALA A C 1
ATOM 3838 O O . ALA A 1 480 ? -23.482 17.439 39.213 1.00 21.59 480 ALA A O 1
ATOM 3839 N N . THR A 1 481 ? -23.342 15.275 38.598 1.00 20.34 481 THR A N 1
ATOM 3840 C CA . THR A 1 481 ? -24.271 14.645 39.555 1.00 20.34 481 THR A CA 1
ATOM 3841 C C . THR A 1 481 ? -24.112 13.119 39.478 1.00 20.34 481 THR A C 1
ATOM 3843 O O . THR A 1 481 ? -23.986 12.554 38.393 1.00 20.34 481 THR A O 1
ATOM 3846 N N . ASP A 1 482 ? -24.046 12.483 40.649 1.00 22.98 482 ASP A N 1
ATOM 3847 C CA . ASP A 1 482 ? -23.821 11.051 40.894 1.00 22.98 482 ASP A CA 1
ATOM 3848 C C . ASP A 1 482 ? -24.920 10.146 40.325 1.00 22.98 482 ASP A C 1
ATOM 3850 O O . ASP A 1 482 ? -26.083 10.506 40.445 1.00 22.98 482 ASP A O 1
ATOM 3854 N N . PHE A 1 483 ? -24.596 8.930 39.845 1.00 22.64 483 PHE A N 1
ATOM 3855 C CA . PHE A 1 483 ? -25.563 7.815 39.800 1.00 22.64 483 PHE A CA 1
ATOM 3856 C C . PHE A 1 483 ? -24.936 6.405 39.837 1.00 22.64 483 PHE A C 1
ATOM 3858 O O . PHE A 1 483 ? -23.855 6.133 39.313 1.00 22.64 483 PHE A O 1
ATOM 3865 N N . VAL A 1 484 ? -25.687 5.515 40.494 1.00 24.53 484 VAL A N 1
ATOM 3866 C CA . VAL A 1 484 ? -25.371 4.162 40.979 1.00 24.53 484 VAL A CA 1
ATOM 3867 C C . VAL A 1 484 ? -25.596 3.061 39.923 1.00 24.53 484 VAL A C 1
ATOM 3869 O O . VAL A 1 484 ? -26.370 3.196 38.981 1.00 24.53 484 VAL A O 1
ATOM 3872 N N . LEU A 1 485 ? -24.874 1.952 40.115 1.00 29.56 485 LEU A N 1
ATOM 3873 C CA . LEU A 1 485 ? -24.747 0.742 39.293 1.00 29.56 485 LEU A CA 1
ATOM 3874 C C . LEU A 1 485 ? -26.045 -0.060 39.058 1.00 29.56 485 LEU A C 1
ATOM 3876 O O . LEU A 1 485 ? -26.762 -0.379 39.999 1.00 29.56 485 LEU A O 1
ATOM 3880 N N . GLY A 1 486 ? -26.220 -0.546 37.819 1.00 24.50 486 GLY A N 1
ATOM 3881 C CA . GLY A 1 486 ? -27.137 -1.634 37.447 1.00 24.50 486 GLY A CA 1
ATOM 3882 C C . GLY A 1 486 ? -26.484 -2.656 36.498 1.00 24.50 486 GLY A C 1
ATOM 3883 O O . GLY A 1 486 ? -25.639 -2.312 35.668 1.00 24.50 486 GLY A O 1
ATOM 3884 N N . THR A 1 487 ? -26.832 -3.932 36.670 1.00 32.66 487 THR A N 1
ATOM 3885 C CA . THR A 1 487 ? -26.273 -5.139 36.035 1.00 32.66 487 THR A CA 1
ATOM 3886 C C . THR A 1 487 ? -27.095 -5.609 34.828 1.00 32.66 487 THR A C 1
ATOM 3888 O O . THR A 1 487 ? -28.219 -6.062 34.990 1.00 32.66 487 THR A O 1
ATOM 3891 N N . ARG A 1 488 ? -26.500 -5.552 33.626 1.00 31.27 488 ARG A N 1
ATOM 3892 C CA . ARG A 1 488 ? -26.684 -6.371 32.393 1.00 31.27 488 ARG A CA 1
ATOM 3893 C C . ARG A 1 488 ? -26.041 -5.587 31.237 1.00 31.27 488 ARG A C 1
ATOM 3895 O O . ARG A 1 488 ? -25.833 -4.386 31.376 1.00 31.27 488 ARG A O 1
ATOM 3902 N N . CYS A 1 489 ? -25.647 -6.222 30.127 1.00 36.59 489 CYS A N 1
ATOM 3903 C CA . CYS A 1 489 ? -25.018 -5.533 28.977 1.00 36.59 489 CYS A CA 1
ATOM 3904 C C . CYS A 1 489 ? -26.032 -4.668 28.182 1.00 36.59 489 CYS A C 1
ATOM 3906 O O . CYS A 1 489 ? -26.101 -4.720 26.954 1.00 36.59 489 CYS A O 1
ATOM 3908 N N . GLU A 1 490 ? -26.835 -3.877 28.891 1.00 30.92 490 GLU A N 1
ATOM 3909 C CA . GLU A 1 490 ? -27.873 -2.991 28.391 1.00 30.92 490 GLU A CA 1
ATOM 3910 C C . GLU A 1 490 ? -27.662 -1.612 29.005 1.00 30.92 490 GLU A C 1
ATOM 3912 O O . GLU A 1 490 ? -27.837 -1.392 30.197 1.00 30.92 490 GLU A O 1
ATOM 3917 N N . VAL A 1 491 ? -27.245 -0.676 28.163 1.00 30.06 491 VAL A N 1
ATOM 3918 C CA . VAL A 1 491 ? -27.308 0.745 28.479 1.00 30.06 491 VAL A CA 1
ATOM 3919 C C . VAL A 1 491 ? -28.752 1.148 28.204 1.00 30.06 491 VAL A C 1
ATOM 3921 O O . VAL A 1 491 ? -29.135 1.291 27.044 1.00 30.06 491 VAL A O 1
ATOM 3924 N N . HIS A 1 492 ? -29.575 1.224 29.246 1.00 25.25 492 HIS A N 1
ATOM 3925 C CA . HIS A 1 492 ? -30.869 1.893 29.166 1.00 25.25 492 HIS A CA 1
ATOM 3926 C C . HIS A 1 492 ? -30.646 3.382 29.429 1.00 25.25 492 HIS A C 1
ATOM 3928 O O . HIS A 1 492 ? -30.233 3.772 30.517 1.00 25.25 492 HIS A O 1
ATOM 3934 N N . VAL A 1 493 ? -30.900 4.201 28.410 1.00 30.92 493 VAL A N 1
ATOM 3935 C CA . VAL A 1 493 ? -31.097 5.645 28.557 1.00 30.92 493 VAL A CA 1
ATOM 3936 C C . VAL A 1 493 ? -32.567 5.821 28.937 1.00 30.92 493 VAL A C 1
ATOM 3938 O O . VAL A 1 493 ? -33.437 5.441 28.157 1.00 30.92 493 VAL A O 1
ATOM 3941 N N . GLN A 1 494 ? -32.858 6.309 30.143 1.00 26.36 494 GLN A N 1
ATOM 3942 C CA . GLN A 1 494 ? -34.209 6.760 30.481 1.00 26.36 494 GLN A CA 1
ATOM 3943 C C . GLN A 1 494 ? -34.446 8.115 29.807 1.00 26.36 494 GLN A C 1
ATOM 3945 O O . GLN A 1 494 ? -33.688 9.059 30.023 1.00 26.36 494 GLN A O 1
ATOM 3950 N N . GLU A 1 495 ? -35.487 8.197 28.981 1.00 29.27 495 GLU A N 1
ATOM 3951 C CA . GLU A 1 495 ? -36.034 9.465 28.503 1.00 29.27 495 GLU A CA 1
ATOM 3952 C C . GLU A 1 495 ? -36.668 10.202 29.691 1.00 29.27 495 GLU A C 1
ATOM 3954 O O . GLU A 1 495 ? -37.516 9.654 30.398 1.00 29.27 495 GLU A O 1
ATOM 3959 N N . GLY A 1 496 ? -36.225 11.436 29.940 1.00 30.34 496 GLY A N 1
ATOM 3960 C CA . GLY A 1 496 ? -36.879 12.327 30.896 1.00 30.34 496 GLY A CA 1
ATOM 3961 C C . GLY A 1 496 ? -38.270 12.749 30.396 1.00 30.34 496 GLY A C 1
ATOM 3962 O O . GLY A 1 496 ? -38.503 12.772 29.185 1.00 30.34 496 GLY A O 1
ATOM 3963 N N . PRO A 1 497 ? -39.206 13.087 31.301 1.00 29.62 497 PRO A N 1
ATOM 3964 C CA . PRO A 1 497 ? -40.570 13.440 30.924 1.00 29.62 497 PRO A CA 1
ATOM 3965 C C . PRO A 1 497 ? -40.610 14.770 30.147 1.00 29.62 497 PRO A C 1
ATOM 3967 O O . PRO A 1 497 ? -39.740 15.626 30.339 1.00 29.62 497 PRO A O 1
ATOM 3970 N N . PRO A 1 498 ? -41.621 14.984 29.286 1.00 28.97 498 PRO A N 1
ATOM 3971 C CA . PRO A 1 498 ? -41.745 16.219 28.524 1.00 28.97 498 PRO A CA 1
ATOM 3972 C C . PRO A 1 498 ? -42.017 17.394 29.470 1.00 28.97 498 PRO A C 1
ATOM 3974 O O . PRO A 1 498 ? -42.943 17.353 30.282 1.00 28.97 498 PRO A O 1
ATOM 3977 N N . ALA A 1 499 ? -41.215 18.454 29.355 1.00 31.92 499 ALA A N 1
ATOM 3978 C CA . ALA A 1 499 ? -41.439 19.690 30.090 1.00 31.92 499 ALA A CA 1
ATOM 3979 C C . ALA A 1 499 ? -42.775 20.319 29.658 1.00 31.92 499 ALA A C 1
ATOM 3981 O O . ALA A 1 499 ? -42.988 20.666 28.496 1.00 31.92 499 ALA A O 1
ATOM 3982 N N . SER A 1 500 ? -43.678 20.443 30.624 1.00 29.73 500 SER A N 1
ATOM 3983 C CA . SER A 1 500 ? -44.973 21.100 30.519 1.00 29.73 500 SER A CA 1
ATOM 3984 C C . SER A 1 500 ? -44.843 22.599 30.236 1.00 29.73 500 SER A C 1
ATOM 3986 O O . SER A 1 500 ? -44.017 23.291 30.829 1.00 29.73 500 SER A O 1
ATOM 3988 N N . ASN A 1 501 ? -45.738 23.093 29.380 1.00 31.45 501 ASN A N 1
ATOM 3989 C CA . ASN A 1 501 ? -46.027 24.503 29.126 1.00 31.45 501 ASN A CA 1
ATOM 3990 C C . ASN A 1 501 ? -46.100 25.355 30.406 1.00 31.45 501 ASN A C 1
ATOM 3992 O O . ASN A 1 501 ? -46.956 25.111 31.254 1.00 31.45 501 ASN A O 1
ATOM 3996 N N . MET A 1 502 ? -45.347 26.458 30.451 1.00 27.14 502 MET A N 1
ATOM 3997 C CA . MET A 1 502 ? -45.753 27.665 31.177 1.00 27.14 502 MET A CA 1
ATOM 3998 C C . MET A 1 502 ? -45.431 28.919 30.358 1.00 27.14 502 MET A C 1
ATOM 4000 O O . MET A 1 502 ? -44.290 29.197 30.000 1.00 27.14 502 MET A O 1
ATOM 4004 N N . ARG A 1 503 ? -46.497 29.665 30.053 1.00 28.14 503 ARG A N 1
ATOM 4005 C CA . ARG A 1 503 ? -46.490 31.035 29.532 1.00 28.14 503 ARG A CA 1
ATOM 4006 C C . ARG A 1 503 ? -46.138 32.016 30.653 1.00 28.14 503 ARG A C 1
ATOM 4008 O O . ARG A 1 503 ? -46.809 31.995 31.674 1.00 28.14 503 ARG A O 1
ATOM 4015 N N . SER A 1 504 ? -45.235 32.953 30.371 1.00 30.06 504 SER A N 1
ATOM 4016 C CA . SER A 1 504 ? -45.274 34.388 30.741 1.00 30.06 504 SER A CA 1
ATOM 4017 C C . SER A 1 504 ? -43.903 34.960 30.360 1.00 30.06 504 SER A C 1
ATOM 4019 O O . SER A 1 504 ? -42.896 34.410 30.776 1.00 30.06 504 SER A O 1
ATOM 4021 N N . GLY A 1 505 ? -43.742 35.949 29.490 1.00 26.78 505 GLY A N 1
ATOM 4022 C CA . GLY A 1 505 ? -44.214 37.323 29.611 1.00 26.78 505 GLY A CA 1
ATOM 4023 C C . GLY A 1 505 ? -43.151 38.207 28.937 1.00 26.78 505 GLY A C 1
ATOM 4024 O O . GLY A 1 505 ? -41.957 37.956 29.074 1.00 26.78 505 GLY A O 1
ATOM 4025 N N . ARG A 1 506 ? -43.593 39.185 28.143 1.00 27.23 506 ARG A N 1
ATOM 4026 C CA . ARG A 1 506 ? -42.762 40.127 27.373 1.00 27.23 506 ARG A CA 1
ATOM 4027 C C . ARG A 1 506 ? -41.775 40.907 28.250 1.00 27.23 506 ARG A C 1
ATOM 4029 O O . ARG A 1 506 ? -42.172 41.367 29.318 1.00 27.23 506 ARG A O 1
ATOM 4036 N N . ARG A 1 507 ? -40.608 41.239 27.685 1.00 27.83 507 ARG A N 1
ATOM 4037 C CA . ARG A 1 507 ? -40.129 42.630 27.554 1.00 27.83 507 ARG A CA 1
ATOM 4038 C C . ARG A 1 507 ? -38.985 42.725 26.544 1.00 27.83 507 ARG A C 1
ATOM 4040 O O . ARG A 1 507 ? -38.018 41.975 26.618 1.00 27.83 507 ARG A O 1
ATOM 4047 N N . ASP A 1 508 ? -39.159 43.657 25.616 1.00 27.23 508 ASP A N 1
ATOM 4048 C CA . ASP A 1 508 ? -38.156 44.184 24.699 1.00 27.23 508 ASP A CA 1
ATOM 4049 C C . ASP A 1 508 ? -36.947 44.751 25.453 1.00 27.23 508 ASP A C 1
ATOM 4051 O O . ASP A 1 508 ? -37.118 45.363 26.504 1.00 27.23 508 ASP A O 1
ATOM 4055 N N . HIS A 1 509 ? -35.750 44.613 24.877 1.00 28.73 509 HIS A N 1
ATOM 4056 C CA . HIS A 1 509 ? -34.862 45.750 24.626 1.00 28.73 509 HIS A CA 1
ATOM 4057 C C . HIS A 1 509 ? -33.765 45.377 23.617 1.00 28.73 509 HIS A C 1
ATOM 4059 O O . HIS A 1 509 ? -33.054 44.382 23.732 1.00 28.73 509 HIS A O 1
ATOM 4065 N N . SER A 1 510 ? -33.676 46.234 22.608 1.00 26.38 510 SER A N 1
ATOM 4066 C CA . SER A 1 510 ? -32.668 46.375 21.563 1.00 26.38 510 SER A CA 1
ATOM 4067 C C . SER A 1 510 ? -31.245 46.602 22.086 1.00 26.38 510 SER A C 1
ATOM 4069 O O . SER A 1 510 ? -31.069 47.433 22.973 1.00 26.38 510 SER A O 1
ATOM 4071 N N . ALA A 1 511 ? -30.238 46.020 21.426 1.00 28.03 511 ALA A N 1
ATOM 4072 C CA . ALA A 1 511 ? -28.962 46.692 21.140 1.00 28.03 511 ALA A CA 1
ATOM 4073 C C . ALA A 1 511 ? -28.143 45.903 20.102 1.00 28.03 511 ALA A C 1
ATOM 4075 O O . ALA A 1 511 ? -27.615 44.826 20.370 1.00 28.03 511 ALA A O 1
ATOM 4076 N N . SER A 1 512 ? -28.042 46.480 18.911 1.00 24.78 512 SER A N 1
ATOM 4077 C CA . SER A 1 512 ? -27.139 46.110 17.822 1.00 24.78 512 SER A CA 1
ATOM 4078 C C . SER A 1 512 ? -25.752 46.696 18.081 1.00 24.78 512 SER A C 1
ATOM 4080 O O . SER A 1 512 ? -25.698 47.878 18.388 1.00 24.78 512 SER A O 1
ATOM 4082 N N . TRP A 1 513 ? -24.658 45.960 17.854 1.00 26.22 513 TRP A N 1
ATOM 4083 C CA . TRP A 1 513 ? -23.350 46.543 17.505 1.00 26.22 513 TRP A CA 1
ATOM 4084 C C . TRP A 1 513 ? -22.553 45.615 16.574 1.00 26.22 513 TRP A C 1
ATOM 4086 O O . TRP A 1 513 ? -22.656 44.392 16.621 1.00 26.22 513 TRP A O 1
ATOM 4096 N N . TRP A 1 514 ? -21.829 46.274 15.674 1.00 25.12 514 TRP A N 1
ATOM 4097 C CA . TRP A 1 514 ? -21.152 45.821 14.458 1.00 25.12 514 TRP A CA 1
ATOM 4098 C C . TRP A 1 514 ? -19.649 45.500 14.667 1.00 25.12 514 TRP A C 1
ATOM 4100 O O . TRP A 1 514 ? -19.117 45.776 15.736 1.00 25.12 514 TRP A O 1
ATOM 4110 N N . ILE A 1 515 ? -18.977 45.104 13.557 1.00 27.75 515 ILE A N 1
ATOM 4111 C CA . ILE A 1 515 ? -17.515 45.177 13.238 1.00 27.75 515 ILE A CA 1
ATOM 4112 C C . ILE A 1 515 ? -16.694 43.949 13.708 1.00 27.75 515 ILE A C 1
ATOM 4114 O O . ILE A 1 515 ? -16.884 43.482 14.817 1.00 27.75 515 ILE A O 1
ATOM 4118 N N . SER A 1 516 ? -15.706 43.358 13.009 1.00 28.62 516 SER A N 1
ATOM 4119 C CA . SER A 1 516 ? -15.215 43.265 11.606 1.00 28.62 516 SER A CA 1
ATOM 4120 C C . SER A 1 516 ? -14.148 42.139 11.606 1.00 28.62 516 SER A C 1
ATOM 4122 O O . SER A 1 516 ? -13.433 42.013 12.593 1.00 28.62 516 SER A O 1
ATOM 4124 N N . ARG A 1 517 ? -14.080 41.182 10.671 1.00 30.28 517 ARG A N 1
ATOM 4125 C CA . ARG A 1 517 ? -13.220 41.154 9.462 1.00 30.28 517 ARG A CA 1
ATOM 4126 C C . ARG A 1 517 ? -11.924 41.987 9.505 1.00 30.28 517 ARG A C 1
ATOM 4128 O O . ARG A 1 517 ? -11.939 43.147 9.107 1.00 30.28 517 ARG A O 1
ATOM 4135 N N . ARG A 1 518 ? -10.808 41.316 9.806 1.00 39.03 518 ARG A N 1
ATOM 4136 C CA . ARG A 1 518 ? -9.643 41.178 8.912 1.00 39.03 518 ARG A CA 1
ATOM 4137 C C . ARG A 1 518 ? -9.116 39.754 8.990 1.00 39.03 518 ARG A C 1
ATOM 4139 O O . ARG A 1 518 ? -9.230 39.168 10.089 1.00 39.03 518 ARG A O 1
#

Secondary structure (DSSP, 8-state):
--S-EEEEEEEE--TTS----TTSPPSEEEEEEEEEE-SGGGGSSS-EEEEEEEEEEEETTEEEEEEEEEE--SS-TTS-HHHHHHHHHHTTTS----EEEEEEEEE--SSSS--PPEEEEEEEEEEPP--STTTT-PPP--TT--STTGGGS-EEEEE----TT--------SHHHHHHTTT--PEEEES-GGG--HHHHHHHH-TTT-HHHHHHHHHHH-TTSGGGGGGTB-HHHHHHHHHHHHHHT-TTTTTSSEEEEE-TTS-BEE------TTTTTTS---SS-GGGG-HHHHHHTTSHHHHHHHHHHHHHHHTTTTSHHHHHHHHHHHHHHHHHHHTT-SSTTSSSTTS-----TT--S-HHHHHHHHHHHHHHHHHHHHHHGGGGS-B--HHHH-S-S---SBSSSTTS---GGGT-HHHHHHHSPPPPPSS-----GGGS--TT-SSPPEEEEEEPTT---------------------SS----PPPPPPP------------------

Foldseek 3Di:
DQDKFKWKKFWFDPLVQPARFPPDDTPDIFTWIKDFDDDVQLPPPQTKMWTFTPAFDDDLLQHTDRTKIWAQLQQQLLLCQQVLLQLLLVLLLDFGKHKAKAWEWEQFPPPVVDRDTATRFITIIIGDQDCPPSHVPADADALPDQDLLSLLFQWKWFFAPDDPPFDFADQCDDPLCCQQVVPTTTGTPPPDPVGDDPSNSCQCNDCVRHLRNVLSVCLFAVQLQLVCNQVRELLLQVLSLQLSCQLFVQPCPPRHQWMWGGHRPGHIGTDDHDDSSCTQPRVDDDLDGPCQVRLNSLSQLLALLSLLQNLVVLVVSCVPCLPLVNSLCVLVQSCVQLCLLCVPPPPQCPSPGSHRVYPNVPPPDDSVVSSVSSSCRSVVSSVSCVVCSLVSWDQDDCSRNPPGHDHQRISQDSNSPDRVCVVVVNVSSVVRDNDDPPDRNPPCPVRNDRSSNNHRMYIYIYGDPPDGPCPDDDDDDDDDDDDDDDDDSDDDDDDDDDDDDDDDDDDDDDDDDDDDDD

Sequence (518 aa):
MRDPVDANIEVIDNANGTMNCLKGNRTAVYPASVHYRGQSSLHFSKHQIAVDLKEANELLGFPADRTFVLNGPTVDGSLMRNHLAHWMFRGTDRYSPRTRHIVVFVRDRIDPNDWIPRYVGIYLALEKIAYTPNRVGLTELNSACKTNDELSGGWAWQNNPLGYGDYSPNIMLNEATGLFGAGERPILMFPEPRVLTQSMRDYFVSPKTGPLPRLYQYLYDNMTQPDGLEEHIDIGSFVDYFLHSELSMNSDAYRRSTFFFKDRDQPINAGPVWDFNLAYGKGGSKTTWLYTIHAFWKRLTCNYKFASLVQQRWTQLRSTTWSDKSIMSFLQTSAEPIRRQLKKCAEWKSDNLQCAFVKAKQSKGSYDDEVNKLIKAVLGRAQWMDSSIAGFYKTLNHNICVAAGQLPAYNCAANGNDKGCLANPSSYSNAVEFPKPARKWLQNPAKLPTPALKGHPLILVGCRRGFTCRMARLHLFVQATDFVLGTRCEVHVQEGPPASNMRSGRRDHSASWWISRR

Radius of gyration: 26.43 Å; chains: 1; bounding box: 78×66×74 Å

Organism: Phytophthora nicotianae (NCBI:txid4792)